Protein AF-A0A662ESA3-F1 (afdb_monomer)

Mean predicted aligned error: 10.16 Å

Structure (mmCIF, N/CA/C/O backbone):
data_AF-A0A662ESA3-F1
#
_entry.id   AF-A0A662ESA3-F1
#
loop_
_atom_site.group_PDB
_atom_site.id
_atom_site.type_symbol
_atom_site.label_atom_id
_atom_site.label_alt_id
_atom_site.label_comp_id
_atom_site.label_asym_id
_atom_site.label_entity_id
_atom_site.label_seq_id
_atom_site.pdbx_PDB_ins_code
_atom_site.Cartn_x
_atom_site.Cartn_y
_atom_site.Cartn_z
_atom_site.occupancy
_atom_site.B_iso_or_equiv
_atom_site.auth_seq_id
_atom_site.auth_comp_id
_atom_site.auth_asym_id
_atom_site.auth_atom_id
_atom_site.pdbx_PDB_model_num
ATOM 1 N N . ASP A 1 1 ? -26.889 -30.055 43.279 1.00 51.19 1 ASP A N 1
ATOM 2 C CA . ASP A 1 1 ? -26.039 -29.107 42.532 1.00 51.19 1 ASP A CA 1
ATOM 3 C C . ASP A 1 1 ? -26.603 -28.789 41.134 1.00 51.19 1 ASP A C 1
ATOM 5 O O . ASP A 1 1 ? -25.907 -28.817 40.125 1.00 51.19 1 ASP A O 1
ATOM 9 N N . SER A 1 2 ? -27.914 -28.523 41.056 1.00 40.03 2 SER A N 1
ATOM 10 C CA . SER A 1 2 ? -28.636 -28.240 39.803 1.00 40.03 2 SER A CA 1
ATOM 11 C C . SER A 1 2 ? -28.576 -26.760 39.412 1.00 40.03 2 SER A C 1
ATOM 13 O O . SER A 1 2 ? -28.572 -26.446 38.227 1.00 40.03 2 SER A O 1
ATOM 15 N N . ALA A 1 3 ? -28.447 -25.861 40.393 1.00 40.25 3 ALA A N 1
ATOM 16 C CA . ALA A 1 3 ? -28.348 -24.417 40.179 1.00 40.25 3 ALA A CA 1
ATOM 17 C C . ALA A 1 3 ? -27.051 -23.998 39.458 1.00 40.25 3 ALA A C 1
ATOM 19 O O . ALA A 1 3 ? -27.055 -23.051 38.677 1.00 40.25 3 ALA A O 1
ATOM 20 N N . SER A 1 4 ? -25.952 -24.735 39.664 1.00 41.88 4 SER A N 1
ATOM 21 C CA . SER A 1 4 ? -24.678 -24.508 38.965 1.00 41.88 4 SER A CA 1
ATOM 22 C C . SER A 1 4 ? -24.755 -24.928 37.489 1.00 41.88 4 SER A C 1
ATOM 24 O O . SER A 1 4 ? -24.300 -24.205 36.607 1.00 41.88 4 SER A O 1
ATOM 26 N N . LYS A 1 5 ? -25.437 -26.046 37.191 1.00 44.50 5 LYS A N 1
ATOM 27 C CA . LYS A 1 5 ? -25.688 -26.495 35.809 1.00 44.50 5 LYS A CA 1
ATOM 28 C C . LYS A 1 5 ? -26.634 -25.570 35.041 1.00 44.50 5 LYS A C 1
ATOM 30 O O . LYS A 1 5 ? -26.401 -25.360 33.858 1.00 44.50 5 LYS A O 1
ATOM 35 N N . ALA A 1 6 ? -27.647 -25.008 35.705 1.00 51.75 6 ALA A N 1
ATOM 36 C CA . ALA A 1 6 ? -28.539 -24.015 35.105 1.00 51.75 6 ALA A CA 1
ATOM 37 C C . ALA A 1 6 ? -27.778 -22.729 34.745 1.00 51.75 6 ALA A C 1
ATOM 39 O O . ALA A 1 6 ? -27.797 -22.332 33.591 1.00 51.75 6 ALA A O 1
ATOM 40 N N . ARG A 1 7 ? -26.968 -22.178 35.665 1.00 44.88 7 ARG A N 1
ATOM 41 C CA . ARG A 1 7 ? -26.128 -20.997 35.380 1.00 44.88 7 ARG A CA 1
ATOM 42 C C . ARG A 1 7 ? -25.116 -21.211 34.258 1.00 44.88 7 ARG A C 1
ATOM 44 O O . ARG A 1 7 ? -24.861 -20.286 33.500 1.00 44.88 7 ARG A O 1
ATOM 51 N N . VAL A 1 8 ? -24.517 -22.399 34.159 1.00 47.16 8 VAL A N 1
ATOM 52 C CA . VAL A 1 8 ? -23.608 -22.740 33.050 1.00 47.16 8 VAL A CA 1
ATOM 53 C C . VAL A 1 8 ? -24.382 -22.891 31.737 1.00 47.16 8 VAL A C 1
ATOM 55 O O . VAL A 1 8 ? -23.889 -22.461 30.701 1.00 47.16 8 VAL A O 1
ATOM 58 N N . GLY A 1 9 ? -25.596 -23.447 31.780 1.00 58.78 9 GLY A N 1
ATOM 59 C CA . GLY A 1 9 ? -26.516 -23.490 30.642 1.00 58.78 9 GLY A CA 1
ATOM 60 C C . GLY A 1 9 ? -26.879 -22.092 30.147 1.00 58.78 9 GLY A C 1
ATOM 61 O O . GLY A 1 9 ? -26.680 -21.812 28.970 1.00 58.78 9 GLY A O 1
ATOM 62 N N . ASP A 1 10 ? -27.278 -21.206 31.058 1.00 56.00 10 ASP A N 1
ATOM 63 C CA . ASP A 1 10 ? -27.626 -19.814 30.767 1.00 56.00 10 ASP A CA 1
ATOM 64 C C . ASP A 1 10 ? -26.415 -19.033 30.249 1.00 56.00 10 ASP A C 1
ATOM 66 O O . ASP A 1 10 ? -26.545 -18.284 29.293 1.00 56.00 10 ASP A O 1
ATOM 70 N N . LEU A 1 11 ? -25.214 -19.247 30.804 1.00 43.84 11 LEU A N 1
ATOM 71 C CA . LEU A 1 11 ? -23.966 -18.654 30.303 1.00 43.84 11 LEU A CA 1
ATOM 72 C C . LEU A 1 11 ? -23.606 -19.150 28.903 1.00 43.84 11 LEU A C 1
ATOM 74 O O . LEU A 1 11 ? -23.155 -18.350 28.094 1.00 43.84 11 LEU A O 1
ATOM 78 N N . ILE A 1 12 ? -23.809 -20.434 28.599 1.00 51.97 12 ILE A N 1
ATOM 79 C CA . ILE A 1 12 ? -23.597 -20.992 27.255 1.00 51.97 12 ILE A CA 1
ATOM 80 C C . ILE A 1 12 ? -24.655 -20.463 26.283 1.00 51.97 12 ILE A C 1
ATOM 82 O O . ILE A 1 12 ? -24.347 -20.223 25.120 1.00 51.97 12 ILE A O 1
ATOM 86 N N . GLU A 1 13 ? -25.892 -20.269 26.732 1.00 50.78 13 GLU A N 1
ATOM 87 C CA . GLU A 1 13 ? -26.979 -19.733 25.916 1.00 50.78 13 GLU A CA 1
ATOM 88 C C . GLU A 1 13 ? -26.804 -18.230 25.659 1.00 50.78 13 GLU A C 1
ATOM 90 O O . GLU A 1 13 ? -26.964 -17.782 24.524 1.00 50.78 13 GLU A O 1
ATOM 95 N N . LEU A 1 14 ? -26.340 -17.475 26.662 1.00 47.38 14 LEU A N 1
ATOM 96 C CA . LEU A 1 14 ? -25.873 -16.101 26.508 1.00 47.38 14 LEU A CA 1
ATOM 97 C C . LEU A 1 14 ? -24.668 -16.067 25.575 1.00 47.38 14 LEU A C 1
ATOM 99 O O . LEU A 1 14 ? -24.677 -15.310 24.629 1.00 47.38 14 LEU A O 1
ATOM 103 N N . GLN A 1 15 ? -23.669 -16.934 25.738 1.00 41.28 15 GLN A N 1
ATOM 104 C CA . GLN A 1 15 ? -22.498 -16.976 24.857 1.00 41.28 15 GLN A CA 1
ATOM 105 C C . GLN A 1 15 ? -22.848 -17.414 23.424 1.00 41.28 15 GLN A C 1
ATOM 107 O O . GLN A 1 15 ? -22.151 -17.029 22.492 1.00 41.28 15 GLN A O 1
ATOM 112 N N . LYS A 1 16 ? -23.940 -18.169 23.228 1.00 46.56 16 LYS A N 1
ATOM 113 C CA . LYS A 1 16 ? -24.522 -18.498 21.916 1.00 46.56 16 LYS A CA 1
ATOM 114 C C . LYS A 1 16 ? -25.346 -17.353 21.320 1.00 46.56 16 LYS A C 1
ATOM 116 O O . LYS A 1 16 ? -25.337 -17.214 20.103 1.00 46.56 16 LYS A O 1
ATOM 121 N N . LYS A 1 17 ? -26.019 -16.529 22.133 1.00 50.25 17 LYS A N 1
ATOM 122 C CA . LYS A 1 17 ? -26.711 -15.300 21.689 1.00 50.25 17 LYS A CA 1
ATOM 123 C C . LYS A 1 17 ? -25.733 -14.151 21.415 1.00 50.25 17 LYS A C 1
ATOM 125 O O . LYS A 1 17 ? -25.843 -13.488 20.396 1.00 50.25 17 LYS A O 1
ATOM 130 N N . THR A 1 18 ? -24.722 -13.991 22.262 1.00 43.62 18 THR A N 1
ATOM 131 C CA . THR A 1 18 ? -23.574 -13.079 22.127 1.00 43.62 18 THR A CA 1
ATOM 132 C C . THR A 1 18 ? -22.470 -13.673 21.246 1.00 43.62 18 THR A C 1
ATOM 134 O O . THR A 1 18 ? -21.385 -13.106 21.142 1.00 43.62 18 THR A O 1
ATOM 137 N N . SER A 1 19 ? -22.703 -14.833 20.623 1.00 38.97 19 SER A N 1
ATOM 138 C CA . SER A 1 19 ? -21.787 -15.419 19.650 1.00 38.97 19 SER A CA 1
ATOM 139 C C . SER A 1 19 ? -21.743 -14.497 18.439 1.00 38.97 19 SER A C 1
ATOM 141 O O . SER A 1 19 ? -22.573 -14.591 17.536 1.00 38.97 19 SER A O 1
ATOM 143 N N . PHE A 1 20 ? -20.731 -13.634 18.432 1.00 46.75 20 PHE A N 1
ATOM 144 C CA . PHE A 1 20 ? -20.219 -12.768 17.365 1.00 46.75 20 PHE A CA 1
ATOM 145 C C . PHE A 1 20 ? -19.977 -13.471 15.999 1.00 46.75 20 PHE A C 1
ATOM 147 O O . PHE A 1 20 ? -19.268 -12.942 15.150 1.00 46.75 20 PHE A O 1
ATOM 154 N N . ALA A 1 21 ? -20.517 -14.672 15.767 1.00 42.75 21 ALA A N 1
ATOM 155 C CA . ALA A 1 21 ? -20.129 -15.582 14.694 1.00 42.75 21 ALA A CA 1
ATOM 156 C C . ALA A 1 21 ? -21.294 -16.168 13.866 1.00 42.75 21 ALA A C 1
ATOM 158 O O . ALA A 1 21 ? -21.064 -17.103 13.103 1.00 42.75 21 ALA A O 1
ATOM 159 N N . SER A 1 22 ? -22.535 -15.669 13.962 1.00 42.12 22 SER A N 1
ATOM 160 C CA . SER A 1 22 ? -23.658 -16.241 13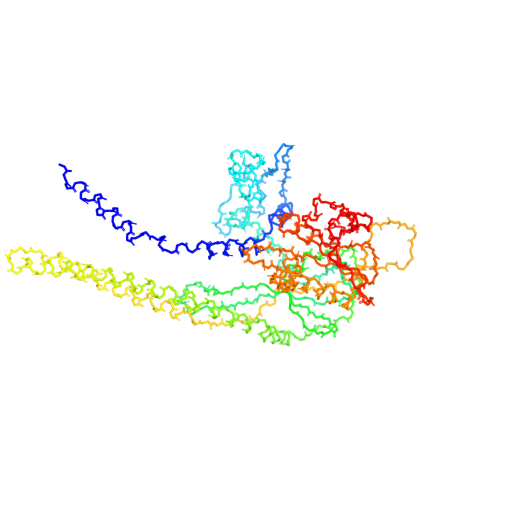.183 1.00 42.12 22 SER A CA 1
ATOM 161 C C . SER A 1 22 ? -23.804 -15.721 11.744 1.00 42.12 22 SER A C 1
ATOM 163 O O . SER A 1 22 ? -24.657 -16.211 11.008 1.00 42.12 22 SER A O 1
ATOM 165 N N . ARG A 1 23 ? -22.917 -14.833 11.283 1.00 46.69 23 ARG A N 1
ATOM 166 C CA . ARG A 1 23 ? -22.638 -14.604 9.853 1.00 46.69 23 ARG A CA 1
ATOM 167 C C . ARG A 1 23 ? -21.155 -14.305 9.654 1.00 46.69 23 ARG A C 1
ATOM 169 O O . ARG A 1 23 ? -20.795 -13.227 9.195 1.00 46.69 23 ARG A O 1
ATOM 176 N N . LEU A 1 24 ? -20.271 -15.235 10.028 1.00 46.47 24 LEU A N 1
ATOM 177 C CA . LEU A 1 24 ? -18.914 -15.176 9.486 1.00 46.47 24 LEU A CA 1
ATOM 178 C C . LEU A 1 24 ? -19.039 -15.487 7.993 1.00 46.47 24 LEU A C 1
ATOM 180 O O . LEU A 1 24 ? -19.059 -16.648 7.586 1.00 46.47 24 LEU A O 1
ATOM 184 N N . ASP A 1 25 ? -19.238 -14.446 7.194 1.00 60.59 25 ASP A N 1
ATOM 185 C CA . ASP A 1 25 ? -19.235 -14.564 5.752 1.00 60.59 25 ASP A CA 1
ATOM 186 C C . ASP A 1 25 ? -17.810 -14.945 5.344 1.00 60.59 25 ASP A C 1
ATOM 188 O O . ASP A 1 25 ? -16.901 -14.120 5.269 1.00 60.59 25 ASP A O 1
ATOM 192 N N . LEU A 1 26 ? -17.594 -16.250 5.173 1.00 61.81 26 LEU A N 1
ATOM 193 C CA . LEU A 1 26 ? -16.312 -16.810 4.768 1.00 61.81 26 LEU A CA 1
ATOM 194 C C . LEU A 1 26 ? -15.865 -16.253 3.417 1.00 61.81 26 LEU A C 1
ATOM 196 O O . LEU A 1 26 ? -14.663 -16.219 3.159 1.00 61.81 26 LEU A O 1
ATOM 200 N N . GLN A 1 27 ? -16.805 -15.828 2.572 1.00 63.78 27 GLN A N 1
ATOM 201 C CA . GLN A 1 27 ? -16.501 -15.163 1.321 1.00 63.78 27 GLN A CA 1
ATOM 202 C C . GLN A 1 27 ? -16.013 -13.740 1.594 1.00 63.78 27 GLN A C 1
ATOM 204 O O . GLN A 1 27 ? -14.892 -13.435 1.203 1.00 63.78 27 GLN A O 1
ATOM 209 N N . ALA A 1 28 ? -16.741 -12.929 2.366 1.00 63.03 28 ALA A N 1
ATOM 210 C CA . ALA A 1 28 ? -16.279 -11.589 2.748 1.00 63.03 28 ALA A CA 1
ATOM 211 C C . ALA A 1 28 ? -14.940 -11.623 3.511 1.00 63.03 28 ALA A C 1
ATOM 213 O O . ALA A 1 28 ? -14.065 -10.793 3.285 1.00 63.03 28 ALA A O 1
ATOM 214 N N . ALA A 1 29 ? -14.720 -12.616 4.377 1.00 61.94 29 ALA A N 1
ATOM 215 C CA . ALA A 1 29 ? -13.454 -12.803 5.085 1.00 61.94 29 ALA A CA 1
ATOM 216 C C . ALA A 1 29 ? -12.303 -13.188 4.138 1.00 61.94 29 ALA A C 1
ATOM 218 O O . ALA A 1 29 ? -11.174 -12.730 4.323 1.00 61.94 29 ALA A O 1
ATOM 219 N N . ARG A 1 30 ? -12.571 -14.013 3.115 1.00 67.06 30 ARG A N 1
ATOM 220 C CA . ARG A 1 30 ? -11.599 -14.325 2.053 1.00 67.06 30 ARG A CA 1
ATOM 221 C C . ARG A 1 30 ? -11.326 -13.114 1.175 1.00 67.06 30 ARG A C 1
ATOM 223 O O . ARG A 1 30 ? -10.166 -12.851 0.895 1.00 67.06 30 ARG A O 1
ATOM 230 N N . GLU A 1 31 ? -12.350 -12.361 0.795 1.00 68.69 31 GLU A N 1
ATOM 231 C CA . GLU A 1 31 ? -12.221 -11.139 0.002 1.00 68.69 31 GLU A CA 1
ATOM 232 C C . GLU A 1 31 ? -11.430 -10.068 0.758 1.00 68.69 31 GLU A C 1
ATOM 234 O O . GLU A 1 31 ? -10.519 -9.483 0.183 1.00 68.69 31 GLU A O 1
ATOM 239 N N . LEU A 1 32 ? -11.685 -9.884 2.058 1.00 64.19 32 LEU A N 1
ATOM 240 C CA . LEU A 1 32 ? -10.901 -9.010 2.936 1.00 64.19 32 LEU A CA 1
ATOM 241 C C . LEU A 1 32 ? -9.445 -9.463 3.045 1.00 64.19 32 LEU A C 1
ATOM 243 O O . LEU A 1 32 ? -8.539 -8.634 2.967 1.00 64.19 32 LEU A O 1
ATOM 247 N N . ARG A 1 33 ? -9.205 -10.770 3.212 1.00 67.44 33 ARG A N 1
ATOM 248 C CA . ARG A 1 33 ? -7.845 -11.318 3.239 1.00 67.44 33 ARG A CA 1
ATOM 249 C C . ARG A 1 33 ? -7.146 -11.098 1.903 1.00 67.44 33 ARG A C 1
ATOM 251 O O . ARG A 1 33 ? -6.034 -10.597 1.897 1.00 67.44 33 ARG A O 1
ATOM 258 N N . ASP A 1 34 ? -7.793 -11.418 0.789 1.00 67.12 34 ASP A N 1
ATOM 259 C CA . ASP A 1 34 ? -7.201 -11.289 -0.539 1.00 67.12 34 ASP A CA 1
ATOM 260 C C . ASP A 1 34 ? -6.980 -9.815 -0.914 1.00 67.12 34 ASP A C 1
ATOM 262 O O . ASP A 1 34 ? -5.944 -9.489 -1.473 1.00 67.12 34 ASP A O 1
ATOM 266 N N . ALA A 1 35 ? -7.901 -8.910 -0.567 1.00 65.25 35 ALA A N 1
ATOM 267 C CA . ALA A 1 35 ? -7.715 -7.468 -0.732 1.00 65.25 35 ALA A CA 1
ATOM 268 C C . ALA A 1 35 ? -6.580 -6.940 0.157 1.00 65.25 35 ALA A C 1
ATOM 270 O O . ALA A 1 35 ? -5.826 -6.058 -0.254 1.00 65.25 35 ALA A O 1
ATOM 271 N N . SER A 1 36 ? -6.432 -7.492 1.367 1.00 64.44 36 SER A N 1
ATOM 272 C CA . SER A 1 36 ? -5.291 -7.193 2.227 1.00 64.44 36 SER A CA 1
ATOM 273 C C . SER A 1 36 ? -3.991 -7.731 1.637 1.00 64.44 36 SER A C 1
ATOM 275 O O . SER A 1 36 ? -2.999 -7.022 1.697 1.00 64.44 36 SER A O 1
ATOM 277 N N . ASP A 1 37 ? -3.962 -8.946 1.092 1.00 64.38 37 ASP A N 1
ATOM 278 C CA . ASP A 1 37 ? -2.766 -9.537 0.482 1.00 64.38 37 ASP A CA 1
ATOM 279 C C . ASP A 1 37 ? -2.366 -8.794 -0.804 1.00 64.38 37 ASP A C 1
ATOM 281 O O . ASP A 1 37 ? -1.178 -8.634 -1.074 1.0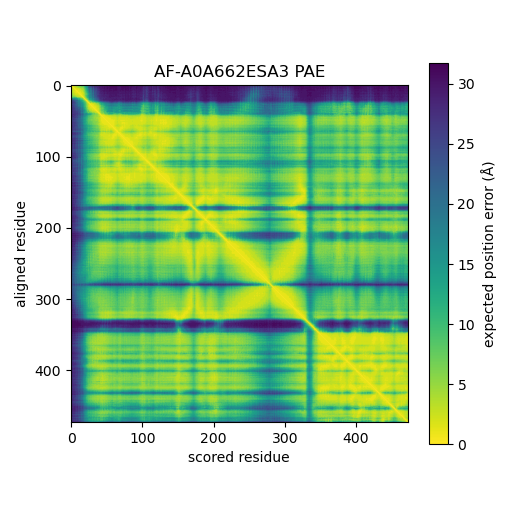0 64.38 37 ASP A O 1
ATOM 285 N N . GLU A 1 38 ? -3.347 -8.296 -1.563 1.00 65.25 38 GLU A N 1
ATOM 286 C CA . GLU A 1 38 ? -3.142 -7.458 -2.749 1.00 65.25 38 GLU A CA 1
ATOM 287 C C . GLU A 1 38 ? -2.472 -6.132 -2.377 1.00 65.25 38 GLU A C 1
ATOM 289 O O . GLU A 1 38 ? -1.385 -5.841 -2.876 1.00 65.25 38 GLU A O 1
ATOM 294 N N . ARG A 1 39 ? -3.069 -5.388 -1.435 1.00 64.56 39 ARG A N 1
ATOM 295 C CA . ARG A 1 39 ? -2.684 -4.003 -1.110 1.00 64.56 39 ARG A CA 1
ATOM 296 C C . ARG A 1 39 ? -1.594 -3.870 -0.049 1.00 64.56 39 ARG A C 1
ATOM 298 O O . ARG A 1 39 ? -1.114 -2.766 0.214 1.00 64.56 39 ARG A O 1
ATOM 305 N N . ARG A 1 40 ? -1.235 -4.951 0.646 1.00 67.44 40 ARG A N 1
ATOM 306 C CA . ARG A 1 40 ? -0.233 -4.892 1.715 1.00 67.44 40 ARG A CA 1
ATOM 307 C C . ARG A 1 40 ? 1.148 -4.620 1.125 1.00 67.44 40 ARG A C 1
ATOM 309 O O . ARG A 1 40 ? 1.579 -5.286 0.188 1.00 67.44 40 ARG A O 1
ATOM 316 N N . LEU A 1 41 ? 1.863 -3.680 1.748 1.00 67.19 41 LEU A N 1
ATOM 317 C CA . LEU A 1 41 ? 3.277 -3.426 1.474 1.00 67.19 41 LEU A CA 1
ATOM 318 C C . LEU A 1 41 ? 4.065 -4.736 1.526 1.00 67.19 41 LEU A C 1
ATOM 320 O O . LEU A 1 41 ? 4.007 -5.474 2.515 1.00 67.19 41 LEU A O 1
ATOM 324 N N . GLN A 1 42 ? 4.793 -5.005 0.445 1.00 75.06 42 GLN A N 1
ATOM 325 C CA . GLN A 1 42 ? 5.552 -6.236 0.287 1.00 75.06 42 GLN A CA 1
ATOM 326 C C . GLN A 1 42 ? 6.599 -6.346 1.407 1.00 75.06 42 GLN A C 1
ATOM 328 O O . GLN A 1 42 ? 7.298 -5.359 1.669 1.00 75.06 42 GLN A O 1
ATOM 333 N N . PRO A 1 43 ? 6.763 -7.521 2.050 1.00 82.44 43 PRO A N 1
ATOM 334 C CA . PRO A 1 43 ? 7.800 -7.734 3.062 1.00 82.44 43 PRO A CA 1
ATOM 335 C C . PRO A 1 43 ? 9.188 -7.276 2.606 1.00 82.44 43 PRO A C 1
ATOM 337 O O . PRO A 1 43 ? 9.925 -6.673 3.381 1.00 82.44 43 PRO A O 1
ATOM 340 N N . LEU A 1 44 ? 9.502 -7.474 1.323 1.00 82.12 44 LEU A N 1
ATOM 341 C CA . LEU A 1 44 ? 10.765 -7.053 0.728 1.00 82.12 44 LEU A CA 1
ATOM 342 C C . LEU A 1 44 ? 10.937 -5.526 0.689 1.00 82.12 44 LEU A C 1
ATOM 344 O O . LEU A 1 44 ? 12.034 -5.032 0.936 1.00 82.12 44 LEU A O 1
ATOM 348 N N . PHE A 1 45 ? 9.875 -4.753 0.438 1.00 82.88 45 PHE A N 1
ATOM 349 C CA . PHE A 1 45 ? 9.950 -3.288 0.511 1.00 82.88 45 PHE A CA 1
ATOM 350 C C . PHE A 1 45 ? 10.161 -2.806 1.945 1.00 82.88 45 PHE A C 1
ATOM 352 O O . PHE A 1 45 ? 10.954 -1.893 2.170 1.00 82.88 45 PHE A O 1
ATOM 359 N N . ILE A 1 46 ? 9.502 -3.447 2.916 1.00 88.75 46 ILE A N 1
ATOM 360 C CA . ILE A 1 46 ? 9.686 -3.162 4.347 1.00 88.75 46 ILE A CA 1
ATOM 361 C C . ILE A 1 46 ? 11.136 -3.453 4.751 1.00 88.75 46 ILE A C 1
ATOM 363 O O . ILE A 1 46 ? 11.767 -2.610 5.388 1.00 88.75 46 ILE A O 1
ATOM 367 N N . GLN A 1 47 ? 11.672 -4.602 4.333 1.00 91.00 47 GLN A N 1
ATOM 368 C CA . GLN A 1 47 ? 13.063 -4.987 4.555 1.00 91.00 47 GLN A CA 1
ATOM 369 C C . GLN A 1 47 ? 14.031 -3.973 3.942 1.00 91.00 47 GLN A C 1
ATOM 371 O O . GLN A 1 47 ? 14.845 -3.405 4.664 1.00 91.00 47 GLN A O 1
ATOM 376 N N . ARG A 1 48 ? 13.934 -3.703 2.632 1.00 89.25 48 ARG A N 1
ATOM 377 C CA . ARG A 1 48 ? 14.853 -2.794 1.925 1.00 89.25 48 ARG A CA 1
ATOM 378 C C . ARG A 1 48 ? 14.814 -1.383 2.498 1.00 89.25 48 ARG A C 1
ATOM 380 O O . ARG A 1 48 ? 15.859 -0.751 2.644 1.00 89.25 48 ARG A O 1
ATOM 387 N N . PHE A 1 49 ? 13.621 -0.876 2.822 1.00 92.00 49 PHE A N 1
ATOM 388 C CA . PHE A 1 49 ? 13.485 0.402 3.516 1.00 92.00 49 PHE A CA 1
ATOM 389 C C . PHE A 1 49 ? 14.207 0.361 4.865 1.00 92.00 49 PHE A C 1
ATOM 391 O O . PHE A 1 49 ? 15.021 1.243 5.140 1.00 92.00 49 PHE A O 1
ATOM 398 N N . PHE A 1 50 ? 13.943 -0.669 5.677 1.00 95.50 50 PHE A N 1
ATOM 399 C CA . PHE A 1 50 ? 14.541 -0.801 7.000 1.00 95.50 50 PHE A CA 1
ATOM 400 C C . PHE A 1 50 ? 16.062 -0.876 6.922 1.00 95.50 50 PHE A C 1
ATOM 402 O O . PHE A 1 50 ? 16.723 -0.086 7.577 1.00 95.50 50 PHE A O 1
ATOM 409 N N . GLU A 1 51 ? 16.624 -1.767 6.106 1.00 94.81 51 GLU A N 1
ATOM 410 C CA . GLU A 1 51 ? 18.071 -1.925 5.931 1.00 94.81 51 GLU A CA 1
ATOM 411 C C . GLU A 1 51 ? 18.730 -0.599 5.537 1.00 94.81 51 GLU A C 1
ATOM 413 O O . GLU A 1 51 ? 19.665 -0.148 6.201 1.00 94.81 51 GLU A O 1
ATOM 418 N N . ARG A 1 52 ? 18.198 0.081 4.512 1.00 93.19 52 ARG A N 1
ATOM 419 C CA . ARG A 1 52 ? 18.757 1.350 4.023 1.00 93.19 52 ARG A CA 1
ATOM 420 C C . ARG A 1 52 ? 18.677 2.456 5.069 1.00 93.19 52 ARG A C 1
ATOM 422 O O . ARG A 1 52 ? 19.670 3.144 5.292 1.00 93.19 52 ARG A O 1
ATOM 429 N N . ALA A 1 53 ? 17.524 2.634 5.712 1.00 95.69 53 ALA A N 1
ATOM 430 C CA . ALA A 1 53 ? 17.341 3.672 6.723 1.00 95.69 53 ALA A CA 1
ATOM 431 C C . ALA A 1 53 ? 18.132 3.361 8.007 1.00 95.69 53 ALA A C 1
ATOM 433 O O . ALA A 1 53 ? 18.755 4.252 8.586 1.00 95.69 53 ALA A O 1
ATOM 434 N N . TRP A 1 54 ? 18.174 2.094 8.427 1.00 96.38 54 TRP A N 1
ATOM 435 C CA . TRP A 1 54 ? 18.946 1.630 9.578 1.00 96.38 54 TRP A CA 1
ATOM 436 C C . TRP A 1 54 ? 20.437 1.887 9.377 1.00 96.38 54 TRP A C 1
ATOM 438 O O . TRP A 1 54 ? 21.077 2.490 10.236 1.00 96.38 54 TRP A O 1
ATOM 448 N N . THR A 1 55 ? 20.984 1.518 8.219 1.00 96.06 55 THR A N 1
ATOM 449 C CA . THR A 1 55 ? 22.378 1.820 7.883 1.00 96.06 55 THR A CA 1
ATOM 450 C C . THR A 1 55 ? 22.625 3.325 7.776 1.00 96.06 55 THR A C 1
ATOM 452 O O . THR A 1 55 ? 23.626 3.807 8.304 1.00 96.06 55 THR A O 1
ATOM 455 N N . ALA A 1 56 ? 21.707 4.092 7.177 1.00 94.88 56 ALA A N 1
ATOM 456 C CA . ALA A 1 56 ? 21.840 5.546 7.054 1.00 94.88 56 ALA A CA 1
ATOM 457 C C . ALA A 1 56 ? 21.877 6.268 8.414 1.00 94.88 56 ALA A C 1
ATOM 459 O O . ALA A 1 56 ? 22.611 7.243 8.565 1.00 94.88 56 ALA A O 1
ATOM 460 N N . CYS A 1 57 ? 21.155 5.772 9.424 1.00 95.31 57 CYS A N 1
ATOM 461 C CA . CYS A 1 57 ? 21.220 6.314 10.786 1.00 95.31 57 CYS A CA 1
ATOM 462 C C . CYS A 1 57 ? 22.420 5.797 11.608 1.00 95.31 57 CYS A C 1
ATOM 464 O O . CYS A 1 57 ? 22.537 6.127 12.789 1.00 95.31 57 CYS A O 1
ATOM 466 N N . GLY A 1 58 ? 23.325 5.016 11.001 1.00 95.44 58 GLY A N 1
ATOM 467 C CA . GLY A 1 58 ? 24.547 4.488 11.620 1.00 95.44 58 GLY A CA 1
ATOM 468 C C . GLY A 1 58 ? 24.401 3.107 12.265 1.00 95.44 58 GLY A C 1
ATOM 469 O O . GLY A 1 58 ? 25.276 2.687 13.022 1.00 95.44 58 GLY A O 1
ATOM 470 N N . GLY A 1 59 ? 23.297 2.406 12.009 1.00 95.88 59 GLY A N 1
ATOM 471 C CA . GLY A 1 59 ? 23.052 1.056 12.501 1.00 95.88 59 GLY A CA 1
ATOM 472 C C . GLY A 1 59 ? 23.783 -0.011 11.689 1.00 95.88 59 GLY A C 1
ATOM 473 O O . GLY A 1 59 ? 24.016 0.129 10.489 1.00 95.88 59 GLY A O 1
ATOM 474 N N . THR A 1 60 ? 24.116 -1.123 12.343 1.00 96.50 60 THR A N 1
ATOM 475 C CA . THR A 1 60 ? 24.618 -2.331 11.678 1.00 96.50 60 THR A CA 1
ATOM 476 C C . THR A 1 60 ? 23.543 -3.410 11.680 1.00 96.50 60 THR A C 1
ATOM 478 O O . THR A 1 60 ? 22.816 -3.570 12.662 1.00 96.50 60 THR A O 1
ATOM 481 N N . ILE A 1 61 ? 23.408 -4.126 10.569 1.00 95.38 61 ILE A N 1
ATOM 482 C CA . ILE A 1 61 ? 22.468 -5.234 10.400 1.00 95.38 61 ILE A CA 1
ATOM 483 C C . ILE A 1 61 ? 23.197 -6.374 9.695 1.00 95.38 61 ILE A C 1
ATOM 485 O O . ILE A 1 61 ? 23.998 -6.130 8.793 1.00 95.38 61 ILE A O 1
ATOM 489 N N . ILE A 1 62 ? 22.990 -7.601 10.163 1.00 95.38 62 ILE A N 1
ATOM 490 C CA . ILE A 1 62 ? 23.689 -8.789 9.670 1.00 95.38 62 ILE A CA 1
ATOM 491 C C . ILE A 1 62 ? 22.656 -9.875 9.394 1.00 95.38 62 ILE A C 1
ATOM 493 O O . ILE A 1 62 ? 21.847 -10.188 10.265 1.00 95.38 62 ILE A O 1
ATOM 497 N N . GLU A 1 63 ? 22.703 -10.460 8.203 1.00 93.94 63 GLU A N 1
ATOM 498 C CA . GLU A 1 63 ? 21.909 -11.640 7.863 1.00 93.94 63 GLU A CA 1
ATOM 499 C C . GLU A 1 63 ? 22.501 -12.892 8.529 1.00 93.94 63 GLU A C 1
ATOM 501 O O . GLU A 1 63 ? 23.723 -13.089 8.573 1.00 93.94 63 GLU A O 1
ATOM 506 N N . ASP A 1 64 ? 21.638 -13.730 9.097 1.00 93.25 64 ASP A N 1
ATOM 507 C CA . ASP A 1 64 ? 22.045 -15.003 9.678 1.00 93.25 64 ASP A CA 1
ATOM 508 C C . ASP A 1 64 ? 22.515 -15.981 8.588 1.00 93.25 64 ASP A C 1
ATOM 510 O O . ASP A 1 64 ? 22.027 -16.000 7.463 1.00 93.25 64 ASP A O 1
ATOM 514 N N . ARG A 1 65 ? 23.498 -16.822 8.919 1.00 91.00 65 ARG A N 1
ATOM 515 C CA . ARG A 1 65 ? 24.093 -17.765 7.958 1.00 91.00 65 ARG A CA 1
ATOM 516 C C . ARG A 1 65 ? 23.231 -18.998 7.693 1.00 91.00 65 ARG A C 1
ATOM 518 O O . ARG A 1 65 ? 23.463 -19.683 6.702 1.00 91.00 65 ARG A O 1
ATOM 525 N N . HIS A 1 66 ? 22.327 -19.337 8.609 1.00 89.00 66 HIS A N 1
ATOM 526 C CA . HIS A 1 66 ? 21.557 -20.583 8.579 1.00 89.00 66 HIS A CA 1
ATOM 527 C C . HIS A 1 66 ? 20.056 -20.346 8.435 1.00 89.00 66 HIS A C 1
ATOM 529 O O . HIS A 1 66 ? 19.351 -21.217 7.927 1.00 89.00 66 HIS A O 1
ATOM 535 N N . PHE A 1 67 ? 19.566 -19.199 8.901 1.00 90.62 67 PHE A N 1
ATOM 536 C CA . PHE A 1 67 ? 18.149 -18.855 8.890 1.00 90.62 67 PHE A CA 1
ATOM 537 C C . PHE A 1 67 ? 17.914 -17.562 8.101 1.00 90.62 67 PHE A C 1
ATOM 539 O O . PHE A 1 67 ? 18.774 -16.689 8.124 1.00 90.62 67 PHE A O 1
ATOM 546 N N . PRO A 1 68 ? 16.750 -17.380 7.456 1.00 90.56 68 PRO A N 1
ATOM 547 C CA . PRO A 1 68 ? 16.405 -16.129 6.774 1.00 90.56 68 PRO A CA 1
ATOM 548 C C . PRO A 1 68 ? 15.975 -15.061 7.794 1.00 90.56 68 PRO A C 1
ATOM 550 O O . PRO A 1 68 ? 14.819 -14.641 7.821 1.00 90.56 68 PRO A O 1
ATOM 553 N N . VAL A 1 69 ? 16.874 -14.704 8.713 1.00 94.50 69 VAL A N 1
ATOM 554 C CA . VAL A 1 69 ? 16.632 -13.745 9.797 1.00 94.50 69 VAL A CA 1
ATOM 555 C C . VAL A 1 69 ? 17.761 -12.723 9.880 1.00 94.50 69 VAL A C 1
ATOM 557 O O . VAL A 1 69 ? 18.895 -12.995 9.492 1.00 94.50 69 VAL A O 1
ATOM 560 N N . TRP A 1 70 ? 17.458 -11.560 10.449 1.00 96.12 70 TRP A N 1
ATOM 561 C CA . TRP A 1 70 ? 18.386 -10.443 10.582 1.00 96.12 70 TRP A CA 1
ATOM 562 C C . TRP A 1 70 ? 18.699 -10.149 12.045 1.00 96.12 70 TRP A C 1
ATOM 564 O O . TRP A 1 70 ? 17.807 -10.091 12.892 1.00 96.12 70 TRP A O 1
ATOM 574 N N . HIS A 1 71 ? 19.973 -9.898 12.331 1.00 96.25 71 HIS A N 1
ATOM 575 C CA . HIS A 1 71 ? 20.471 -9.490 13.640 1.00 96.25 71 HIS A CA 1
ATOM 576 C C . HIS A 1 71 ? 20.850 -8.013 13.615 1.00 96.25 71 HIS A C 1
ATOM 578 O O . HIS A 1 71 ? 21.638 -7.578 12.771 1.00 96.25 71 HIS A O 1
ATOM 584 N N . LEU A 1 72 ? 20.300 -7.240 14.551 1.00 96.94 72 LEU A N 1
ATOM 585 C CA . LEU A 1 72 ? 20.584 -5.811 14.674 1.00 96.94 72 LEU A CA 1
ATOM 586 C C . LEU A 1 72 ? 21.745 -5.562 15.640 1.00 96.94 72 LEU A C 1
ATOM 588 O O . LEU A 1 72 ? 21.833 -6.163 16.711 1.00 96.94 72 LEU A O 1
ATOM 592 N N . GLY A 1 73 ? 22.617 -4.623 15.281 1.00 95.62 73 GLY A N 1
ATOM 593 C CA . GLY A 1 73 ? 23.595 -4.050 16.196 1.00 95.62 73 GLY A CA 1
ATOM 594 C C . GLY A 1 73 ? 22.957 -3.159 17.274 1.00 95.62 73 GLY A C 1
ATOM 595 O O . GLY A 1 73 ? 21.731 -3.060 17.382 1.00 95.62 73 GLY A O 1
ATOM 596 N N . PRO A 1 74 ? 23.783 -2.483 18.093 1.00 96.62 74 PRO A N 1
ATOM 597 C CA . PRO A 1 74 ? 23.303 -1.488 19.047 1.00 96.62 74 PRO A CA 1
ATOM 598 C C . PRO A 1 74 ? 22.471 -0.402 18.360 1.00 96.62 74 PRO A C 1
ATOM 600 O O . PRO A 1 74 ? 22.797 0.027 17.253 1.00 96.62 74 PRO A O 1
ATOM 603 N N . VAL A 1 75 ? 21.424 0.074 19.035 1.00 96.69 75 VAL A N 1
ATOM 604 C CA . VAL A 1 75 ? 20.555 1.116 18.483 1.00 96.69 75 VAL A CA 1
ATOM 605 C C . VAL A 1 75 ? 21.333 2.431 18.337 1.00 96.69 75 VAL A C 1
ATOM 607 O O . VAL A 1 75 ? 21.910 2.901 19.327 1.00 96.69 75 VAL A O 1
ATOM 610 N N . PRO A 1 76 ? 21.337 3.059 17.146 1.00 96.56 76 PRO A N 1
ATOM 611 C CA . PRO A 1 76 ? 22.021 4.328 16.923 1.00 96.56 76 PRO A CA 1
ATOM 612 C C . PRO A 1 76 ? 21.533 5.468 17.820 1.00 96.56 76 PRO A C 1
ATOM 614 O O . PRO A 1 76 ? 20.347 5.584 18.139 1.00 96.56 76 PRO A O 1
ATOM 617 N N . SER A 1 77 ? 22.449 6.363 18.199 1.00 94.88 77 SER A N 1
ATOM 618 C CA . SER A 1 77 ? 22.148 7.517 19.061 1.00 94.88 77 SER A CA 1
ATOM 619 C C . SER A 1 77 ? 21.123 8.471 18.440 1.00 94.88 77 SER A C 1
ATOM 621 O O . SER A 1 77 ? 20.278 9.003 19.161 1.00 94.88 77 SER A O 1
ATOM 623 N N . ALA A 1 78 ? 21.152 8.635 17.112 1.00 93.81 78 ALA A N 1
ATOM 624 C CA . ALA A 1 78 ? 20.180 9.428 16.364 1.00 93.81 78 ALA A CA 1
ATOM 625 C C . ALA A 1 78 ? 18.744 8.920 16.583 1.00 93.81 78 ALA A C 1
ATOM 627 O O . ALA A 1 78 ? 17.856 9.705 16.917 1.00 93.81 78 ALA A O 1
ATOM 628 N N . LEU A 1 79 ? 18.530 7.600 16.517 1.00 95.81 79 LEU A N 1
ATOM 629 C CA . LEU A 1 79 ? 17.219 6.999 16.771 1.00 95.81 79 LEU A CA 1
ATOM 630 C C . LEU A 1 79 ? 16.794 7.100 18.233 1.00 95.81 79 LEU A C 1
ATOM 632 O O . LEU A 1 79 ? 15.631 7.391 18.499 1.00 95.81 79 LEU A O 1
ATOM 636 N N . LYS A 1 80 ? 17.713 6.927 19.192 1.00 94.81 80 LYS A N 1
ATOM 637 C CA . LYS A 1 80 ? 17.393 7.093 20.625 1.00 94.81 80 LYS A CA 1
ATOM 638 C C . LYS A 1 80 ? 16.891 8.500 20.946 1.00 94.81 80 LYS A C 1
ATOM 640 O O . LYS A 1 80 ? 15.987 8.661 21.765 1.00 94.81 80 LYS A O 1
ATOM 645 N N . LYS A 1 81 ? 17.459 9.519 20.292 1.00 94.06 81 LYS A N 1
ATOM 646 C CA . LYS A 1 81 ? 17.003 10.906 20.428 1.00 94.06 81 LYS A CA 1
ATOM 647 C C . LYS A 1 81 ? 15.562 11.059 19.935 1.00 94.06 81 LYS A C 1
ATOM 649 O O . LYS A 1 81 ? 14.722 11.544 20.688 1.00 94.06 81 LYS A O 1
ATOM 654 N N . VAL A 1 82 ? 15.265 10.578 18.724 1.00 95.75 82 VAL A N 1
ATOM 655 C CA . VAL A 1 82 ? 13.906 10.621 18.154 1.00 95.75 82 VAL A CA 1
ATOM 656 C C . VAL A 1 82 ? 12.914 9.864 19.042 1.00 95.75 82 VAL A C 1
ATOM 658 O O . VAL A 1 82 ? 11.876 10.418 19.392 1.00 95.75 82 VAL A O 1
ATOM 661 N N . ALA A 1 83 ? 13.267 8.653 19.482 1.00 95.12 83 ALA A N 1
ATOM 662 C CA . ALA A 1 83 ? 12.472 7.807 20.374 1.00 95.12 83 ALA A CA 1
ATOM 663 C C . ALA A 1 83 ? 12.046 8.533 21.664 1.00 95.12 83 ALA A C 1
ATOM 665 O O . ALA A 1 83 ? 10.882 8.478 22.071 1.00 95.12 83 ALA A O 1
ATOM 666 N N . SER A 1 84 ? 12.988 9.251 22.286 1.00 94.38 84 SER A N 1
ATOM 667 C CA . SER A 1 84 ? 12.745 10.059 23.485 1.00 94.38 84 SER A CA 1
ATOM 668 C C . SER A 1 84 ? 11.762 11.203 23.217 1.00 94.38 84 SER A C 1
ATOM 670 O O . SER A 1 84 ? 10.802 11.394 23.966 1.00 94.38 84 SER A O 1
ATOM 672 N N . GLU A 1 85 ? 11.945 11.927 22.111 1.00 94.50 85 GLU A N 1
ATOM 673 C CA . GLU A 1 85 ? 11.104 13.069 21.736 1.00 94.50 85 GLU A CA 1
ATOM 674 C C . GLU A 1 85 ? 9.657 12.658 21.424 1.00 94.50 85 GLU A C 1
ATOM 676 O O . GLU A 1 85 ? 8.720 13.335 21.851 1.00 94.50 85 GLU A O 1
ATOM 681 N N . ILE A 1 86 ? 9.460 11.520 20.750 1.00 92.81 86 ILE A N 1
ATOM 682 C CA . ILE A 1 86 ? 8.123 10.977 20.449 1.00 92.81 86 ILE A CA 1
ATOM 683 C C . ILE A 1 86 ? 7.555 10.098 21.573 1.00 92.81 86 ILE A C 1
ATOM 685 O O . ILE A 1 86 ? 6.474 9.529 21.420 1.00 92.81 86 ILE A O 1
ATOM 689 N N . LYS A 1 87 ? 8.263 9.983 22.707 1.00 92.00 87 LYS A N 1
ATOM 690 C CA . LYS A 1 87 ? 7.881 9.172 23.876 1.00 92.00 87 LYS A CA 1
ATOM 691 C C . LYS A 1 87 ? 7.597 7.700 23.535 1.00 92.00 87 LYS A C 1
ATOM 693 O O . LYS A 1 87 ? 6.747 7.072 24.168 1.00 92.00 87 LYS A O 1
ATOM 698 N N . LYS A 1 88 ? 8.319 7.138 22.560 1.00 90.56 88 LYS A N 1
ATOM 699 C CA . LYS A 1 88 ? 8.291 5.708 22.214 1.00 90.56 88 LYS A CA 1
ATOM 700 C C . LYS A 1 88 ? 9.601 5.063 22.682 1.00 90.56 88 LYS A C 1
ATOM 702 O O . LYS A 1 88 ? 10.598 5.177 21.979 1.00 90.56 88 LYS A O 1
ATOM 707 N N . PRO A 1 89 ? 9.651 4.423 23.863 1.00 88.88 89 PRO A N 1
ATOM 708 C CA . PRO A 1 89 ? 10.891 3.840 24.364 1.00 88.88 89 PRO A CA 1
ATOM 709 C C . PRO A 1 89 ? 11.337 2.661 23.489 1.00 88.88 89 PRO A C 1
ATOM 711 O O . PRO A 1 89 ? 10.549 1.757 23.211 1.00 88.88 89 PRO A O 1
ATOM 714 N N . ILE A 1 90 ? 12.614 2.657 23.104 1.00 94.12 90 ILE A N 1
ATOM 715 C CA . ILE A 1 90 ? 13.273 1.550 22.403 1.00 94.12 90 ILE A CA 1
ATOM 716 C C . ILE A 1 90 ? 14.483 1.072 23.228 1.00 94.12 90 ILE A C 1
ATOM 718 O O . ILE A 1 90 ? 15.177 1.913 23.803 1.00 94.12 90 ILE A O 1
ATOM 722 N N . PRO A 1 91 ? 14.738 -0.247 23.333 1.00 94.19 91 PRO A N 1
ATOM 723 C CA . PRO A 1 91 ? 15.924 -0.785 23.997 1.00 94.19 91 PRO A CA 1
ATOM 724 C C . PRO A 1 91 ? 17.233 -0.275 23.392 1.00 94.19 91 PRO A C 1
ATOM 726 O O . PRO A 1 91 ? 17.295 0.078 22.219 1.00 94.19 91 PRO A O 1
ATOM 729 N N . ASP A 1 92 ? 18.315 -0.318 24.169 1.00 93.19 92 ASP A N 1
ATOM 730 C CA . ASP A 1 92 ? 19.650 0.039 23.674 1.00 93.19 92 ASP A CA 1
ATOM 731 C C . ASP A 1 92 ? 20.214 -0.972 22.666 1.00 93.19 92 ASP A C 1
ATOM 733 O O . ASP A 1 92 ? 21.067 -0.626 21.844 1.00 93.19 92 ASP A O 1
ATOM 737 N N . LYS A 1 93 ? 19.749 -2.220 22.746 1.00 93.94 93 LYS A N 1
ATOM 738 C CA . LYS A 1 93 ? 20.151 -3.346 21.909 1.00 93.94 93 LYS A CA 1
ATOM 739 C C . LYS A 1 93 ? 19.000 -4.348 21.825 1.00 93.94 93 LYS A C 1
ATOM 741 O O . LYS A 1 93 ? 18.226 -4.484 22.772 1.00 93.94 93 LYS A O 1
ATOM 746 N N . TYR A 1 94 ? 18.933 -5.066 20.712 1.00 94.25 94 TYR A N 1
ATOM 747 C CA . TYR A 1 94 ? 18.048 -6.208 20.528 1.00 94.25 94 TYR A CA 1
ATOM 748 C C . TYR A 1 94 ? 18.878 -7.493 20.468 1.00 94.25 94 TYR A C 1
ATOM 750 O O . TYR A 1 94 ? 19.782 -7.604 19.649 1.00 94.25 94 TYR A O 1
ATOM 758 N N . ASP A 1 95 ? 18.568 -8.459 21.335 1.00 92.19 95 ASP A N 1
ATOM 759 C CA . ASP A 1 95 ? 19.186 -9.799 21.323 1.00 92.19 95 ASP A CA 1
ATOM 760 C C . ASP A 1 95 ? 18.327 -10.832 20.566 1.00 92.19 95 ASP A C 1
ATOM 762 O O . ASP A 1 95 ? 18.618 -12.023 20.569 1.00 92.19 95 ASP A O 1
ATOM 766 N N . THR A 1 96 ? 17.243 -10.375 19.937 1.00 94.38 96 THR A N 1
ATOM 767 C CA . THR A 1 96 ? 16.291 -11.184 19.171 1.00 94.38 96 THR A CA 1
ATOM 768 C C . THR A 1 96 ? 16.557 -11.040 17.670 1.00 94.38 96 THR A C 1
ATOM 770 O O . THR A 1 96 ? 16.803 -9.921 17.210 1.00 94.38 96 THR A O 1
ATOM 773 N N . PRO A 1 97 ? 16.504 -12.139 16.900 1.00 96.06 97 PRO A N 1
ATOM 774 C CA . PRO A 1 97 ? 16.517 -12.089 15.449 1.00 96.06 97 PRO A CA 1
ATOM 775 C C . PRO A 1 97 ? 15.187 -11.552 14.918 1.00 96.06 97 PRO A C 1
ATOM 777 O O . PRO A 1 97 ? 14.118 -11.816 15.473 1.00 96.06 97 PRO A O 1
ATOM 780 N N . PHE A 1 98 ? 15.241 -10.853 13.793 1.00 96.69 98 PHE A N 1
ATOM 781 C CA . PHE A 1 98 ? 14.071 -10.289 13.134 1.00 96.69 98 PHE A CA 1
ATOM 782 C C . PHE A 1 98 ? 13.790 -10.950 11.792 1.00 96.69 98 PHE A C 1
ATOM 784 O O . PHE A 1 98 ? 14.698 -11.441 11.130 1.00 96.69 98 PHE A O 1
ATOM 791 N N . VAL A 1 99 ? 12.526 -10.926 11.383 1.00 95.00 99 VAL A N 1
ATOM 792 C CA . VAL A 1 99 ? 12.067 -11.226 10.021 1.00 95.00 99 VAL A CA 1
ATOM 793 C C . VAL A 1 99 ? 11.132 -10.126 9.551 1.00 95.00 99 VAL A C 1
ATOM 795 O O . VAL A 1 99 ? 10.443 -9.509 10.360 1.00 95.00 99 VAL A O 1
ATOM 798 N N . PHE A 1 100 ? 11.064 -9.916 8.243 1.00 92.12 100 PHE A N 1
ATOM 799 C CA . PHE A 1 100 ? 10.133 -8.964 7.629 1.00 92.12 100 PHE A CA 1
ATOM 800 C C . PHE A 1 100 ? 8.894 -9.655 7.050 1.00 92.12 100 PHE A C 1
ATOM 802 O O . PHE A 1 100 ? 7.836 -9.037 6.916 1.00 92.12 100 PHE A O 1
ATOM 809 N N . ASP A 1 101 ? 8.997 -10.956 6.759 1.00 88.19 101 ASP A N 1
ATOM 810 C CA . ASP A 1 101 ? 7.881 -11.765 6.285 1.00 88.19 101 ASP A CA 1
ATOM 811 C C . ASP A 1 101 ? 7.204 -12.520 7.435 1.00 88.19 101 ASP A C 1
ATOM 813 O O . ASP A 1 101 ? 7.788 -13.373 8.107 1.00 88.19 101 ASP A O 1
ATOM 817 N N . LYS A 1 102 ? 5.916 -12.226 7.634 1.00 86.75 102 LYS A N 1
ATOM 818 C CA . LYS A 1 102 ? 5.073 -12.887 8.634 1.00 86.75 102 LYS A CA 1
ATOM 819 C C . LYS A 1 102 ? 4.886 -14.379 8.334 1.00 86.75 102 LYS A C 1
ATOM 821 O O . LYS A 1 102 ? 4.648 -15.138 9.273 1.00 86.75 102 LYS A O 1
ATOM 826 N N . GLN A 1 103 ? 4.976 -14.806 7.072 1.00 84.75 103 GLN A N 1
ATOM 827 C CA . GLN A 1 103 ? 4.815 -16.212 6.695 1.00 84.75 103 GLN A CA 1
ATOM 828 C C . GLN A 1 103 ? 5.887 -17.101 7.337 1.00 84.75 103 GLN A C 1
ATOM 830 O O . GLN A 1 103 ? 5.566 -18.212 7.753 1.00 84.75 103 GLN A O 1
ATOM 835 N N . LEU A 1 104 ? 7.106 -16.585 7.534 1.00 87.25 104 LEU A N 1
ATOM 836 C CA . LEU A 1 104 ? 8.212 -17.308 8.177 1.00 87.25 104 LEU A CA 1
ATOM 837 C C . LEU A 1 104 ? 7.956 -17.627 9.659 1.00 87.25 104 LEU A C 1
ATOM 839 O O . LEU A 1 104 ? 8.528 -18.574 10.188 1.00 87.25 104 LEU A O 1
ATOM 843 N N . LEU A 1 105 ? 7.080 -16.866 10.325 1.00 88.31 105 LEU A N 1
ATOM 844 C CA . LEU A 1 105 ? 6.675 -17.108 11.717 1.00 88.31 105 LEU A CA 1
ATOM 845 C C . LEU A 1 105 ? 5.491 -18.077 11.837 1.00 88.31 105 LEU A C 1
ATOM 847 O O . LEU A 1 105 ? 5.065 -18.404 12.945 1.00 88.31 105 LEU A O 1
ATOM 851 N N . SER A 1 106 ? 4.911 -18.507 10.715 1.00 86.44 106 SER A N 1
ATOM 852 C CA . SER A 1 106 ? 3.804 -19.457 10.719 1.00 86.44 106 SER A CA 1
ATOM 853 C C . SER A 1 106 ? 4.285 -20.844 11.134 1.00 86.44 106 SER A C 1
ATOM 855 O O . SER A 1 106 ? 5.299 -21.332 10.643 1.00 86.44 106 SER A O 1
ATOM 857 N N . VAL A 1 107 ? 3.489 -21.543 11.947 1.00 81.06 107 VAL A N 1
ATOM 858 C CA . VAL A 1 107 ? 3.723 -22.962 12.279 1.00 81.06 107 VAL A CA 1
ATOM 859 C C . VAL A 1 107 ? 3.712 -23.844 11.021 1.00 81.06 107 VAL A C 1
ATOM 861 O O . VAL A 1 107 ? 4.350 -24.891 10.989 1.00 81.06 107 VAL A O 1
ATOM 864 N N . ALA A 1 108 ? 3.006 -23.411 9.973 1.00 82.94 108 ALA A N 1
ATOM 865 C CA . ALA A 1 108 ? 2.947 -24.094 8.684 1.00 82.94 108 ALA A CA 1
ATOM 866 C C . ALA A 1 108 ? 4.095 -23.711 7.729 1.00 82.94 108 ALA A C 1
ATOM 868 O O . ALA A 1 108 ? 4.114 -24.190 6.596 1.00 82.94 108 ALA A O 1
ATOM 869 N N . SER A 1 109 ? 5.024 -22.842 8.145 1.00 82.69 109 SER A N 1
ATOM 870 C CA . SER A 1 109 ? 6.167 -22.463 7.314 1.00 82.69 109 SER A CA 1
ATOM 871 C C . SER A 1 109 ? 7.047 -23.689 7.033 1.00 82.69 109 SER A C 1
ATOM 873 O O . SER A 1 109 ? 7.456 -24.376 7.975 1.00 82.69 109 SER A O 1
ATOM 875 N N . PRO A 1 110 ? 7.399 -23.966 5.764 1.00 83.06 110 PRO A N 1
ATOM 876 C CA . PRO A 1 110 ? 8.369 -25.009 5.441 1.00 83.06 110 PRO A CA 1
ATOM 877 C C . PRO A 1 110 ? 9.793 -24.618 5.870 1.00 83.06 110 PRO A C 1
ATOM 879 O O . PRO A 1 110 ? 10.648 -25.487 6.039 1.00 83.06 110 PRO A O 1
ATOM 882 N N . ILE A 1 111 ? 10.047 -23.319 6.065 1.00 86.44 111 ILE A N 1
ATOM 883 C CA . ILE A 1 111 ? 11.335 -22.772 6.489 1.00 86.44 111 ILE A CA 1
ATOM 884 C C . ILE A 1 111 ? 11.290 -22.526 7.995 1.00 86.44 111 ILE A C 1
ATOM 886 O O . ILE A 1 111 ? 10.434 -21.789 8.488 1.00 86.44 111 ILE A O 1
ATOM 890 N N . ARG A 1 112 ? 12.220 -23.139 8.732 1.00 87.69 112 ARG A N 1
ATOM 891 C CA . ARG A 1 112 ? 12.351 -22.928 10.179 1.00 87.69 112 ARG A CA 1
ATOM 892 C C . ARG A 1 112 ? 13.097 -21.630 10.463 1.00 87.69 112 ARG A C 1
ATOM 894 O O . ARG A 1 112 ? 14.053 -21.309 9.768 1.00 87.69 112 ARG A O 1
ATOM 901 N N . VAL A 1 113 ? 12.698 -20.948 11.530 1.00 92.38 113 VAL A N 1
ATOM 902 C CA . VAL A 1 113 ? 13.400 -19.799 12.119 1.00 92.38 113 VAL A CA 1
ATOM 903 C C . VAL A 1 113 ? 13.541 -20.014 13.634 1.00 92.38 113 VAL A C 1
ATOM 905 O O . VAL A 1 113 ? 12.812 -20.841 14.192 1.00 92.38 113 VAL A O 1
ATOM 908 N N . PRO A 1 114 ? 14.475 -19.331 14.319 1.00 91.94 114 PRO A N 1
ATOM 909 C CA . PRO A 1 114 ? 14.594 -19.403 15.776 1.00 91.94 114 PRO A CA 1
ATOM 910 C C . PRO A 1 114 ? 13.278 -19.072 16.510 1.00 91.94 114 PRO A C 1
ATOM 912 O O . PRO A 1 114 ? 12.534 -18.185 16.112 1.00 91.94 114 PRO A O 1
ATOM 915 N N . GLU A 1 115 ? 12.993 -19.744 17.632 1.00 86.50 115 GLU A N 1
ATOM 916 C CA . GLU A 1 115 ? 11.700 -19.599 18.341 1.00 86.50 115 GLU A CA 1
ATOM 917 C C . GLU A 1 115 ? 11.420 -18.179 18.861 1.00 86.50 115 GLU A C 1
ATOM 919 O O . GLU A 1 115 ? 10.270 -17.773 18.992 1.00 86.50 115 GLU A O 1
ATOM 924 N N . HIS A 1 116 ? 12.471 -17.415 19.158 1.00 91.19 116 HIS A N 1
ATOM 925 C CA . HIS A 1 116 ? 12.376 -16.055 19.686 1.00 91.19 116 HIS A CA 1
ATOM 926 C C . HIS A 1 116 ? 12.487 -14.987 18.587 1.00 91.19 116 HIS A C 1
ATOM 928 O O . HIS A 1 116 ? 12.758 -13.830 18.906 1.00 91.19 116 HIS A O 1
ATOM 934 N N . THR A 1 117 ? 12.315 -15.357 17.313 1.00 94.88 117 THR A N 1
ATOM 935 C CA . THR A 1 117 ? 12.308 -14.423 16.184 1.00 94.88 117 THR A CA 1
ATOM 936 C C . THR A 1 117 ? 11.084 -13.507 16.224 1.00 94.88 117 THR A C 1
ATOM 938 O O . THR A 1 117 ? 9.962 -13.951 16.475 1.00 94.88 117 THR A O 1
ATOM 941 N N . ARG A 1 118 ? 11.280 -12.217 15.936 1.00 94.94 118 ARG A N 1
ATOM 942 C CA . ARG A 1 118 ? 10.208 -11.212 15.894 1.00 94.94 118 ARG A CA 1
ATOM 943 C C . ARG A 1 118 ? 9.948 -10.688 14.488 1.00 94.94 118 ARG A C 1
ATOM 945 O O . ARG A 1 118 ? 10.870 -10.496 13.705 1.00 94.94 118 ARG A O 1
ATOM 952 N N . LEU A 1 119 ? 8.683 -10.388 14.199 1.00 94.38 119 LEU A N 1
ATOM 953 C CA . LEU A 1 119 ? 8.312 -9.636 13.002 1.00 94.38 119 LEU A CA 1
ATOM 954 C C . LEU A 1 119 ? 8.715 -8.171 13.180 1.00 94.38 119 LEU A C 1
ATOM 956 O O . LEU A 1 119 ? 8.358 -7.559 14.187 1.00 94.38 119 LEU A O 1
ATOM 960 N N . LEU A 1 120 ? 9.408 -7.617 12.193 1.00 94.38 120 LEU A N 1
ATOM 961 C CA . LEU A 1 120 ? 9.773 -6.211 12.118 1.00 94.38 120 LEU A CA 1
ATOM 962 C C . LEU A 1 120 ? 9.031 -5.552 10.954 1.00 94.38 120 LEU A C 1
ATOM 964 O O . LEU A 1 120 ? 9.065 -6.036 9.824 1.00 94.38 120 LEU A O 1
ATOM 968 N N . GLY A 1 121 ? 8.336 -4.455 11.232 1.00 91.94 121 GLY A N 1
ATOM 969 C CA . GLY A 1 121 ? 7.529 -3.745 10.246 1.00 91.94 121 GLY A CA 1
ATOM 970 C C . GLY A 1 121 ? 6.627 -2.695 10.896 1.00 91.94 121 GLY A C 1
ATOM 971 O O . GLY A 1 121 ? 6.762 -2.442 12.096 1.00 91.94 121 GLY A O 1
ATOM 972 N N . PRO A 1 122 ? 5.700 -2.093 10.128 1.00 88.75 122 PRO A N 1
ATOM 973 C CA . PRO A 1 122 ? 4.795 -1.058 10.627 1.00 88.75 122 PRO A CA 1
ATOM 974 C C . PRO A 1 122 ? 4.062 -1.475 11.908 1.00 88.75 122 PRO A C 1
ATOM 976 O O . PRO A 1 122 ? 3.500 -2.571 11.975 1.00 88.75 122 PRO A O 1
ATOM 979 N N . GLY A 1 123 ? 4.062 -0.594 12.912 1.00 88.12 123 GLY A N 1
ATOM 980 C CA . GLY A 1 123 ? 3.497 -0.857 14.236 1.00 88.12 123 GLY A CA 1
ATOM 981 C C . GLY A 1 123 ? 4.496 -1.399 15.264 1.00 88.12 123 GLY A C 1
ATOM 982 O O . GLY A 1 123 ? 4.190 -1.382 16.457 1.00 88.12 123 GLY A O 1
ATOM 983 N N . ASP A 1 124 ? 5.694 -1.838 14.854 1.00 92.25 124 ASP A N 1
ATOM 984 C CA . ASP A 1 124 ? 6.792 -2.058 15.799 1.00 92.25 124 ASP A CA 1
ATOM 985 C C . ASP A 1 124 ? 7.407 -0.700 16.210 1.00 92.25 124 ASP A C 1
ATOM 987 O O . ASP A 1 124 ? 7.715 0.121 15.338 1.00 92.25 124 ASP A O 1
ATOM 991 N N . PRO A 1 125 ? 7.625 -0.431 17.515 1.00 93.88 125 PRO A N 1
ATOM 992 C CA . PRO A 1 125 ? 8.164 0.847 17.978 1.00 93.88 125 PRO A CA 1
ATOM 993 C C . PRO A 1 125 ? 9.496 1.249 17.333 1.00 93.88 125 PRO A C 1
ATOM 995 O O . PRO A 1 125 ? 9.719 2.441 17.111 1.00 93.88 125 PRO A O 1
ATOM 998 N N . LEU A 1 126 ? 10.375 0.288 17.023 1.00 95.94 126 LEU A N 1
ATOM 999 C CA . LEU A 1 126 ? 11.643 0.560 16.347 1.00 95.94 126 LEU A CA 1
ATOM 1000 C C . LEU A 1 126 ? 11.404 1.044 14.921 1.00 95.94 126 LEU A C 1
ATOM 1002 O O . LEU A 1 126 ? 11.987 2.040 14.500 1.00 95.94 126 LEU A O 1
ATOM 1006 N N . PHE A 1 127 ? 10.535 0.337 14.200 1.00 95.69 127 PHE A N 1
ATOM 1007 C CA . PHE A 1 127 ? 10.215 0.629 12.811 1.00 95.69 127 PHE A CA 1
ATOM 1008 C C . PHE A 1 127 ? 9.534 1.995 12.674 1.00 95.69 127 PHE A C 1
ATOM 1010 O O . PHE A 1 127 ? 9.958 2.819 11.869 1.00 95.69 127 PHE A O 1
ATOM 1017 N N . ASP A 1 128 ? 8.545 2.282 13.523 1.00 94.56 128 ASP A N 1
ATOM 1018 C CA . ASP A 1 128 ? 7.870 3.581 13.548 1.00 94.56 128 ASP A CA 1
ATOM 1019 C C . ASP A 1 128 ? 8.838 4.731 13.875 1.00 94.56 128 ASP A C 1
ATOM 1021 O O . ASP A 1 128 ? 8.741 5.816 13.303 1.00 94.56 128 ASP A O 1
ATOM 1025 N N . THR A 1 129 ? 9.777 4.507 14.802 1.00 96.62 129 THR A N 1
ATOM 1026 C CA . THR A 1 129 ? 10.801 5.507 15.150 1.00 96.62 129 THR A CA 1
ATOM 1027 C C . THR A 1 129 ? 11.761 5.735 13.983 1.00 96.62 129 THR A C 1
ATOM 1029 O O . THR A 1 129 ? 12.169 6.869 13.737 1.00 96.62 129 THR A O 1
ATOM 1032 N N . LEU A 1 130 ? 12.106 4.677 13.245 1.00 96.81 130 LEU A N 1
ATOM 1033 C CA . LEU A 1 130 ? 12.944 4.770 12.053 1.00 96.81 130 LEU A CA 1
ATOM 1034 C C . LEU A 1 130 ? 12.248 5.534 10.921 1.00 96.81 130 LEU A C 1
ATOM 1036 O O . LEU A 1 130 ? 12.900 6.341 10.263 1.00 96.81 130 LEU A O 1
ATOM 1040 N N . ILE A 1 131 ? 10.937 5.338 10.731 1.00 95.38 131 ILE A N 1
ATOM 1041 C CA . ILE A 1 131 ? 10.134 6.147 9.800 1.00 95.38 131 ILE A CA 1
ATOM 1042 C C . ILE A 1 131 ? 10.192 7.623 10.194 1.00 95.38 131 ILE A C 1
ATOM 1044 O O . ILE A 1 131 ? 10.506 8.464 9.355 1.00 95.38 131 ILE A O 1
ATOM 1048 N N . GLU A 1 132 ? 9.919 7.940 11.461 1.00 95.56 132 GLU A N 1
ATOM 1049 C CA . GLU A 1 132 ? 9.943 9.321 11.949 1.00 95.56 132 GLU A CA 1
ATOM 1050 C C . GLU A 1 132 ? 11.320 9.964 11.739 1.00 95.56 132 GLU A C 1
ATOM 1052 O O . GLU A 1 132 ? 11.416 11.097 11.267 1.00 95.56 132 GLU A O 1
ATOM 1057 N N . TRP A 1 133 ? 12.395 9.234 12.047 1.00 96.75 133 TRP A N 1
ATOM 1058 C CA . TRP A 1 133 ? 13.755 9.691 11.781 1.00 96.75 133 TRP A CA 1
ATOM 1059 C C . TRP A 1 133 ? 13.976 9.955 10.287 1.00 96.75 133 TRP A C 1
ATOM 1061 O O . TRP A 1 133 ? 14.403 11.049 9.928 1.00 96.75 133 TRP A O 1
ATOM 1071 N N . ALA A 1 134 ? 13.614 9.012 9.413 1.00 95.56 134 ALA A N 1
ATOM 1072 C CA . ALA A 1 134 ? 13.796 9.154 7.971 1.00 95.56 134 ALA A CA 1
ATOM 1073 C C . ALA A 1 134 ? 13.030 10.362 7.403 1.00 95.56 134 ALA A C 1
ATOM 1075 O O . ALA A 1 134 ? 13.570 11.101 6.582 1.00 95.56 134 ALA A O 1
ATOM 1076 N N . ILE A 1 135 ? 11.799 10.606 7.869 1.00 93.06 135 ILE A N 1
ATOM 1077 C CA . ILE A 1 135 ? 11.001 11.773 7.469 1.00 93.06 135 ILE A CA 1
ATOM 1078 C C . ILE A 1 135 ? 11.680 13.074 7.913 1.00 93.06 135 ILE A C 1
ATOM 1080 O O . ILE A 1 135 ? 11.744 14.019 7.128 1.00 93.06 135 ILE A O 1
ATOM 1084 N N . ARG A 1 136 ? 12.205 13.134 9.146 1.00 93.94 136 ARG A N 1
ATOM 1085 C CA . ARG A 1 136 ? 12.895 14.324 9.674 1.00 93.94 136 ARG A CA 1
ATOM 1086 C C . ARG A 1 136 ? 14.168 14.650 8.910 1.00 93.94 136 ARG A C 1
ATOM 1088 O O . ARG A 1 136 ? 14.360 15.805 8.544 1.00 93.94 136 ARG A O 1
ATOM 1095 N N . GLU A 1 137 ? 14.997 13.648 8.634 1.00 93.88 137 GLU A N 1
ATOM 1096 C CA . GLU A 1 137 ? 16.214 13.827 7.833 1.00 93.88 137 GLU A CA 1
ATOM 1097 C C . GLU A 1 137 ? 15.893 14.283 6.404 1.00 93.88 137 GLU A C 1
ATOM 1099 O O . GLU A 1 137 ? 16.642 15.047 5.799 1.00 93.88 137 GLU A O 1
ATOM 1104 N N . ALA A 1 138 ? 14.751 13.856 5.861 1.00 90.00 138 ALA A N 1
ATOM 1105 C CA . ALA A 1 138 ? 14.357 14.193 4.503 1.00 90.00 138 ALA A CA 1
ATOM 1106 C C . ALA A 1 138 ? 13.708 15.583 4.358 1.00 90.00 138 ALA A C 1
ATOM 1108 O O . ALA A 1 138 ? 13.554 16.039 3.227 1.00 90.00 138 ALA A O 1
ATOM 1109 N N . GLN A 1 139 ? 13.350 16.289 5.441 1.00 90.31 139 GLN A N 1
ATOM 1110 C CA . GLN A 1 139 ? 12.586 17.550 5.363 1.00 90.31 139 GLN A CA 1
ATOM 1111 C C . GLN A 1 139 ? 13.236 18.605 4.460 1.00 90.31 139 GLN A C 1
ATOM 1113 O O . GLN A 1 139 ? 12.562 19.206 3.622 1.00 90.31 139 GLN A O 1
ATOM 1118 N N . GLU A 1 140 ? 14.548 18.814 4.596 1.00 89.19 140 GLU A N 1
ATOM 1119 C CA . GLU A 1 140 ? 15.266 19.798 3.781 1.00 89.19 140 GLU A CA 1
ATOM 1120 C C . GLU A 1 140 ? 15.292 19.394 2.298 1.00 89.19 140 GLU A C 1
ATOM 1122 O O . GLU A 1 140 ? 15.113 20.237 1.418 1.00 89.19 140 GLU A O 1
ATOM 1127 N N . ALA A 1 141 ? 15.466 18.100 2.013 1.00 87.25 141 ALA A N 1
ATOM 1128 C CA . ALA A 1 141 ? 15.434 17.576 0.651 1.00 87.25 141 ALA A CA 1
ATOM 1129 C C . ALA A 1 141 ? 14.030 17.684 0.033 1.00 87.25 141 ALA A C 1
ATOM 1131 O O . ALA A 1 141 ? 13.899 18.103 -1.115 1.00 87.25 141 ALA A O 1
ATOM 1132 N N . PHE A 1 142 ? 12.978 17.386 0.801 1.00 90.19 142 PHE A N 1
ATOM 1133 C CA . PHE A 1 142 ? 11.588 17.511 0.357 1.00 90.19 142 PHE A CA 1
ATOM 1134 C C . PHE A 1 142 ? 11.235 18.961 0.003 1.00 90.19 142 PHE A C 1
ATOM 1136 O O . PHE A 1 142 ? 10.580 19.189 -1.014 1.00 90.19 142 PHE A O 1
ATOM 1143 N N . ALA A 1 143 ? 11.724 19.934 0.779 1.00 90.00 143 ALA A N 1
ATOM 1144 C CA . ALA A 1 143 ? 11.498 21.356 0.524 1.00 90.00 143 ALA A CA 1
ATOM 1145 C C . ALA A 1 143 ? 12.220 21.877 -0.732 1.00 90.00 143 ALA A C 1
ATOM 1147 O O . ALA A 1 143 ? 11.699 22.750 -1.423 1.00 90.00 143 ALA A O 1
ATOM 1148 N N . LYS A 1 144 ? 13.420 21.361 -1.033 1.00 89.19 144 LYS A N 1
ATOM 1149 C CA . LYS A 1 144 ? 14.192 21.744 -2.232 1.00 89.19 144 LYS A CA 1
ATOM 1150 C C . LYS A 1 144 ? 13.706 21.046 -3.503 1.00 89.19 144 LYS A C 1
ATOM 1152 O O . LYS A 1 144 ? 13.901 21.576 -4.596 1.00 89.19 144 LYS A O 1
ATOM 1157 N N . GLY A 1 145 ? 13.107 19.868 -3.353 1.00 89.38 145 GLY A N 1
ATOM 1158 C CA . GLY A 1 145 ? 12.856 18.943 -4.448 1.00 89.38 145 GLY A CA 1
ATOM 1159 C C . GLY A 1 145 ? 14.119 18.191 -4.872 1.00 89.38 145 GLY A C 1
ATOM 1160 O O . GLY A 1 145 ? 15.232 18.484 -4.426 1.00 89.38 145 GLY A O 1
ATOM 1161 N N . THR A 1 146 ? 13.952 17.186 -5.729 1.00 89.69 146 THR A N 1
ATOM 1162 C CA . THR A 1 146 ? 15.059 16.312 -6.148 1.00 89.69 146 THR A CA 1
ATOM 1163 C C . THR A 1 146 ? 15.045 15.995 -7.643 1.00 89.69 146 THR A C 1
ATOM 1165 O O . THR A 1 146 ? 14.138 16.370 -8.387 1.00 89.69 146 THR A O 1
ATOM 1168 N N . ARG A 1 147 ? 16.094 15.316 -8.102 1.00 90.25 147 ARG A N 1
ATOM 1169 C CA . ARG A 1 147 ? 16.205 14.759 -9.449 1.00 90.25 147 ARG A CA 1
ATOM 1170 C C . ARG A 1 147 ? 16.234 13.248 -9.332 1.00 90.25 147 ARG A C 1
ATOM 1172 O O . ARG A 1 147 ? 16.896 12.709 -8.448 1.00 90.25 147 ARG A O 1
ATOM 1179 N N . LEU A 1 148 ? 15.521 12.594 -10.229 1.00 92.00 148 LEU A N 1
ATOM 1180 C CA . LEU A 1 148 ? 15.406 11.152 -10.314 1.00 92.00 148 LEU A CA 1
ATOM 1181 C C . LEU A 1 148 ? 15.672 10.718 -11.752 1.00 92.00 148 LEU A C 1
ATOM 1183 O O . LEU A 1 148 ? 15.455 11.480 -12.693 1.00 92.00 148 LEU A O 1
ATOM 1187 N N . VAL A 1 149 ? 16.137 9.490 -11.908 1.00 89.31 149 VAL A N 1
ATOM 1188 C CA . VAL A 1 149 ? 16.294 8.819 -13.192 1.00 89.31 149 VAL A CA 1
ATOM 1189 C C . VAL A 1 149 ? 15.340 7.641 -13.223 1.00 89.31 149 VAL A C 1
ATOM 1191 O O . VAL A 1 149 ? 15.333 6.838 -12.293 1.00 89.31 149 VAL A O 1
ATOM 1194 N N . ASP A 1 150 ? 14.557 7.543 -14.287 1.00 88.25 150 ASP A N 1
ATOM 1195 C CA . ASP A 1 150 ? 13.711 6.389 -14.572 1.00 88.25 150 ASP A CA 1
ATOM 1196 C C . ASP A 1 150 ? 14.172 5.784 -15.908 1.00 88.25 150 ASP A C 1
ATOM 1198 O O . ASP A 1 150 ? 14.151 6.466 -16.936 1.00 88.25 150 ASP A O 1
ATOM 1202 N N . PRO A 1 151 ? 14.639 4.524 -15.928 1.00 81.38 151 PRO A N 1
ATOM 1203 C CA . PRO A 1 151 ? 15.092 3.878 -17.156 1.00 81.38 151 PRO A CA 1
ATOM 1204 C C . PRO A 1 151 ? 13.937 3.459 -18.082 1.00 81.38 151 PRO A C 1
ATOM 1206 O O . PRO A 1 151 ? 14.177 2.995 -19.200 1.00 81.38 151 PRO A O 1
ATOM 1209 N N . ASN A 1 152 ? 12.690 3.614 -17.634 1.00 79.50 152 ASN A N 1
ATOM 1210 C CA . ASN A 1 152 ? 11.490 3.190 -18.346 1.00 79.50 152 ASN A CA 1
ATOM 1211 C C . ASN A 1 152 ? 10.778 4.334 -19.090 1.00 79.50 152 ASN A C 1
ATOM 1213 O O . ASN A 1 152 ? 9.737 4.094 -19.702 1.00 79.50 152 ASN A O 1
ATOM 1217 N N . ILE A 1 153 ? 11.323 5.555 -19.047 1.00 82.44 153 ILE A N 1
ATOM 1218 C CA . ILE A 1 153 ? 10.826 6.714 -19.803 1.00 82.44 153 ILE A CA 1
ATOM 1219 C C . ILE A 1 153 ? 11.819 7.140 -20.882 1.00 82.44 153 ILE A C 1
ATOM 1221 O O . ILE A 1 153 ? 13.026 6.928 -20.765 1.00 82.44 153 ILE A O 1
ATOM 1225 N N . ASP A 1 154 ? 11.300 7.781 -21.922 1.00 80.38 154 ASP A N 1
ATOM 1226 C CA . ASP A 1 154 ? 12.057 8.376 -23.024 1.00 80.38 154 ASP A CA 1
ATOM 1227 C C . ASP A 1 154 ? 12.046 9.913 -22.990 1.00 80.38 154 ASP A C 1
ATOM 1229 O O . ASP A 1 154 ? 12.990 10.549 -23.463 1.00 80.38 154 ASP A O 1
ATOM 1233 N N . GLU A 1 155 ? 11.027 10.518 -22.379 1.00 84.00 155 GLU A N 1
ATOM 1234 C CA . GLU A 1 155 ? 10.921 11.961 -22.177 1.00 84.00 155 GLU A CA 1
ATOM 1235 C C . GLU A 1 155 ? 10.952 12.346 -20.691 1.00 84.00 155 GLU A C 1
ATOM 1237 O O . GLU A 1 155 ? 10.387 11.648 -19.847 1.00 84.00 155 GLU A O 1
ATOM 1242 N N . PRO A 1 156 ? 11.593 13.476 -20.335 1.00 89.19 156 PRO A N 1
ATOM 1243 C CA . PRO A 1 156 ? 11.619 13.932 -18.958 1.00 89.19 156 PRO A CA 1
ATOM 1244 C C . PRO A 1 156 ? 10.230 14.416 -18.525 1.00 89.19 156 PRO A C 1
ATOM 1246 O O . PRO A 1 156 ? 9.511 15.061 -19.291 1.00 89.19 156 PRO A O 1
ATOM 1249 N N . LYS A 1 157 ? 9.890 14.190 -17.256 1.00 91.62 157 LYS A N 1
ATOM 1250 C CA . LYS A 1 157 ? 8.629 14.646 -16.657 1.00 91.62 157 LYS A CA 1
ATOM 1251 C C . LYS A 1 157 ? 8.847 15.258 -15.286 1.00 91.62 157 LYS A C 1
ATOM 1253 O O . LYS A 1 157 ? 9.804 14.941 -14.578 1.00 91.62 157 LYS A O 1
ATOM 1258 N N . ARG A 1 158 ? 7.946 16.158 -14.901 1.00 93.44 158 ARG A N 1
ATOM 1259 C CA . ARG A 1 158 ? 7.915 16.722 -13.548 1.00 93.44 158 ARG A CA 1
ATOM 1260 C C . ARG A 1 158 ? 6.880 15.971 -12.735 1.00 93.44 158 ARG A C 1
ATOM 1262 O O . ARG A 1 158 ? 5.778 15.757 -13.226 1.00 93.44 158 ARG A O 1
ATOM 1269 N N . ILE A 1 159 ? 7.225 15.591 -11.514 1.00 95.12 159 ILE A N 1
ATOM 1270 C CA . ILE A 1 159 ? 6.309 14.907 -10.610 1.00 95.12 159 ILE A CA 1
ATOM 1271 C C . ILE A 1 159 ? 6.164 15.655 -9.288 1.00 95.12 159 ILE A C 1
ATOM 1273 O O . ILE A 1 159 ? 7.100 16.313 -8.831 1.00 95.12 159 ILE A O 1
ATOM 1277 N N . TRP A 1 160 ? 5.005 15.511 -8.658 1.00 95.62 160 TRP A N 1
ATOM 1278 C CA . TRP A 1 160 ? 4.716 15.991 -7.312 1.00 95.62 160 TRP A CA 1
ATOM 1279 C C . TRP A 1 160 ? 4.192 14.845 -6.468 1.00 95.62 160 TRP A C 1
ATOM 1281 O O . TRP A 1 160 ? 3.278 14.136 -6.888 1.00 95.62 160 TRP A O 1
ATOM 1291 N N . LEU A 1 161 ? 4.740 14.693 -5.265 1.00 96.06 161 LEU A N 1
ATOM 1292 C CA . LEU A 1 161 ? 4.144 13.836 -4.250 1.00 96.06 161 LEU A CA 1
ATOM 1293 C C . LEU A 1 161 ? 3.120 14.663 -3.478 1.00 96.06 161 LEU A C 1
ATOM 1295 O O . LEU A 1 161 ? 3.453 15.700 -2.902 1.00 96.06 161 LEU A O 1
ATOM 1299 N N . VAL A 1 162 ? 1.880 14.197 -3.466 1.00 95.88 162 VAL A N 1
ATOM 1300 C CA . VAL A 1 162 ? 0.739 14.936 -2.936 1.00 95.88 162 VAL A CA 1
ATOM 1301 C C . VAL A 1 162 ? 0.024 14.100 -1.889 1.00 95.88 162 VAL A C 1
ATOM 1303 O O . VAL A 1 162 ? -0.223 12.915 -2.097 1.00 95.88 162 VAL A O 1
ATOM 1306 N N . ARG A 1 163 ? -0.353 14.728 -0.777 1.00 96.19 163 ARG A N 1
ATOM 1307 C CA . ARG A 1 163 ? -1.248 14.163 0.232 1.00 96.19 163 ARG A CA 1
ATOM 1308 C C . ARG A 1 163 ? -2.662 14.694 0.007 1.00 96.19 163 ARG A C 1
ATOM 1310 O O . ARG A 1 163 ? -2.873 15.905 -0.036 1.00 96.19 163 ARG A O 1
ATOM 1317 N N . SER A 1 164 ? -3.624 13.783 -0.127 1.00 95.69 164 SER A N 1
ATOM 1318 C CA . SER A 1 164 ? -5.051 14.110 -0.179 1.00 95.69 164 SER A CA 1
ATOM 1319 C C . SER A 1 164 ? -5.791 13.480 0.998 1.00 95.69 164 SER A C 1
ATOM 1321 O O . SER A 1 164 ? -5.695 12.272 1.254 1.00 95.69 164 SER A O 1
ATOM 1323 N N . THR A 1 165 ? -6.538 14.316 1.715 1.00 94.94 165 THR A N 1
ATOM 1324 C CA . THR A 1 165 ? -7.095 13.996 3.029 1.00 94.94 165 THR A CA 1
ATOM 1325 C C . THR A 1 165 ? -8.583 14.321 3.068 1.00 94.94 165 THR A C 1
ATOM 1327 O O . THR A 1 165 ? -9.002 15.425 2.718 1.00 94.94 165 THR A O 1
ATOM 1330 N N . ILE A 1 166 ? -9.372 13.355 3.534 1.00 94.88 166 ILE A N 1
ATOM 1331 C CA . ILE A 1 166 ? -10.793 13.494 3.847 1.00 94.88 166 ILE A CA 1
ATOM 1332 C C . ILE A 1 166 ? -10.943 13.407 5.363 1.00 94.88 166 ILE A C 1
ATOM 1334 O O . ILE A 1 166 ? -10.484 12.448 5.987 1.00 94.88 166 ILE A O 1
ATOM 1338 N N . GLU A 1 167 ? -11.583 14.405 5.952 1.00 92.50 167 GLU A N 1
ATOM 1339 C CA . GLU A 1 167 ? -11.880 14.500 7.382 1.00 92.50 167 GLU A CA 1
ATOM 1340 C C . GLU A 1 167 ? -13.358 14.149 7.622 1.00 92.50 167 GLU A C 1
ATOM 1342 O O . GLU A 1 167 ? -14.196 14.395 6.750 1.00 92.50 167 GLU A O 1
ATOM 1347 N N . ASP A 1 168 ? -13.681 13.567 8.783 1.00 90.06 168 ASP A N 1
ATOM 1348 C CA . ASP A 1 168 ? -15.075 13.416 9.232 1.00 90.06 168 ASP A CA 1
ATOM 1349 C C . ASP A 1 168 ? -15.481 14.507 10.238 1.00 90.06 168 ASP A C 1
ATOM 1351 O O . ASP A 1 168 ? -14.660 15.307 10.693 1.00 90.06 168 ASP A O 1
ATOM 1355 N N . GLY A 1 169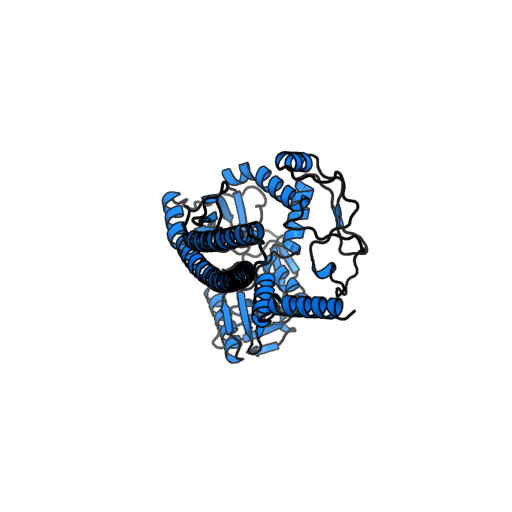 ? -16.774 14.574 10.563 1.00 84.56 169 GLY A N 1
ATOM 1356 C CA . GLY A 1 169 ? -17.351 15.624 11.402 1.00 84.56 169 GLY A CA 1
ATOM 1357 C C . GLY A 1 169 ? -17.190 15.411 12.906 1.00 84.56 169 GLY A C 1
ATOM 1358 O O . GLY A 1 169 ? -17.761 16.185 13.681 1.00 84.56 169 GLY A O 1
ATOM 1359 N N . ARG A 1 170 ? -16.469 14.376 13.358 1.00 84.44 170 ARG A N 1
ATOM 1360 C CA . ARG A 1 170 ? -16.319 14.111 14.793 1.00 84.44 170 ARG A CA 1
ATOM 1361 C C . ARG A 1 170 ? -15.368 15.116 15.429 1.00 84.44 170 ARG A C 1
ATOM 1363 O O . ARG A 1 170 ? -14.230 15.308 15.007 1.00 84.44 170 ARG A O 1
ATOM 1370 N N . LEU A 1 171 ? -15.845 15.749 16.495 1.00 66.19 171 LEU A N 1
ATOM 1371 C CA . LEU A 1 171 ? -15.106 16.767 17.238 1.00 66.19 171 LEU A CA 1
ATOM 1372 C C . LEU A 1 171 ? -14.209 16.103 18.293 1.00 66.19 171 LEU A C 1
ATOM 1374 O O . LEU A 1 171 ? -14.581 15.984 19.459 1.00 66.19 171 LEU A O 1
ATOM 1378 N N . GLU A 1 172 ? -13.017 15.675 17.888 1.00 66.62 172 GLU A N 1
ATOM 1379 C CA . GLU A 1 172 ? -11.962 15.210 18.796 1.00 66.62 172 GLU A CA 1
ATOM 1380 C C . GLU A 1 172 ? -10.815 16.236 18.899 1.00 66.62 172 GLU A C 1
ATOM 1382 O O . GLU A 1 172 ? -10.665 17.128 18.065 1.00 66.62 172 GLU A O 1
ATOM 1387 N N . ARG A 1 173 ? -9.977 16.130 19.947 1.00 54.91 173 ARG A N 1
ATOM 1388 C CA . ARG A 1 173 ? -8.793 17.005 20.124 1.00 54.91 173 ARG A CA 1
ATOM 1389 C C . ARG A 1 173 ? -7.762 16.855 18.999 1.00 54.91 173 ARG A C 1
ATOM 1391 O O . ARG A 1 173 ? -6.984 17.778 18.780 1.00 54.91 173 ARG A O 1
ATOM 1398 N N . ALA A 1 174 ? -7.734 15.704 18.332 1.00 58.91 174 ALA A N 1
ATOM 1399 C CA . ALA A 1 174 ? -6.947 15.464 17.132 1.00 58.91 174 ALA A CA 1
ATOM 1400 C C . ALA A 1 174 ? -7.899 15.354 15.936 1.00 58.91 174 ALA A C 1
ATOM 1402 O O . ALA A 1 174 ? -8.974 14.771 16.062 1.00 58.91 174 ALA A O 1
ATOM 1403 N N . LYS A 1 175 ? -7.507 15.912 14.785 1.00 61.53 175 LYS A N 1
ATOM 1404 C CA . LYS A 1 175 ? -8.255 15.764 13.531 1.00 61.53 175 LYS A CA 1
ATOM 1405 C C . LYS A 1 175 ? -8.446 14.281 13.226 1.00 61.53 175 LYS A C 1
ATOM 1407 O O . LYS A 1 175 ? -7.458 13.548 13.146 1.00 61.53 175 LYS A O 1
ATOM 1412 N N . ARG A 1 176 ? -9.692 13.842 13.043 1.00 73.19 176 ARG A N 1
ATOM 1413 C CA . ARG A 1 176 ? -9.976 12.461 12.664 1.00 73.19 176 ARG A CA 1
ATOM 1414 C C . ARG A 1 176 ? -10.055 12.357 11.149 1.00 73.19 176 ARG A C 1
ATOM 1416 O O . ARG A 1 176 ? -10.952 12.898 10.507 1.00 73.19 176 ARG A O 1
ATOM 1423 N N . LEU A 1 177 ? -9.066 11.676 10.584 1.00 85.38 177 LEU A N 1
ATOM 1424 C CA . LEU A 1 177 ? -8.998 11.428 9.152 1.00 85.38 177 LEU A CA 1
ATOM 1425 C C . LEU A 1 177 ? -9.961 10.289 8.813 1.00 85.38 177 LEU A C 1
ATOM 1427 O O . LEU A 1 177 ? -9.802 9.167 9.297 1.00 85.38 177 LEU A O 1
ATOM 1431 N N . ALA A 1 178 ? -10.960 10.578 7.983 1.00 88.81 178 ALA A N 1
ATOM 1432 C CA . ALA A 1 178 ? -11.823 9.560 7.399 1.00 88.81 178 ALA A CA 1
ATOM 1433 C C . ALA A 1 178 ? -11.057 8.744 6.353 1.00 88.81 178 ALA A C 1
ATOM 1435 O O . ALA A 1 178 ? -11.259 7.533 6.240 1.00 88.81 178 ALA A O 1
ATOM 1436 N N . HIS A 1 179 ? -10.175 9.406 5.602 1.00 92.75 179 HIS A N 1
ATOM 1437 C CA . HIS A 1 179 ? -9.282 8.777 4.640 1.00 92.75 179 HIS A CA 1
ATOM 1438 C C . HIS A 1 179 ? -8.085 9.681 4.347 1.00 92.75 179 HIS A C 1
ATOM 1440 O O . HIS A 1 179 ? -8.237 10.892 4.209 1.00 92.75 179 HIS A O 1
ATOM 1446 N N . GLU A 1 180 ? -6.909 9.096 4.169 1.00 92.44 180 GLU A N 1
ATOM 1447 C CA . GLU A 1 180 ? -5.711 9.794 3.713 1.00 92.44 180 GLU A CA 1
ATOM 1448 C C . GLU A 1 180 ? -5.001 8.924 2.682 1.00 92.44 180 GLU A C 1
ATOM 1450 O O . GLU A 1 180 ? -4.902 7.709 2.855 1.00 92.44 180 GLU A O 1
ATOM 1455 N N . ARG A 1 181 ? -4.519 9.538 1.600 1.00 90.94 181 ARG A N 1
ATOM 1456 C CA . ARG A 1 181 ? -3.655 8.856 0.637 1.00 90.94 181 ARG A CA 1
ATOM 1457 C C . ARG A 1 181 ? -2.578 9.777 0.092 1.00 90.94 181 ARG A C 1
ATOM 1459 O O . ARG A 1 181 ? -2.764 10.989 -0.014 1.00 90.94 181 ARG A O 1
ATOM 1466 N N . LEU A 1 182 ? -1.472 9.154 -0.292 1.00 93.56 182 LEU A N 1
ATOM 1467 C CA . LEU A 1 182 ? -0.449 9.765 -1.124 1.00 93.56 182 LEU A CA 1
ATOM 1468 C C . LEU A 1 182 ? -0.759 9.467 -2.592 1.00 93.56 182 LEU A C 1
ATOM 1470 O O . LEU A 1 182 ? -1.201 8.367 -2.919 1.00 93.56 182 LEU A O 1
ATOM 1474 N N . ILE A 1 183 ? -0.508 10.438 -3.462 1.00 94.62 183 ILE A N 1
ATOM 1475 C CA . ILE A 1 183 ? -0.615 10.323 -4.918 1.00 94.62 183 ILE A CA 1
ATOM 1476 C C . ILE A 1 183 ? 0.636 10.942 -5.536 1.00 94.62 183 ILE A C 1
ATOM 1478 O O . ILE A 1 183 ? 1.150 11.939 -5.024 1.00 94.62 183 ILE A O 1
ATOM 1482 N N . VAL A 1 184 ? 1.110 10.380 -6.646 1.00 95.81 184 VAL A N 1
ATOM 1483 C CA . VAL A 1 184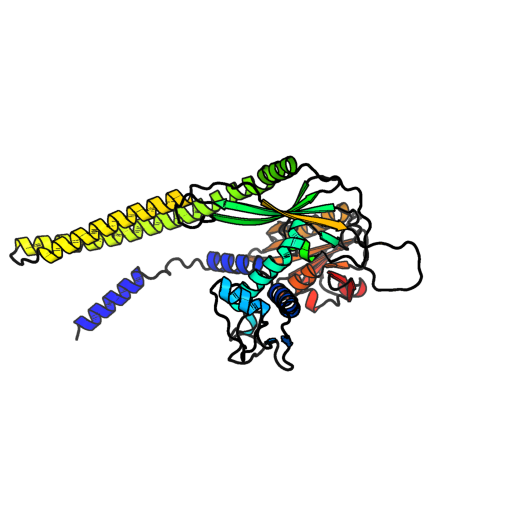 ? 2.066 11.065 -7.516 1.00 95.81 184 VAL A CA 1
ATOM 1484 C C . VAL A 1 184 ? 1.309 11.699 -8.671 1.00 95.81 184 VAL A C 1
ATOM 1486 O O . VAL A 1 184 ? 0.561 11.035 -9.381 1.00 95.81 184 VAL A O 1
ATOM 1489 N N . VAL A 1 185 ? 1.504 12.998 -8.858 1.00 95.50 185 VAL A N 1
ATOM 1490 C CA . VAL A 1 185 ? 0.993 13.732 -10.016 1.00 95.50 185 VAL A CA 1
ATOM 1491 C C . VAL A 1 185 ? 2.158 13.971 -10.952 1.00 95.50 185 VAL A C 1
ATOM 1493 O O . VAL A 1 185 ? 3.159 14.531 -10.520 1.00 95.50 185 VAL A O 1
ATOM 1496 N N . SER A 1 186 ? 2.049 13.569 -12.210 1.00 93.44 186 SER A N 1
ATOM 1497 C CA . SER A 1 186 ? 3.042 13.844 -13.245 1.00 93.44 186 SER A CA 1
ATOM 1498 C C . SER A 1 186 ? 2.539 14.893 -14.227 1.00 93.44 186 SER A C 1
ATOM 1500 O O . SER A 1 186 ? 1.349 14.967 -14.517 1.00 93.44 186 SER A O 1
ATOM 1502 N N . LEU A 1 187 ? 3.461 15.696 -14.749 1.00 92.12 187 LEU A N 1
ATOM 1503 C CA . LEU A 1 187 ? 3.254 16.597 -15.872 1.00 92.12 187 LEU A CA 1
ATOM 1504 C C . LEU A 1 187 ? 4.279 16.280 -16.959 1.00 92.12 187 LEU A C 1
ATOM 1506 O O . LEU A 1 187 ? 5.490 16.414 -16.743 1.00 92.12 187 LEU A O 1
ATOM 1510 N N . ASP A 1 188 ? 3.761 15.916 -18.124 1.00 84.69 188 ASP A N 1
ATOM 1511 C CA . ASP A 1 188 ? 4.500 15.728 -19.368 1.00 84.69 188 ASP A CA 1
ATOM 1512 C C . ASP A 1 188 ? 3.856 16.555 -20.506 1.00 84.69 188 ASP A C 1
ATOM 1514 O O . ASP A 1 188 ? 3.112 17.510 -20.257 1.00 84.69 188 ASP A O 1
ATOM 1518 N N . ARG A 1 189 ? 4.157 16.226 -21.769 1.00 81.62 189 ARG A N 1
ATOM 1519 C CA . ARG A 1 189 ? 3.567 16.899 -22.942 1.00 81.62 189 ARG A CA 1
ATOM 1520 C C . ARG A 1 189 ? 2.072 16.625 -23.129 1.00 81.62 189 ARG A C 1
ATOM 1522 O O . ARG A 1 189 ? 1.394 17.442 -23.751 1.00 81.62 189 ARG A O 1
ATOM 1529 N N . SER A 1 190 ? 1.575 15.504 -22.618 1.00 83.38 190 SER A N 1
ATOM 1530 C CA . SER A 1 190 ? 0.172 15.083 -22.687 1.00 83.38 190 SER A CA 1
ATOM 1531 C C . SER A 1 190 ? -0.683 15.774 -21.624 1.00 83.38 190 SER A C 1
ATOM 1533 O O . SER A 1 190 ? -1.893 15.910 -21.797 1.00 83.38 190 SER A O 1
ATOM 1535 N N . GLY A 1 191 ? -0.059 16.261 -20.548 1.00 88.44 191 GLY A N 1
ATOM 1536 C CA . GLY A 1 191 ? -0.698 17.063 -19.511 1.00 88.44 191 GLY A CA 1
ATOM 1537 C C . GLY A 1 191 ? -0.500 16.476 -18.120 1.00 88.44 191 GLY A C 1
ATOM 1538 O O . GLY A 1 191 ? 0.468 15.766 -17.859 1.00 88.44 191 GLY A O 1
ATOM 1539 N N . PHE A 1 192 ? -1.402 16.827 -17.204 1.00 92.94 192 PHE A N 1
ATOM 1540 C CA . PHE A 1 192 ? -1.383 16.263 -15.860 1.00 92.94 192 PHE A CA 1
ATOM 1541 C C . PHE A 1 192 ? -1.964 14.854 -15.852 1.00 92.94 192 PHE A C 1
ATOM 1543 O O . PHE A 1 192 ? -3.008 14.598 -16.454 1.00 92.94 192 PHE A O 1
ATOM 1550 N N . GLN A 1 193 ? -1.307 13.966 -15.118 1.00 92.25 193 GLN A N 1
ATOM 1551 C CA . GLN A 1 193 ? -1.772 12.613 -14.849 1.00 92.25 193 GLN A CA 1
ATOM 1552 C C . GLN A 1 193 ? -1.535 12.283 -13.377 1.00 92.25 193 GLN A C 1
ATOM 1554 O O . GLN A 1 193 ? -0.578 12.761 -12.771 1.00 92.25 193 GLN A O 1
ATOM 1559 N N . ALA A 1 194 ? -2.419 11.481 -12.789 1.00 92.44 194 ALA A N 1
ATOM 1560 C CA . ALA A 1 194 ? -2.285 10.997 -11.422 1.00 92.44 194 ALA A CA 1
ATOM 1561 C C . ALA A 1 194 ? -1.993 9.499 -11.459 1.00 92.44 194 ALA A C 1
ATOM 1563 O O . ALA A 1 194 ? -2.653 8.756 -12.179 1.00 92.44 194 ALA A O 1
ATOM 1564 N N . THR A 1 195 ? -1.020 9.067 -10.668 1.00 90.44 195 THR A N 1
ATOM 1565 C CA . THR A 1 195 ? -0.620 7.667 -10.552 1.00 90.44 195 THR A CA 1
ATOM 1566 C C . THR A 1 195 ? -0.251 7.329 -9.108 1.00 90.44 195 THR A C 1
ATOM 1568 O O . THR A 1 195 ? -0.181 8.196 -8.225 1.00 90.44 195 THR A O 1
ATOM 1571 N N . SER A 1 196 ? -0.046 6.045 -8.847 1.00 89.69 196 SER A N 1
ATOM 1572 C CA . SER A 1 196 ? 0.332 5.556 -7.529 1.00 89.69 196 SER A CA 1
ATOM 1573 C C . SER A 1 196 ? 1.713 6.073 -7.103 1.00 89.69 196 SER A C 1
ATOM 1575 O O . SER A 1 196 ? 2.637 6.135 -7.919 1.00 89.69 196 SER A O 1
ATOM 1577 N N . PRO A 1 197 ? 1.921 6.381 -5.808 1.00 90.94 197 PRO A N 1
ATOM 1578 C CA . PRO A 1 197 ? 3.243 6.699 -5.273 1.00 90.94 197 PRO A CA 1
ATOM 1579 C C . PRO A 1 197 ? 4.287 5.607 -5.480 1.00 90.94 197 PRO A C 1
ATOM 1581 O O . PRO A 1 197 ? 5.481 5.898 -5.419 1.00 90.94 197 PRO A O 1
ATOM 1584 N N . SER A 1 198 ? 3.861 4.366 -5.728 1.00 86.38 198 SER A N 1
ATOM 1585 C CA . SER A 1 198 ? 4.780 3.264 -5.992 1.00 86.38 198 SER A CA 1
ATOM 1586 C C . SER A 1 198 ? 5.594 3.447 -7.276 1.00 86.38 198 SER A C 1
ATOM 1588 O O . SER A 1 198 ? 6.657 2.846 -7.380 1.00 86.38 198 SER A O 1
ATOM 1590 N N . TYR A 1 199 ? 5.199 4.366 -8.167 1.00 88.00 199 TYR A N 1
ATOM 1591 C CA . TYR A 1 199 ? 6.025 4.828 -9.287 1.00 88.00 199 TYR A CA 1
ATOM 1592 C C . TYR A 1 199 ? 7.433 5.290 -8.853 1.00 88.00 199 TYR A C 1
ATOM 1594 O O . TYR A 1 199 ? 8.416 5.121 -9.571 1.00 88.00 199 TYR A O 1
ATOM 1602 N N . LEU A 1 200 ? 7.574 5.834 -7.638 1.00 89.69 200 LEU A N 1
ATOM 1603 C CA . LEU A 1 200 ? 8.877 6.239 -7.098 1.00 89.69 200 LEU A CA 1
ATOM 1604 C C . LEU A 1 200 ? 9.839 5.059 -6.868 1.00 89.69 200 LEU A C 1
ATOM 1606 O O . LEU A 1 200 ? 11.031 5.293 -6.690 1.00 89.69 200 LEU A O 1
ATOM 1610 N N . LEU A 1 201 ? 9.355 3.813 -6.867 1.00 86.00 201 LEU A N 1
ATOM 1611 C CA . LEU A 1 201 ? 10.194 2.616 -6.744 1.00 86.00 201 LEU A CA 1
ATOM 1612 C C . LEU A 1 201 ? 10.942 2.285 -8.042 1.00 86.00 201 LEU A C 1
ATOM 1614 O O . LEU A 1 201 ? 11.982 1.632 -7.981 1.00 86.00 201 LEU A O 1
ATOM 1618 N N . ASP A 1 202 ? 10.455 2.774 -9.184 1.00 84.81 202 ASP A N 1
ATOM 1619 C CA . ASP A 1 202 ? 11.136 2.666 -10.480 1.00 84.81 202 ASP A CA 1
ATOM 1620 C C . ASP A 1 202 ? 12.193 3.770 -10.674 1.00 84.81 202 ASP A C 1
ATOM 1622 O O . ASP A 1 202 ? 12.965 3.763 -11.633 1.00 84.81 202 ASP A O 1
ATOM 1626 N N . CYS A 1 203 ? 12.243 4.732 -9.750 1.00 89.06 203 CYS A N 1
ATOM 1627 C CA . CYS A 1 203 ? 13.115 5.892 -9.816 1.00 89.06 203 CYS A CA 1
ATOM 1628 C C . CYS A 1 203 ? 14.406 5.696 -9.006 1.00 89.06 203 CYS A C 1
ATOM 1630 O O . CYS A 1 203 ? 14.401 5.243 -7.860 1.00 89.06 203 CYS A O 1
ATOM 1632 N N . LEU A 1 204 ? 15.527 6.146 -9.566 1.00 86.94 204 LEU A N 1
ATOM 1633 C CA . LEU A 1 204 ? 16.847 6.114 -8.939 1.00 86.94 204 LEU A CA 1
ATOM 1634 C C . LEU A 1 204 ? 17.439 7.516 -8.779 1.00 86.94 204 LEU A C 1
ATOM 1636 O O . LEU A 1 204 ? 17.125 8.415 -9.557 1.00 86.94 204 LEU A O 1
ATOM 1640 N N . PRO A 1 205 ? 18.338 7.729 -7.803 1.00 87.81 205 PRO A N 1
ATOM 1641 C CA . PRO A 1 205 ? 19.145 8.938 -7.788 1.00 87.81 205 PRO A CA 1
ATOM 1642 C C . PRO A 1 205 ? 20.056 8.973 -9.032 1.00 87.81 205 PRO A C 1
ATOM 1644 O O . PRO A 1 205 ? 20.641 7.936 -9.375 1.00 87.81 205 PRO A O 1
ATOM 1647 N N . PRO A 1 206 ? 20.211 10.137 -9.690 1.00 85.06 206 PRO A N 1
ATOM 1648 C CA . PRO A 1 206 ? 21.077 10.275 -10.853 1.00 85.06 206 PRO A CA 1
ATOM 1649 C C . PRO A 1 206 ? 22.541 9.961 -10.536 1.00 85.06 206 PRO A C 1
ATOM 1651 O O . PRO A 1 206 ? 23.025 10.189 -9.425 1.00 85.06 206 PRO A O 1
ATOM 1654 N N . GLU A 1 207 ? 23.259 9.471 -11.544 1.00 78.56 207 GLU A N 1
ATOM 1655 C CA . GLU A 1 207 ? 24.714 9.336 -11.502 1.00 78.56 207 GLU A CA 1
ATOM 1656 C C . GLU A 1 207 ? 25.355 10.657 -11.932 1.00 78.56 207 GLU A C 1
ATOM 1658 O O . GLU A 1 207 ? 25.373 11.000 -13.110 1.00 78.56 207 GLU A O 1
ATOM 1663 N N . GLY A 1 208 ? 25.867 11.409 -10.956 1.00 76.50 208 GLY A N 1
ATOM 1664 C CA . GLY A 1 208 ? 26.526 12.691 -11.199 1.00 76.50 208 GLY A CA 1
ATOM 1665 C C . GLY A 1 208 ? 25.562 13.850 -11.458 1.00 76.50 208 GLY A C 1
ATOM 1666 O O . GLY A 1 208 ? 24.375 13.805 -11.125 1.00 76.50 208 GLY A O 1
ATOM 1667 N N . GLU A 1 209 ? 26.104 14.937 -12.005 1.00 72.75 209 GLU A N 1
ATOM 1668 C CA . GLU A 1 209 ? 25.309 16.105 -12.366 1.00 72.75 209 GLU A CA 1
ATOM 1669 C C . GLU A 1 209 ? 24.565 15.854 -13.677 1.00 72.75 209 GLU A C 1
ATOM 1671 O O . GLU A 1 209 ? 25.169 15.553 -14.703 1.00 72.75 209 GLU A O 1
ATOM 1676 N N . VAL A 1 210 ? 23.242 16.008 -13.641 1.00 71.62 210 VAL A N 1
ATOM 1677 C CA . VAL A 1 210 ? 22.396 15.933 -14.836 1.00 71.62 210 VAL A CA 1
ATOM 1678 C C . VAL A 1 210 ? 21.899 17.326 -15.187 1.00 71.62 210 VAL A C 1
ATOM 1680 O O . VAL A 1 210 ? 21.414 18.050 -14.305 1.00 71.62 210 VAL A O 1
ATOM 1683 N N . GLU A 1 211 ? 22.013 17.693 -16.463 1.00 70.75 211 GLU A N 1
ATOM 1684 C CA . GLU A 1 211 ? 21.479 18.949 -16.985 1.00 70.75 211 GLU A CA 1
ATOM 1685 C C . GLU A 1 211 ? 19.961 19.023 -16.797 1.00 70.75 211 GLU A C 1
ATOM 1687 O O . GLU A 1 211 ? 19.233 18.041 -16.942 1.00 70.75 211 GLU A O 1
ATOM 1692 N N . LEU A 1 212 ? 19.478 20.214 -16.445 1.00 70.19 212 LEU A N 1
ATOM 1693 C CA . LEU A 1 212 ? 18.058 20.445 -16.228 1.00 70.19 212 LEU A CA 1
ATOM 1694 C C . LEU A 1 212 ? 17.361 20.658 -17.575 1.00 70.19 212 LEU A C 1
ATOM 1696 O O . LEU A 1 212 ? 17.634 21.664 -18.235 1.00 70.19 212 LEU A O 1
ATOM 1700 N N . PRO A 1 213 ? 16.421 19.784 -17.976 1.00 75.00 213 PRO A N 1
ATOM 1701 C CA . PRO A 1 213 ? 15.598 20.069 -19.135 1.00 75.00 213 PRO A CA 1
ATOM 1702 C C . PRO A 1 213 ? 14.696 21.273 -18.844 1.00 75.00 213 PRO A C 1
ATOM 1704 O O . PRO A 1 213 ? 14.227 21.475 -17.718 1.00 75.00 213 PRO A O 1
ATOM 1707 N N . ALA A 1 214 ? 14.405 22.058 -19.879 1.00 69.50 214 ALA A N 1
ATOM 1708 C CA . ALA A 1 214 ? 13.447 23.154 -19.809 1.00 69.50 214 ALA A CA 1
ATOM 1709 C C . ALA A 1 214 ? 12.006 22.608 -19.772 1.00 69.50 214 ALA A C 1
ATOM 1711 O O . ALA A 1 214 ? 11.276 22.670 -20.759 1.00 69.50 214 ALA A O 1
ATOM 1712 N N . LEU A 1 215 ? 11.601 22.044 -18.632 1.00 75.56 215 LEU A N 1
ATOM 1713 C CA . LEU A 1 215 ? 10.221 21.632 -18.382 1.00 75.56 215 LEU A CA 1
ATOM 1714 C C . LEU A 1 215 ? 9.441 22.763 -17.701 1.00 75.56 215 LEU A C 1
ATOM 1716 O O . LEU A 1 215 ? 9.877 23.237 -16.642 1.00 75.56 215 LEU A O 1
ATOM 1720 N N . PRO A 1 216 ? 8.278 23.173 -18.245 1.00 76.62 216 PRO A N 1
ATOM 1721 C CA . PRO A 1 216 ? 7.462 24.210 -17.631 1.00 76.62 216 PRO A CA 1
ATOM 1722 C C . PRO A 1 216 ? 7.036 23.786 -16.220 1.00 76.62 216 PRO A C 1
ATOM 1724 O O . PRO A 1 216 ? 6.585 22.662 -15.997 1.00 76.62 216 PRO A O 1
ATOM 1727 N N . ARG A 1 217 ? 7.181 24.699 -15.255 1.00 85.19 217 ARG A N 1
ATOM 1728 C CA . ARG A 1 217 ? 6.611 24.550 -13.913 1.00 85.19 217 ARG A CA 1
ATOM 1729 C C . ARG A 1 217 ? 5.283 25.315 -13.892 1.00 85.19 217 ARG A C 1
ATOM 1731 O O . ARG A 1 217 ? 5.312 26.535 -14.060 1.00 85.19 217 ARG A O 1
ATOM 1738 N N . PRO A 1 218 ? 4.134 24.631 -13.770 1.00 85.88 218 PRO A N 1
ATOM 1739 C CA . PRO A 1 218 ? 2.839 25.293 -13.683 1.00 85.88 218 PRO A CA 1
ATOM 1740 C C . PRO A 1 218 ? 2.753 26.123 -12.397 1.00 85.88 218 PRO A C 1
ATOM 1742 O O . PRO A 1 218 ? 3.479 25.875 -11.437 1.00 85.88 218 PRO A O 1
ATOM 1745 N N . GLU A 1 219 ? 1.838 27.090 -12.366 1.00 88.88 219 GLU A N 1
ATOM 1746 C CA . GLU A 1 219 ? 1.494 27.783 -11.125 1.00 88.88 219 GLU A CA 1
ATOM 1747 C C . GLU A 1 219 ? 0.895 26.797 -10.115 1.00 88.88 219 GLU A C 1
ATOM 1749 O O . GLU A 1 219 ? 0.009 26.010 -10.468 1.00 88.88 219 GLU A O 1
ATOM 1754 N N . ASP A 1 220 ? 1.313 26.890 -8.849 1.00 86.62 220 ASP A N 1
ATOM 1755 C CA . ASP A 1 220 ? 0.858 25.994 -7.777 1.00 86.62 220 ASP A CA 1
ATOM 1756 C C . ASP A 1 220 ? -0.678 25.965 -7.669 1.00 86.62 220 ASP A C 1
ATOM 1758 O O . ASP A 1 220 ? -1.269 24.910 -7.454 1.00 86.62 220 ASP A O 1
ATOM 1762 N N . LYS A 1 221 ? -1.350 27.098 -7.923 1.00 89.81 221 LYS A N 1
ATOM 1763 C CA . LYS A 1 221 ? -2.818 27.190 -7.916 1.00 89.81 221 LYS A CA 1
ATOM 1764 C C . LYS A 1 221 ? -3.473 26.327 -8.999 1.00 89.81 221 LYS A C 1
ATOM 1766 O O . LYS A 1 221 ? -4.505 25.713 -8.745 1.00 89.81 221 LYS A O 1
ATOM 1771 N N . LYS A 1 222 ? -2.890 26.279 -10.202 1.00 92.25 222 LYS A N 1
ATOM 1772 C CA . LYS A 1 222 ? -3.406 25.462 -11.311 1.00 92.25 222 LYS A CA 1
ATOM 1773 C C . LYS A 1 222 ? -3.247 23.975 -11.000 1.00 92.25 222 LYS A C 1
ATOM 1775 O O . LYS A 1 222 ? -4.169 23.205 -11.243 1.00 92.25 222 LYS A O 1
ATOM 1780 N N . LEU A 1 223 ? -2.097 23.596 -10.441 1.00 92.19 223 LEU A N 1
ATOM 1781 C CA . LEU A 1 223 ? -1.832 22.232 -9.994 1.00 92.19 223 LEU A CA 1
ATOM 1782 C C . LEU A 1 223 ? -2.799 21.819 -8.875 1.00 92.19 223 LEU A C 1
ATOM 1784 O O . LEU A 1 223 ? -3.444 20.784 -8.985 1.00 92.19 223 LEU A O 1
ATOM 1788 N N . GLN A 1 224 ? -2.953 22.640 -7.833 1.00 93.44 224 GLN A N 1
ATOM 1789 C CA . GLN A 1 224 ? -3.866 22.356 -6.722 1.00 93.44 224 GLN A CA 1
ATOM 1790 C C . GLN A 1 224 ? -5.321 22.205 -7.171 1.00 93.44 224 GLN A C 1
ATOM 1792 O O . GLN A 1 224 ? -6.002 21.311 -6.675 1.00 93.44 224 GLN A O 1
ATOM 1797 N N . LEU A 1 225 ? -5.785 23.046 -8.103 1.00 94.31 225 LEU A N 1
ATOM 1798 C CA . LEU A 1 225 ? -7.136 22.946 -8.654 1.00 94.31 225 LEU A CA 1
ATOM 1799 C C . LEU A 1 225 ? -7.331 21.622 -9.397 1.00 94.31 225 LEU A C 1
ATOM 1801 O O . LEU A 1 225 ? -8.261 20.887 -9.085 1.00 94.31 225 LEU A O 1
ATOM 1805 N N . TRP A 1 226 ? -6.400 21.282 -10.295 1.00 95.44 226 TRP A N 1
ATOM 1806 C CA . TRP A 1 226 ? -6.453 20.023 -11.037 1.00 95.44 226 TRP A CA 1
ATOM 1807 C C . TRP A 1 226 ? -6.442 18.807 -10.102 1.00 95.44 226 TRP A C 1
ATOM 1809 O O . TRP A 1 226 ? -7.226 17.882 -10.280 1.00 95.44 226 TRP A O 1
ATOM 1819 N N . ILE A 1 227 ? -5.598 18.818 -9.063 1.00 95.62 227 ILE A N 1
ATOM 1820 C CA . ILE A 1 227 ? -5.567 17.744 -8.060 1.00 95.62 227 ILE A CA 1
ATOM 1821 C C . ILE A 1 227 ? -6.902 17.652 -7.324 1.00 95.62 227 ILE A C 1
ATOM 1823 O O . ILE A 1 227 ? -7.390 16.554 -7.062 1.00 95.62 227 ILE A O 1
ATOM 1827 N N . TYR A 1 228 ? -7.477 18.790 -6.937 1.00 95.19 228 TYR A N 1
ATOM 1828 C CA . TYR A 1 228 ? -8.736 18.790 -6.211 1.00 95.19 228 TYR A CA 1
ATOM 1829 C C . TYR A 1 228 ? -9.843 18.128 -7.043 1.00 95.19 228 TYR A C 1
ATOM 1831 O O . TYR A 1 228 ? -10.449 17.170 -6.568 1.00 95.19 228 TYR A O 1
ATOM 1839 N N . GLU A 1 229 ? -10.008 18.567 -8.290 1.00 94.88 229 GLU A N 1
ATOM 1840 C CA . GLU A 1 229 ? -11.023 18.082 -9.236 1.00 94.88 229 GLU A CA 1
ATOM 1841 C C . GLU A 1 229 ? -10.797 16.607 -9.626 1.00 94.88 229 GLU A C 1
ATOM 1843 O O . GLU A 1 229 ? -11.686 15.766 -9.505 1.00 94.88 229 GLU A O 1
ATOM 1848 N N . GLU A 1 230 ? -9.584 16.240 -10.049 1.00 94.31 230 GLU A N 1
ATOM 1849 C CA . GLU A 1 230 ? -9.338 14.910 -10.621 1.00 94.31 230 GLU A CA 1
ATOM 1850 C C . GLU A 1 230 ? -9.047 13.823 -9.583 1.00 94.31 230 GLU A C 1
ATOM 1852 O O . GLU A 1 230 ? -9.200 12.633 -9.883 1.00 94.31 230 GLU A O 1
ATOM 1857 N N . VAL A 1 231 ? -8.620 14.203 -8.374 1.00 93.69 231 VAL A N 1
ATOM 1858 C CA . VAL A 1 231 ? -8.126 13.266 -7.355 1.00 93.69 231 VAL A CA 1
ATOM 1859 C C . VAL A 1 231 ? -8.916 13.367 -6.055 1.00 93.69 231 VAL A C 1
ATOM 1861 O O . VAL A 1 231 ? -9.363 12.339 -5.539 1.00 93.69 231 VAL A O 1
ATOM 1864 N N . THR A 1 232 ? -9.066 14.564 -5.492 1.00 95.38 232 THR A N 1
ATOM 1865 C CA . THR A 1 232 ? -9.654 14.733 -4.154 1.00 95.38 232 THR A CA 1
ATOM 1866 C C . THR A 1 232 ? -11.177 14.586 -4.165 1.00 95.38 232 THR A C 1
ATOM 1868 O O . THR A 1 232 ? -11.714 13.931 -3.274 1.00 95.38 232 THR A O 1
ATOM 1871 N N . GLU A 1 233 ? -11.880 15.111 -5.170 1.00 95.00 233 GLU A N 1
ATOM 1872 C CA . GLU A 1 233 ? -13.338 14.949 -5.295 1.00 95.00 233 GLU A CA 1
ATOM 1873 C C . GLU A 1 233 ? -13.720 13.480 -5.513 1.00 95.00 233 GLU A C 1
ATOM 1875 O O . GLU A 1 233 ? -14.516 12.929 -4.755 1.00 95.00 233 GLU A O 1
ATOM 1880 N N . LYS A 1 234 ? -13.052 12.784 -6.441 1.00 94.62 234 LYS A N 1
ATOM 1881 C CA . LYS A 1 234 ? -13.268 11.339 -6.658 1.00 94.62 234 LYS A CA 1
ATOM 1882 C C . LYS A 1 234 ? -12.945 10.500 -5.416 1.00 94.62 234 LYS A C 1
ATOM 1884 O O . LYS A 1 234 ? -13.600 9.490 -5.145 1.00 94.62 234 LYS A O 1
ATOM 1889 N N . GLN A 1 235 ? -11.933 10.906 -4.640 1.00 94.38 235 GLN A N 1
ATOM 1890 C CA . GLN A 1 235 ? -11.647 10.297 -3.338 1.00 94.38 235 GLN A CA 1
ATOM 1891 C C . GLN A 1 235 ? -12.797 10.521 -2.360 1.00 94.38 235 GLN A C 1
ATOM 1893 O O . GLN A 1 235 ? -13.192 9.573 -1.690 1.00 94.38 235 GLN A O 1
ATOM 1898 N N . LEU A 1 236 ? -13.329 11.741 -2.267 1.00 95.62 236 LEU A N 1
ATOM 1899 C CA . LEU A 1 236 ? -14.447 12.064 -1.385 1.00 95.62 236 LEU A CA 1
ATOM 1900 C C . LEU A 1 236 ? -15.683 11.220 -1.719 1.00 95.62 236 LEU A C 1
ATOM 1902 O O . LEU A 1 236 ? -16.259 10.634 -0.808 1.00 95.62 236 LEU A O 1
ATOM 1906 N N . GLU A 1 237 ? -16.039 11.096 -2.998 1.00 95.31 237 GLU A N 1
ATOM 1907 C CA . GLU A 1 237 ? -17.156 10.257 -3.458 1.00 95.31 237 GLU A CA 1
ATOM 1908 C C . GLU A 1 237 ? -16.964 8.786 -3.066 1.00 95.31 237 GLU A C 1
ATOM 1910 O O . GLU A 1 237 ? -17.850 8.167 -2.474 1.00 95.31 237 GLU A O 1
ATOM 1915 N N . SER A 1 238 ? -15.773 8.240 -3.327 1.00 92.81 238 SER A N 1
ATOM 1916 C CA . SER A 1 238 ? -15.441 6.849 -2.992 1.00 92.81 238 SER A CA 1
ATOM 1917 C C . SER A 1 238 ? -15.488 6.596 -1.481 1.00 92.81 238 SER A C 1
ATOM 1919 O O . SER A 1 238 ? -15.985 5.567 -1.023 1.00 92.81 238 SER A O 1
ATOM 1921 N N . VAL A 1 239 ? -14.979 7.545 -0.688 1.00 93.12 239 VAL A N 1
ATOM 1922 C CA . VAL A 1 239 ? -14.993 7.470 0.779 1.00 93.12 239 VAL A CA 1
ATOM 1923 C C . VAL A 1 239 ? -16.414 7.611 1.310 1.00 93.12 239 VAL A C 1
ATOM 1925 O O . VAL A 1 239 ? -16.754 6.917 2.263 1.00 93.12 239 VAL A O 1
ATOM 1928 N N . HIS A 1 240 ? -17.250 8.449 0.697 1.00 94.81 240 HIS A N 1
ATOM 1929 C CA . HIS A 1 240 ? -18.653 8.578 1.075 1.00 94.81 240 HIS A CA 1
ATOM 1930 C C . HIS A 1 240 ? -19.393 7.253 0.910 1.00 94.81 240 HIS A C 1
ATOM 1932 O O . HIS A 1 240 ? -19.985 6.782 1.876 1.00 94.81 240 HIS A O 1
ATOM 1938 N N . ALA A 1 241 ? -19.288 6.612 -0.257 1.00 92.81 241 ALA A N 1
ATOM 1939 C CA . ALA A 1 241 ? -19.928 5.320 -0.506 1.00 92.81 241 ALA A CA 1
ATOM 1940 C C . ALA A 1 241 ? -19.484 4.245 0.507 1.00 92.81 241 ALA A C 1
ATOM 1942 O O . ALA A 1 241 ? -20.319 3.561 1.095 1.00 92.81 241 ALA A O 1
ATOM 1943 N N . LEU A 1 242 ? -18.175 4.147 0.777 1.00 88.75 242 LEU A N 1
ATOM 1944 C CA . LEU A 1 242 ? -17.635 3.191 1.751 1.00 88.75 242 LEU A CA 1
ATOM 1945 C C . LEU A 1 242 ? -18.116 3.480 3.183 1.00 88.75 242 LEU A C 1
ATOM 1947 O O . LEU A 1 242 ? -18.444 2.562 3.936 1.00 88.75 242 LEU A O 1
ATOM 1951 N N . ARG A 1 243 ? -18.128 4.757 3.586 1.00 90.38 243 ARG A N 1
ATOM 1952 C CA . ARG A 1 243 ? -18.535 5.163 4.939 1.00 90.38 243 ARG A CA 1
ATOM 1953 C C . ARG A 1 243 ? -20.030 5.012 5.154 1.00 90.38 243 ARG A C 1
ATOM 1955 O O . ARG A 1 243 ? -20.419 4.672 6.266 1.00 90.38 243 ARG A O 1
ATOM 1962 N N . GLU A 1 244 ? -20.839 5.237 4.128 1.00 93.12 244 GLU A N 1
ATOM 1963 C CA . GLU A 1 244 ? -22.281 5.007 4.160 1.00 93.12 244 GLU A CA 1
ATOM 1964 C C . GLU A 1 244 ? -22.591 3.533 4.431 1.00 93.12 244 GLU A C 1
ATOM 1966 O O . GLU A 1 244 ? -23.272 3.230 5.408 1.00 93.12 244 GLU A O 1
ATOM 1971 N N . GLU A 1 245 ? -21.986 2.618 3.670 1.00 89.19 245 GLU A N 1
ATOM 1972 C CA . GLU A 1 245 ? -22.134 1.173 3.881 1.00 89.19 245 GLU A CA 1
ATOM 1973 C C . GLU A 1 245 ? -21.683 0.741 5.291 1.00 89.19 245 GLU A C 1
ATOM 1975 O O . GLU A 1 245 ? -22.409 0.047 6.008 1.00 89.19 245 GLU A O 1
ATOM 1980 N N . GLU A 1 246 ? -20.507 1.200 5.735 1.00 88.00 246 GLU A N 1
ATOM 1981 C CA . GLU A 1 246 ? -19.982 0.901 7.073 1.00 88.00 246 GLU A CA 1
ATOM 1982 C C . GLU A 1 246 ? -20.891 1.440 8.190 1.00 88.00 246 GLU A C 1
ATOM 1984 O O . GLU A 1 246 ? -21.090 0.771 9.211 1.00 88.00 246 GLU A O 1
ATOM 1989 N N . CYS A 1 247 ? -21.421 2.656 8.032 1.00 90.38 247 CYS A N 1
ATOM 1990 C CA . CYS A 1 247 ? -22.277 3.287 9.032 1.00 90.38 247 CYS A CA 1
ATOM 1991 C C . CYS A 1 247 ? -23.649 2.628 9.101 1.00 90.38 247 CYS A C 1
ATOM 1993 O O . CYS A 1 247 ? -24.132 2.421 10.212 1.00 90.38 247 CYS A O 1
ATOM 1995 N N . GLU A 1 248 ? -24.250 2.260 7.970 1.00 91.31 248 GLU A N 1
ATOM 1996 C CA . GLU A 1 248 ? -25.540 1.567 7.956 1.00 91.31 248 GLU A CA 1
ATOM 1997 C C . GLU A 1 248 ? -25.443 0.190 8.610 1.00 91.31 248 GLU A C 1
ATOM 1999 O O . GLU A 1 248 ? -26.228 -0.119 9.509 1.00 91.31 248 GLU A O 1
ATOM 2004 N N . LEU A 1 249 ? -24.395 -0.579 8.292 1.00 86.94 249 LEU A N 1
ATOM 2005 C CA . LEU A 1 249 ? -24.144 -1.858 8.953 1.00 86.94 249 LEU A CA 1
ATOM 2006 C C . LEU A 1 249 ? -24.005 -1.684 10.474 1.00 86.94 249 LEU A C 1
ATOM 2008 O O . LEU A 1 249 ? -24.602 -2.415 11.263 1.00 86.94 249 LEU A O 1
ATOM 2012 N N . ARG A 1 250 ? -23.229 -0.687 10.917 1.00 88.94 250 ARG A N 1
ATOM 2013 C CA . ARG A 1 250 ? -23.070 -0.388 12.350 1.00 88.94 250 ARG A CA 1
ATOM 2014 C C . ARG A 1 250 ? -24.367 0.079 12.996 1.00 88.94 250 ARG A C 1
ATOM 2016 O O . ARG A 1 250 ? -24.599 -0.255 14.157 1.00 88.94 250 ARG A O 1
ATOM 2023 N N . ARG A 1 251 ? -25.178 0.860 12.283 1.00 92.00 251 ARG A N 1
ATOM 2024 C CA . ARG A 1 251 ? -26.452 1.397 12.765 1.00 92.00 251 ARG A CA 1
ATOM 2025 C C . ARG A 1 251 ? -27.428 0.266 13.056 1.00 92.00 251 ARG A C 1
ATOM 2027 O O . ARG A 1 251 ? -27.978 0.252 14.154 1.00 92.00 251 ARG A O 1
ATOM 2034 N N . GLU A 1 252 ? -27.580 -0.680 12.131 1.00 89.44 252 GLU A N 1
ATOM 2035 C CA . GLU A 1 252 ? -28.415 -1.876 12.304 1.00 89.44 252 GLU A CA 1
ATOM 2036 C C . GLU A 1 252 ? -28.006 -2.641 13.572 1.00 89.44 252 GLU A C 1
ATOM 2038 O O . GLU A 1 252 ? -28.792 -2.757 14.513 1.00 89.44 252 GLU A O 1
ATOM 2043 N N . TYR A 1 253 ? -26.727 -3.023 13.681 1.00 86.81 253 TYR A N 1
ATOM 2044 C CA . TYR A 1 253 ? -26.225 -3.752 14.851 1.00 86.81 253 TYR A CA 1
ATOM 2045 C C . TYR A 1 253 ? -26.387 -2.991 16.172 1.00 86.81 253 TYR A C 1
ATOM 2047 O O . TYR A 1 253 ? -26.719 -3.588 17.201 1.00 86.81 253 TYR A O 1
ATOM 2055 N N . LEU A 1 254 ? -26.123 -1.680 16.182 1.00 89.62 254 LEU A N 1
ATOM 2056 C CA . LEU A 1 254 ? -26.265 -0.853 17.382 1.00 89.62 254 LEU A CA 1
ATOM 2057 C C . LEU A 1 254 ? -27.724 -0.764 17.826 1.00 89.62 254 LEU A C 1
ATOM 2059 O O . LEU A 1 254 ? -27.995 -0.855 19.025 1.00 89.62 254 LEU A O 1
ATOM 2063 N N . LEU A 1 255 ? -28.650 -0.571 16.885 1.00 90.12 255 LEU A N 1
ATOM 2064 C CA . LEU A 1 255 ? -30.075 -0.484 17.182 1.00 90.12 255 LEU A CA 1
ATOM 2065 C C . LEU A 1 255 ? -30.591 -1.786 17.785 1.00 90.12 255 LEU A C 1
ATOM 2067 O O . LEU A 1 255 ? -31.223 -1.722 18.841 1.00 90.12 255 LEU A O 1
ATOM 2071 N N . ASP A 1 256 ? -30.262 -2.928 17.189 1.00 88.50 256 ASP A N 1
ATOM 2072 C CA . ASP A 1 256 ? -30.671 -4.241 17.693 1.00 88.50 256 ASP A CA 1
ATOM 2073 C C . ASP A 1 256 ? -30.101 -4.490 19.093 1.00 88.50 256 ASP A C 1
ATOM 2075 O O . ASP A 1 256 ? -30.844 -4.704 20.052 1.00 88.50 256 ASP A O 1
ATOM 2079 N N . THR A 1 257 ? -28.784 -4.319 19.258 1.00 89.06 257 THR A N 1
ATOM 2080 C CA . THR A 1 257 ? -28.097 -4.582 20.532 1.00 89.06 257 THR A CA 1
ATOM 2081 C C . THR A 1 257 ? -28.627 -3.706 21.670 1.00 89.06 257 THR A C 1
ATOM 2083 O O . THR A 1 257 ? -28.885 -4.192 22.772 1.00 89.06 257 THR A O 1
ATOM 2086 N N . PHE A 1 258 ? -28.785 -2.395 21.444 1.00 91.44 258 PHE A N 1
ATOM 2087 C CA . PHE A 1 258 ? -29.317 -1.512 22.483 1.00 91.44 258 PHE A CA 1
ATOM 2088 C C . PHE A 1 258 ? -30.798 -1.769 22.754 1.00 91.44 258 PHE A C 1
ATOM 2090 O O . PHE A 1 258 ? -31.223 -1.609 23.896 1.00 91.44 258 PHE A O 1
ATOM 2097 N N . THR A 1 259 ? -31.583 -2.139 21.740 1.00 92.56 259 THR A N 1
ATOM 2098 C CA . THR A 1 259 ? -32.999 -2.476 21.922 1.00 92.56 259 THR A CA 1
ATOM 2099 C C . THR A 1 259 ? -33.141 -3.704 22.810 1.00 92.56 259 THR A C 1
ATOM 2101 O O . THR A 1 259 ? -33.845 -3.625 23.816 1.00 92.56 259 THR A O 1
ATOM 2104 N N . ASP A 1 260 ? -32.398 -4.773 22.529 1.00 92.44 260 ASP A N 1
ATOM 2105 C CA . ASP A 1 260 ? -32.407 -5.998 23.331 1.00 92.44 260 ASP A CA 1
ATOM 2106 C C . ASP A 1 260 ? -31.974 -5.740 24.779 1.00 92.44 260 ASP A C 1
ATOM 2108 O O . ASP A 1 260 ? -32.672 -6.129 25.717 1.00 92.44 260 ASP A O 1
ATOM 2112 N N . LEU A 1 261 ? -30.867 -5.014 24.980 1.00 91.69 261 LEU A N 1
ATOM 2113 C CA . LEU A 1 261 ? -30.384 -4.664 26.320 1.00 91.69 261 LEU A CA 1
ATOM 2114 C C . LEU A 1 261 ? -31.391 -3.807 27.092 1.00 91.69 261 LEU A C 1
ATOM 2116 O O . LEU A 1 261 ? -31.593 -4.013 28.286 1.00 91.69 261 LEU A O 1
ATOM 2120 N N . ILE A 1 262 ? -32.020 -2.824 26.444 1.00 93.12 262 ILE A N 1
ATOM 2121 C CA . ILE A 1 262 ? -33.014 -1.970 27.102 1.00 93.12 262 ILE A CA 1
ATOM 2122 C C . ILE A 1 262 ? -34.254 -2.789 27.470 1.00 93.12 262 ILE A C 1
ATOM 2124 O O . ILE A 1 262 ? -34.742 -2.641 28.589 1.00 93.12 262 ILE A O 1
ATOM 2128 N N . LEU A 1 263 ? -34.736 -3.660 26.578 1.00 93.88 263 LEU A N 1
ATOM 2129 C CA . LEU A 1 263 ? -35.888 -4.528 26.835 1.00 93.88 263 LEU A CA 1
ATOM 2130 C C . LEU A 1 263 ? -35.620 -5.501 27.990 1.00 93.88 263 LEU A C 1
ATOM 2132 O O . LEU A 1 263 ? -36.467 -5.631 28.873 1.00 93.88 263 LEU A O 1
ATOM 2136 N N . GLU A 1 264 ? -34.437 -6.120 28.037 1.00 92.81 264 GLU A N 1
ATOM 2137 C CA . GLU A 1 264 ? -34.018 -6.991 29.144 1.00 92.81 264 GLU A CA 1
ATOM 2138 C C . GLU A 1 264 ? -34.089 -6.242 30.486 1.00 92.81 264 GLU A C 1
ATOM 2140 O O . GLU A 1 264 ? -34.769 -6.677 31.417 1.00 92.81 264 GLU A O 1
ATOM 2145 N N . ARG A 1 265 ? -33.464 -5.059 30.572 1.00 90.62 265 ARG A N 1
ATOM 2146 C CA . ARG A 1 265 ? -33.454 -4.255 31.807 1.00 90.62 265 ARG A CA 1
ATOM 2147 C C . ARG A 1 265 ? -34.834 -3.711 32.170 1.00 90.62 265 ARG A C 1
ATOM 2149 O O . ARG A 1 265 ? -35.139 -3.564 33.350 1.00 90.62 265 ARG A O 1
ATOM 2156 N N . GLN A 1 266 ? -35.676 -3.408 31.183 1.00 93.31 266 GLN A N 1
ATOM 2157 C CA . GLN A 1 266 ? -37.064 -3.001 31.414 1.00 93.31 266 GLN A CA 1
ATOM 2158 C C . GLN A 1 266 ? -37.910 -4.145 31.977 1.00 93.31 266 GLN A C 1
ATOM 2160 O O . GLN A 1 266 ? -38.732 -3.895 32.856 1.00 93.31 266 GLN A O 1
ATOM 2165 N N . SER A 1 267 ? -37.696 -5.382 31.518 1.00 94.00 267 SER A N 1
ATOM 2166 C CA . SER A 1 267 ? -38.354 -6.560 32.089 1.00 94.00 267 SER A CA 1
ATOM 2167 C C . SER A 1 267 ? -37.953 -6.759 33.551 1.00 94.00 267 SER A C 1
ATOM 2169 O O . SER A 1 267 ? -38.827 -6.826 34.408 1.00 94.00 267 SER A O 1
ATOM 2171 N N . GLU A 1 268 ? -36.648 -6.734 33.850 1.00 91.44 268 GLU A N 1
ATOM 2172 C CA . GLU A 1 268 ? -36.130 -6.821 35.226 1.00 91.44 268 GLU A CA 1
ATOM 2173 C C . GLU A 1 268 ? -36.733 -5.730 36.134 1.00 91.44 268 GLU A C 1
ATOM 2175 O O . GLU A 1 268 ? -37.087 -5.978 37.288 1.00 91.44 268 GLU A O 1
ATOM 2180 N N . LEU A 1 269 ? -36.890 -4.507 35.612 1.00 92.25 269 LEU A N 1
ATOM 2181 C CA . LEU A 1 269 ? -37.503 -3.406 36.353 1.00 92.25 269 LEU A CA 1
ATOM 2182 C C . LEU A 1 269 ? -38.990 -3.654 36.629 1.00 92.25 269 LEU A C 1
ATOM 2184 O O . LEU A 1 269 ? -39.455 -3.345 37.727 1.00 92.25 269 LEU A O 1
ATOM 2188 N N . ASN A 1 270 ? -39.730 -4.187 35.656 1.00 91.44 270 ASN A N 1
ATOM 2189 C CA . ASN A 1 270 ? -41.142 -4.524 35.830 1.00 91.44 270 ASN A CA 1
ATOM 2190 C C . ASN A 1 270 ? -41.323 -5.614 36.896 1.00 91.44 270 ASN A C 1
ATOM 2192 O O . ASN A 1 270 ? -42.210 -5.484 37.739 1.00 91.44 270 ASN A O 1
ATOM 2196 N N . ASP A 1 271 ? -40.459 -6.631 36.913 1.00 90.38 271 ASP A N 1
ATOM 2197 C CA . ASP A 1 271 ? -40.493 -7.707 37.911 1.00 90.38 271 ASP A CA 1
ATOM 2198 C C . ASP A 1 271 ? -40.255 -7.161 39.330 1.00 90.38 271 ASP A C 1
ATOM 2200 O O . ASP A 1 271 ? -41.020 -7.452 40.253 1.00 90.38 271 ASP A O 1
ATOM 2204 N N . LEU A 1 272 ? -39.259 -6.278 39.500 1.00 87.62 272 LEU A N 1
ATOM 2205 C CA . LEU A 1 272 ? -39.003 -5.594 40.775 1.00 87.62 272 LEU A CA 1
ATOM 2206 C C . LEU A 1 272 ? -40.185 -4.718 41.215 1.00 87.62 272 LEU A C 1
ATOM 2208 O O . LEU A 1 272 ? -40.515 -4.669 42.400 1.00 87.62 272 LEU A O 1
ATOM 2212 N N . GLN A 1 273 ? -40.836 -4.024 40.279 1.00 86.38 273 GLN A N 1
ATOM 2213 C CA . GLN A 1 273 ? -42.021 -3.215 40.576 1.00 86.38 273 GLN A CA 1
ATOM 2214 C C . GLN A 1 273 ? -43.220 -4.079 40.981 1.00 86.38 273 GLN A C 1
ATOM 2216 O O . GLN A 1 273 ? -43.967 -3.690 41.878 1.00 86.38 273 GLN A O 1
ATOM 2221 N N . GLN A 1 274 ? -43.401 -5.256 40.377 1.00 86.81 274 GLN A N 1
ATOM 2222 C CA . GLN A 1 274 ? -44.438 -6.196 40.802 1.00 86.81 274 GLN A CA 1
ATOM 2223 C C . GLN A 1 274 ? -44.166 -6.742 42.206 1.00 86.81 274 GLN A C 1
ATOM 2225 O O . GLN A 1 274 ? -45.072 -6.727 43.036 1.00 86.81 274 GLN A O 1
ATOM 2230 N N . ALA A 1 275 ? -42.930 -7.147 42.515 1.00 84.19 275 ALA A N 1
ATOM 2231 C CA . ALA A 1 275 ? -42.551 -7.627 43.848 1.00 84.19 275 ALA A CA 1
ATOM 2232 C C . ALA A 1 275 ? -42.811 -6.579 44.954 1.00 84.19 275 ALA A C 1
ATOM 2234 O O . ALA A 1 275 ? -43.291 -6.916 46.040 1.00 84.19 275 ALA A O 1
ATOM 2235 N N . GLN A 1 276 ? -42.611 -5.291 44.648 1.00 84.00 276 GLN A N 1
ATOM 2236 C CA . GLN A 1 276 ? -42.934 -4.183 45.556 1.00 84.00 276 GLN A CA 1
ATOM 2237 C C . GLN A 1 276 ? -44.429 -4.098 45.891 1.00 84.00 276 GLN A C 1
ATOM 2239 O O . GLN A 1 276 ? -44.778 -3.808 47.036 1.00 84.00 276 GLN A O 1
ATOM 2244 N N . LEU A 1 277 ? -45.318 -4.386 44.932 1.00 81.25 277 LEU A N 1
ATOM 2245 C CA . LEU A 1 277 ? -46.768 -4.422 45.173 1.00 81.25 277 LEU A CA 1
ATOM 2246 C C . LEU A 1 277 ? -47.170 -5.558 46.129 1.00 81.25 277 LEU A C 1
ATOM 2248 O O . LEU A 1 277 ? -48.175 -5.434 46.827 1.00 81.25 277 LEU A O 1
ATOM 2252 N N . PHE A 1 278 ? -46.378 -6.632 46.194 1.00 79.94 278 PHE A N 1
ATOM 2253 C CA . PHE A 1 278 ? -46.574 -7.765 47.107 1.00 79.94 278 PHE A CA 1
ATOM 2254 C C . PHE A 1 278 ? -45.845 -7.614 48.457 1.00 79.94 278 PHE A C 1
ATOM 2256 O O . PHE A 1 278 ? -45.923 -8.513 49.293 1.00 79.94 278 PHE A O 1
ATOM 2263 N N . GLY A 1 279 ? -45.194 -6.472 48.714 1.00 71.81 279 GLY A N 1
ATOM 2264 C CA . GLY A 1 279 ? -44.583 -6.143 50.008 1.00 71.81 279 GLY A CA 1
ATOM 2265 C C . GLY A 1 279 ? -43.087 -6.451 50.137 1.00 71.81 279 GLY A C 1
ATOM 2266 O O . GLY A 1 279 ? -42.513 -6.194 51.195 1.00 71.81 279 GLY A O 1
ATOM 2267 N N . GLU A 1 280 ? -42.429 -6.938 49.081 1.00 65.12 280 GLU A N 1
ATOM 2268 C CA . GLU A 1 280 ? -40.970 -7.087 49.031 1.00 65.12 280 GLU A CA 1
ATOM 2269 C C . GLU A 1 280 ? -40.337 -5.766 48.561 1.00 65.12 280 GLU A C 1
ATOM 2271 O O . GLU A 1 280 ? -40.318 -5.423 47.379 1.00 65.12 280 GLU A O 1
ATOM 2276 N N . ALA A 1 281 ? -39.872 -4.952 49.509 1.00 61.66 281 ALA A N 1
ATOM 2277 C CA . ALA A 1 281 ? -39.425 -3.591 49.230 1.00 61.66 281 ALA A CA 1
ATOM 2278 C C . ALA A 1 281 ? -37.927 -3.524 48.886 1.00 61.66 281 ALA A C 1
ATOM 2280 O O . ALA A 1 281 ? -37.095 -3.437 49.786 1.00 61.66 281 ALA A O 1
ATOM 2281 N N . ASN A 1 282 ? -37.587 -3.464 47.591 1.00 73.62 282 ASN A N 1
ATOM 2282 C CA . ASN A 1 282 ? -36.233 -3.111 47.132 1.00 73.62 282 ASN A CA 1
ATOM 2283 C C . ASN A 1 282 ? -36.224 -1.866 46.220 1.00 73.62 282 ASN A C 1
ATOM 2285 O O . ASN A 1 282 ? -35.885 -1.910 45.037 1.00 73.62 282 ASN A O 1
ATOM 2289 N N . TYR A 1 283 ? -36.648 -0.727 46.777 1.00 77.62 283 TYR A N 1
ATOM 2290 C CA . TYR A 1 283 ? -36.782 0.547 46.053 1.00 77.62 283 TYR A CA 1
ATOM 2291 C C . TYR A 1 283 ? -35.454 1.078 45.490 1.00 77.62 283 TYR A C 1
ATOM 2293 O O . TYR A 1 283 ? -35.427 1.620 44.387 1.00 77.62 283 TYR A O 1
ATOM 2301 N N . GLU A 1 284 ? -34.348 0.900 46.218 1.00 84.38 284 GLU A N 1
ATOM 2302 C CA . GLU A 1 284 ? -33.023 1.372 45.792 1.00 84.38 284 GLU A CA 1
ATOM 2303 C C . GLU A 1 284 ? -32.523 0.625 44.544 1.00 84.38 284 GLU A C 1
ATOM 2305 O O . GLU A 1 284 ? -31.905 1.217 43.658 1.00 84.38 284 GLU A O 1
ATOM 2310 N N . GLU A 1 285 ? -32.814 -0.673 44.446 1.00 86.06 285 GLU A N 1
ATOM 2311 C CA . GLU A 1 285 ? -32.442 -1.497 43.295 1.00 86.06 285 GLU A CA 1
ATOM 2312 C C . GLU A 1 285 ? -33.227 -1.102 42.038 1.00 86.06 285 GLU A C 1
ATOM 2314 O O . GLU A 1 285 ? -32.634 -0.926 40.970 1.00 86.06 285 GLU A O 1
ATOM 2319 N N . ALA A 1 286 ? -34.534 -0.859 42.177 1.00 86.88 286 ALA A N 1
ATOM 2320 C CA . ALA A 1 286 ? -35.370 -0.377 41.081 1.00 86.88 286 ALA A CA 1
ATOM 2321 C C . ALA A 1 286 ? -34.911 0.999 40.564 1.00 86.88 286 ALA A C 1
ATOM 2323 O O . ALA A 1 286 ? -34.896 1.228 39.354 1.00 86.88 286 ALA A O 1
ATOM 2324 N N . GLU A 1 287 ? -34.498 1.907 41.452 1.00 89.19 287 GLU A N 1
ATOM 2325 C CA . GLU A 1 287 ? -33.999 3.228 41.051 1.00 89.19 287 GLU A CA 1
ATOM 2326 C C . GLU A 1 287 ? -32.640 3.142 40.341 1.00 89.19 287 GLU A C 1
ATOM 2328 O O . GLU A 1 287 ? -32.445 3.749 39.285 1.00 89.19 287 GLU A O 1
ATOM 2333 N N . LYS A 1 288 ? -31.719 2.305 40.840 1.00 91.25 288 LYS A N 1
ATOM 2334 C CA . LYS A 1 288 ? -30.448 2.020 40.150 1.00 91.25 288 LYS A CA 1
ATOM 2335 C C . LYS A 1 288 ? -30.681 1.453 38.751 1.00 91.25 288 LYS A C 1
ATOM 2337 O O . LYS A 1 288 ? -29.969 1.818 37.815 1.00 91.2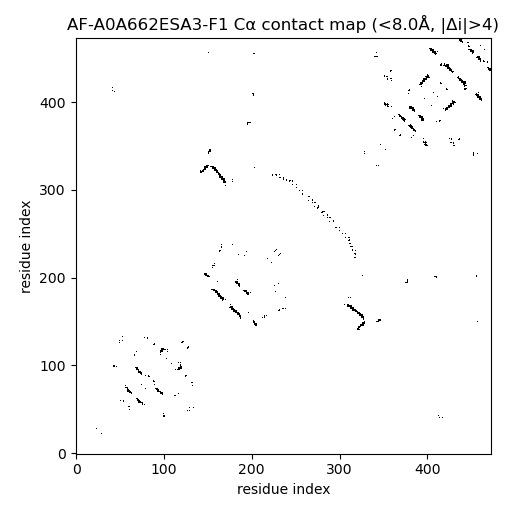5 288 LYS A O 1
ATOM 2342 N N . LEU A 1 289 ? -31.658 0.563 38.596 1.00 91.56 289 LEU A N 1
ATOM 2343 C CA . LEU A 1 289 ? -31.976 -0.044 37.308 1.00 91.56 289 LEU A CA 1
ATOM 2344 C C . LEU A 1 289 ? -32.622 0.957 36.337 1.00 91.56 289 LEU A C 1
ATOM 2346 O O . LEU A 1 289 ? -32.249 0.972 35.165 1.00 91.56 289 LEU A O 1
ATOM 2350 N N . ARG A 1 290 ? -33.495 1.858 36.817 1.00 92.56 290 ARG A N 1
ATOM 2351 C CA . ARG A 1 290 ? -33.987 2.999 36.016 1.00 92.56 290 ARG A CA 1
ATOM 2352 C C . ARG A 1 290 ? -32.842 3.867 35.507 1.00 92.56 290 ARG A C 1
ATOM 2354 O O . ARG A 1 290 ? -32.809 4.166 34.316 1.00 92.56 290 ARG A O 1
ATOM 2361 N N . GLY A 1 291 ? -31.894 4.214 36.381 1.00 94.38 291 GLY A N 1
ATOM 2362 C CA . GLY A 1 291 ? -30.699 4.971 36.004 1.00 94.38 291 GLY A CA 1
ATOM 2363 C C . GLY A 1 291 ? -29.909 4.277 34.892 1.00 94.38 291 GLY A C 1
ATOM 2364 O O . GLY A 1 291 ? -29.621 4.888 33.869 1.00 94.38 291 GLY A O 1
ATOM 2365 N N . LYS A 1 292 ? -29.665 2.966 35.022 1.00 93.56 292 LYS A N 1
ATOM 2366 C CA . LYS A 1 292 ? -28.991 2.169 33.979 1.00 93.56 292 LYS A CA 1
ATOM 2367 C C . LYS A 1 292 ? -29.741 2.160 32.644 1.00 93.56 292 LYS A C 1
ATOM 2369 O O . LYS A 1 292 ? -29.102 2.207 31.597 1.00 93.56 292 LYS A O 1
ATOM 2374 N N . ILE A 1 293 ? -31.073 2.071 32.657 1.00 94.81 293 ILE A N 1
ATOM 2375 C CA . ILE A 1 293 ? -31.886 2.121 31.429 1.00 94.81 293 ILE A CA 1
ATOM 2376 C C . ILE A 1 293 ? -31.735 3.482 30.746 1.00 94.81 293 ILE A C 1
ATOM 2378 O O . ILE A 1 293 ? -31.588 3.539 29.524 1.00 94.81 293 ILE A O 1
ATOM 2382 N N . GLU A 1 294 ? -31.760 4.572 31.513 1.00 96.50 294 GLU A N 1
ATOM 2383 C CA . GLU A 1 294 ? -31.591 5.915 30.959 1.00 96.50 294 GLU A CA 1
ATOM 2384 C C . GLU A 1 294 ? -30.171 6.130 30.422 1.00 96.50 294 GLU A C 1
ATOM 2386 O O . GLU A 1 294 ? -30.009 6.614 29.303 1.00 96.50 294 GLU A O 1
ATOM 2391 N N . ASP A 1 295 ? -29.151 5.640 31.130 1.00 95.69 295 ASP A N 1
ATOM 2392 C CA . ASP A 1 295 ? -27.769 5.626 30.646 1.00 95.69 295 ASP A CA 1
ATOM 2393 C C . ASP A 1 295 ? -27.636 4.852 29.326 1.00 95.69 295 ASP A C 1
ATOM 2395 O O . ASP A 1 295 ? -26.947 5.299 28.408 1.00 95.69 295 ASP A O 1
ATOM 2399 N N . LEU A 1 296 ? -28.296 3.693 29.193 1.00 94.62 296 LEU A N 1
ATOM 2400 C CA . LEU A 1 296 ? -28.300 2.914 27.949 1.00 94.62 296 LEU A CA 1
ATOM 2401 C C . LEU A 1 296 ? -28.980 3.671 26.804 1.00 94.62 296 LEU A C 1
ATOM 2403 O O . LEU A 1 296 ? -28.452 3.689 25.691 1.00 94.62 296 LEU A O 1
ATOM 2407 N N . LYS A 1 297 ? -30.114 4.333 27.060 1.00 94.88 297 LYS A N 1
ATOM 2408 C CA . LYS A 1 297 ? -30.801 5.168 26.062 1.00 94.88 297 LYS A CA 1
ATOM 2409 C C . LYS A 1 297 ? -29.944 6.349 25.623 1.00 94.88 297 LYS A C 1
ATOM 2411 O O . LYS A 1 297 ? -29.869 6.625 24.423 1.00 94.88 297 LYS A O 1
ATOM 2416 N N . GLN A 1 298 ? -29.289 7.016 26.571 1.00 96.44 298 GLN A N 1
ATOM 2417 C CA . GLN A 1 298 ? -28.402 8.135 26.285 1.00 96.44 298 GLN A CA 1
ATOM 2418 C C . GLN A 1 298 ? -27.191 7.666 25.472 1.00 96.44 298 GLN A C 1
ATOM 2420 O O . GLN A 1 298 ? -26.926 8.216 24.408 1.00 96.44 298 GLN A O 1
ATOM 2425 N N . ARG A 1 299 ? -26.541 6.564 25.871 1.00 93.69 299 ARG A N 1
ATOM 2426 C CA . ARG A 1 299 ? -25.446 5.953 25.099 1.00 93.69 299 ARG A CA 1
ATOM 2427 C C . ARG A 1 299 ? -25.874 5.565 23.689 1.00 93.69 299 ARG A C 1
ATOM 2429 O O . ARG A 1 299 ? -25.115 5.800 22.755 1.00 93.69 299 ARG A O 1
ATOM 2436 N N . ARG A 1 300 ? -27.073 4.998 23.511 1.00 94.50 300 ARG A N 1
ATOM 2437 C CA . ARG A 1 300 ? -27.618 4.696 22.179 1.00 94.50 300 ARG A CA 1
ATOM 2438 C C . ARG A 1 300 ? -27.717 5.966 21.338 1.00 94.50 300 ARG A C 1
ATOM 2440 O O . ARG A 1 300 ? -27.256 5.978 20.202 1.00 94.50 300 ARG A O 1
ATOM 2447 N N . LYS A 1 301 ? -28.297 7.034 21.895 1.00 95.06 301 LYS A N 1
ATOM 2448 C CA . LYS A 1 301 ? -28.431 8.330 21.217 1.00 95.06 301 LYS A CA 1
ATOM 2449 C C . LYS A 1 301 ? -27.067 8.903 20.825 1.00 95.06 301 LYS A C 1
ATOM 2451 O O . LYS A 1 301 ? -26.900 9.315 19.682 1.00 95.06 301 LYS A O 1
ATOM 2456 N N . ASP A 1 302 ? -26.102 8.877 21.739 1.00 92.69 302 ASP A N 1
ATOM 2457 C CA . ASP A 1 302 ? -24.756 9.402 21.504 1.00 92.69 302 ASP A CA 1
ATOM 2458 C C . ASP A 1 302 ? -24.023 8.606 20.417 1.00 92.69 302 ASP A C 1
ATOM 2460 O O . ASP A 1 302 ? -23.399 9.193 19.537 1.00 92.69 302 ASP A O 1
ATOM 2464 N N . ARG A 1 303 ? -24.147 7.271 20.420 1.00 91.00 303 ARG A N 1
ATOM 2465 C CA . ARG A 1 303 ? -23.549 6.411 19.386 1.00 91.00 303 ARG A CA 1
ATOM 2466 C C . ARG A 1 303 ? -24.169 6.619 18.010 1.00 91.00 303 ARG A C 1
ATOM 2468 O O . ARG A 1 303 ? -23.438 6.621 17.028 1.00 91.00 303 ARG A O 1
ATOM 2475 N N . LEU A 1 304 ? -25.483 6.822 17.928 1.00 93.19 304 LEU A N 1
ATOM 2476 C CA . LEU A 1 304 ? -26.140 7.150 16.659 1.00 93.19 304 LEU A CA 1
ATOM 2477 C C . LEU A 1 304 ? -25.698 8.524 16.139 1.00 93.19 304 LEU A C 1
ATOM 2479 O O . LEU A 1 304 ? -25.377 8.646 14.962 1.00 93.19 304 LEU A O 1
ATOM 2483 N N . ALA A 1 305 ? -25.596 9.524 17.018 1.00 92.12 305 ALA A N 1
ATOM 2484 C CA . ALA A 1 305 ? -25.085 10.841 16.648 1.00 92.12 305 ALA A CA 1
ATOM 2485 C C . ALA A 1 305 ? -23.613 10.791 16.192 1.00 92.12 305 ALA A C 1
ATOM 2487 O O . ALA A 1 305 ? -23.227 11.523 15.283 1.00 92.12 305 ALA A O 1
ATOM 2488 N N . GLU A 1 306 ? -22.791 9.917 16.784 1.00 90.38 306 GLU A N 1
ATOM 2489 C CA . GLU A 1 306 ? -21.413 9.683 16.336 1.00 90.38 306 GLU A CA 1
ATOM 2490 C C . GLU A 1 306 ? -21.368 9.114 14.907 1.00 90.38 306 GLU A C 1
ATOM 2492 O O . GLU A 1 306 ? -20.541 9.556 14.110 1.00 90.38 306 GLU A O 1
ATOM 2497 N N . LEU A 1 307 ? -22.264 8.181 14.553 1.00 91.50 307 LEU A N 1
ATOM 2498 C CA . LEU A 1 307 ? -22.371 7.675 13.177 1.00 91.50 307 LEU A CA 1
ATOM 2499 C C . LEU A 1 307 ? -22.780 8.778 12.196 1.00 91.50 307 LEU A C 1
ATOM 2501 O O . LEU A 1 307 ? -22.205 8.881 11.117 1.00 91.50 307 LEU A O 1
ATOM 2505 N N . ASP A 1 308 ? -23.714 9.647 12.580 1.00 92.06 308 ASP A N 1
ATOM 2506 C CA . ASP A 1 308 ? -24.118 10.770 11.729 1.00 92.06 308 ASP A CA 1
ATOM 2507 C C . ASP A 1 308 ? -22.946 11.743 11.498 1.00 92.06 308 ASP A C 1
ATOM 2509 O O . ASP A 1 308 ? -22.778 12.273 10.401 1.00 92.06 308 ASP A O 1
ATOM 2513 N N . GLN A 1 309 ? -22.082 11.945 12.500 1.00 91.00 309 GLN A N 1
ATOM 2514 C CA . GLN A 1 309 ? -20.848 12.727 12.352 1.00 91.00 309 GLN A CA 1
ATOM 2515 C C . GLN A 1 309 ? -19.815 12.044 11.446 1.00 91.00 309 GLN A C 1
ATOM 2517 O O . GLN A 1 309 ? -19.097 12.736 10.726 1.00 91.00 309 GLN A O 1
ATOM 2522 N N . MET A 1 310 ? -19.744 10.708 11.435 1.00 90.31 310 MET A N 1
ATOM 2523 C CA . MET A 1 310 ? -18.861 9.965 10.523 1.00 90.31 310 MET A CA 1
ATOM 2524 C C . MET A 1 310 ? -19.210 10.183 9.045 1.00 90.31 310 MET A C 1
ATOM 2526 O O . MET A 1 310 ? -18.318 10.124 8.203 1.00 90.31 310 MET A O 1
ATOM 2530 N N . LEU A 1 311 ? -20.481 10.455 8.738 1.00 91.69 311 LEU A N 1
ATOM 2531 C CA . LEU A 1 311 ? -20.958 10.742 7.381 1.00 91.69 311 LEU A CA 1
ATOM 2532 C C . LEU A 1 311 ? -20.781 12.210 6.974 1.00 91.69 311 LEU A C 1
ATOM 2534 O O . LEU A 1 311 ? -20.899 12.549 5.799 1.00 91.69 311 LEU A O 1
ATOM 2538 N N . GLN A 1 312 ? -20.453 13.098 7.917 1.00 93.00 312 GLN A N 1
ATOM 2539 C CA . GLN A 1 312 ? -20.139 14.496 7.622 1.00 93.00 312 GLN A CA 1
ATOM 2540 C C . GLN A 1 312 ? -18.709 14.624 7.092 1.00 93.00 312 GLN A C 1
ATOM 2542 O O . GLN A 1 312 ? -17.811 15.111 7.777 1.00 93.00 312 GLN A O 1
ATOM 2547 N N . LEU A 1 313 ? -18.505 14.171 5.860 1.00 94.12 313 LEU A N 1
ATOM 2548 C CA . LEU A 1 313 ? -17.200 14.142 5.217 1.00 94.12 313 LEU A CA 1
ATOM 2549 C C . LEU A 1 313 ? -16.853 15.483 4.571 1.00 94.12 313 LEU A C 1
ATOM 2551 O O . LEU A 1 313 ? -17.695 16.138 3.953 1.00 94.12 313 LEU A O 1
ATOM 2555 N N . ARG A 1 314 ? -15.589 15.889 4.700 1.00 93.06 314 ARG A N 1
ATOM 2556 C CA . ARG A 1 314 ? -15.051 17.099 4.072 1.00 93.06 314 ARG A CA 1
ATOM 2557 C C . ARG A 1 314 ? -13.678 16.824 3.486 1.00 93.06 314 ARG A C 1
ATOM 2559 O O . ARG A 1 314 ? -12.807 16.272 4.153 1.00 93.06 314 ARG A O 1
ATOM 2566 N N . ALA A 1 315 ? -13.482 17.248 2.245 1.00 93.94 315 ALA A N 1
ATOM 2567 C CA . ALA A 1 315 ? -12.178 17.237 1.607 1.00 93.94 315 ALA A CA 1
ATOM 2568 C C . ALA A 1 315 ? -11.338 18.437 2.063 1.00 93.94 315 ALA A C 1
ATOM 2570 O O . ALA A 1 315 ? -11.781 19.584 1.972 1.00 93.94 315 ALA A O 1
ATOM 2571 N N . SER A 1 316 ? -10.112 18.170 2.506 1.00 92.06 316 SER A N 1
ATOM 2572 C CA . SER A 1 316 ? -9.095 19.202 2.715 1.00 92.06 316 SER A CA 1
ATOM 2573 C C . SER A 1 316 ? -8.437 19.583 1.388 1.00 92.06 316 SER A C 1
ATOM 2575 O O . SER A 1 316 ? -8.435 18.806 0.430 1.00 92.06 316 SER A O 1
ATOM 2577 N N . LEU A 1 317 ? -7.857 20.786 1.320 1.00 92.31 317 LEU A N 1
ATOM 2578 C CA . LEU A 1 317 ? -7.030 21.160 0.172 1.00 92.31 317 LEU A CA 1
ATOM 2579 C C . LEU A 1 317 ? -5.835 20.197 0.058 1.00 92.31 317 LEU A C 1
ATOM 2581 O O . LEU A 1 317 ? -5.222 19.892 1.085 1.00 92.31 317 LEU A O 1
ATOM 2585 N N . PRO A 1 318 ? -5.496 19.729 -1.157 1.00 94.06 318 PRO A N 1
ATOM 2586 C CA . PRO A 1 318 ? -4.378 18.820 -1.352 1.00 94.06 318 PRO A CA 1
ATOM 2587 C C . PRO A 1 318 ? -3.055 19.488 -0.974 1.00 94.06 318 PRO A C 1
ATOM 2589 O O . PRO A 1 318 ? -2.769 20.623 -1.368 1.00 94.06 318 PRO A O 1
ATOM 2592 N N . GLU A 1 319 ? -2.232 18.759 -0.228 1.00 94.19 319 GLU A N 1
ATOM 2593 C CA . GLU A 1 319 ? -0.934 19.221 0.251 1.00 94.19 319 GLU A CA 1
ATOM 2594 C C . GLU A 1 319 ? 0.172 18.672 -0.655 1.00 94.19 319 GLU A C 1
ATOM 2596 O O . GLU A 1 319 ? 0.358 17.461 -0.772 1.00 94.19 319 GLU A O 1
ATOM 2601 N N . ILE A 1 320 ? 0.918 19.565 -1.304 1.00 94.06 320 ILE A N 1
ATOM 2602 C CA . ILE A 1 320 ? 2.089 19.196 -2.104 1.00 94.06 320 ILE A CA 1
ATOM 2603 C C . ILE A 1 320 ? 3.264 19.015 -1.141 1.00 94.06 320 ILE A C 1
ATOM 2605 O O . ILE A 1 320 ? 3.709 19.979 -0.523 1.00 94.06 320 ILE A O 1
ATOM 2609 N N . LEU A 1 321 ? 3.757 17.783 -1.009 1.00 93.88 321 LEU A N 1
ATOM 2610 C CA . LEU A 1 321 ? 4.824 17.438 -0.066 1.00 93.88 321 LEU A CA 1
ATOM 2611 C C . LEU A 1 321 ? 6.214 17.711 -0.637 1.00 93.88 321 LEU A C 1
ATOM 2613 O O . LEU A 1 321 ? 7.105 18.152 0.083 1.00 93.88 321 LEU A O 1
ATOM 2617 N N . THR A 1 322 ? 6.416 17.398 -1.916 1.00 93.81 322 THR A N 1
ATOM 2618 C CA . THR A 1 322 ? 7.676 17.642 -2.625 1.00 93.81 322 THR A CA 1
ATOM 2619 C C . THR A 1 322 ? 7.472 17.575 -4.137 1.00 93.81 322 THR A C 1
ATOM 2621 O O . THR A 1 322 ? 6.455 17.062 -4.615 1.00 93.81 322 THR A O 1
ATOM 2624 N N . GLU A 1 323 ? 8.449 18.075 -4.890 1.00 93.44 323 GLU A N 1
ATOM 2625 C CA . GLU A 1 323 ? 8.525 17.948 -6.343 1.00 93.44 323 GLU A CA 1
ATOM 2626 C C . GLU A 1 323 ? 9.834 17.281 -6.777 1.00 93.44 323 GLU A C 1
ATOM 2628 O O . GLU A 1 323 ? 10.878 17.435 -6.140 1.00 93.44 323 GLU A O 1
ATOM 2633 N N . ALA A 1 324 ? 9.792 16.552 -7.890 1.00 93.06 324 ALA A N 1
ATOM 2634 C CA . ALA A 1 324 ? 10.983 15.999 -8.514 1.00 93.06 324 ALA A CA 1
ATOM 2635 C C . ALA A 1 324 ? 10.944 16.141 -10.038 1.00 93.06 324 ALA A C 1
ATOM 2637 O O . ALA A 1 324 ? 9.878 16.110 -10.656 1.00 93.06 324 ALA A O 1
ATOM 2638 N N . LEU A 1 325 ? 12.119 16.282 -10.654 1.00 92.44 325 LEU A N 1
ATOM 2639 C CA . LEU A 1 325 ? 12.281 16.030 -12.087 1.00 92.44 325 LEU A CA 1
ATOM 2640 C C . LEU A 1 325 ? 12.718 14.586 -12.286 1.00 92.44 325 LEU A C 1
ATOM 2642 O O . LEU A 1 325 ? 13.731 14.178 -11.721 1.00 92.44 325 LEU A O 1
ATOM 2646 N N . VAL A 1 326 ? 11.987 13.851 -13.117 1.00 92.25 326 VAL A N 1
ATOM 2647 C CA . VAL A 1 326 ? 12.353 12.501 -13.537 1.00 92.25 326 VAL A CA 1
ATOM 2648 C C . VAL A 1 326 ? 12.899 12.562 -14.952 1.00 92.25 326 VAL A C 1
ATOM 2650 O O . VAL A 1 326 ? 12.267 13.126 -15.848 1.00 92.25 326 VAL A O 1
ATOM 2653 N N . LEU A 1 327 ? 14.094 12.016 -15.130 1.00 89.25 327 LEU A N 1
ATOM 2654 C CA . LEU A 1 327 ? 14.866 12.081 -16.360 1.00 89.25 327 LEU A CA 1
ATOM 2655 C C . LEU A 1 327 ? 15.062 10.667 -16.923 1.00 89.25 327 LEU A C 1
ATOM 2657 O O . LEU A 1 327 ? 15.214 9.727 -16.141 1.00 89.25 327 LEU A O 1
ATOM 2661 N N . PRO A 1 328 ? 15.085 10.500 -18.253 1.00 86.38 328 PRO A N 1
ATOM 2662 C CA . PRO A 1 328 ? 15.514 9.243 -18.852 1.00 86.38 328 PRO A CA 1
ATOM 2663 C C . PRO A 1 328 ? 16.998 8.982 -18.545 1.00 86.38 328 PRO A C 1
ATOM 2665 O O . PRO A 1 328 ? 17.759 9.904 -18.231 1.00 86.38 328 PRO A O 1
ATOM 2668 N N . VAL A 1 329 ? 17.435 7.727 -18.665 1.00 77.06 329 VAL A N 1
ATOM 2669 C CA . VAL A 1 329 ? 18.865 7.385 -18.559 1.00 77.06 329 VAL A CA 1
ATOM 2670 C C . VAL A 1 329 ? 19.639 8.080 -19.692 1.00 77.06 329 VAL A C 1
ATOM 2672 O O . VAL A 1 329 ? 19.221 7.984 -20.849 1.00 77.06 329 VAL A O 1
ATOM 2675 N N . PRO A 1 330 ? 20.771 8.759 -19.410 1.00 62.69 330 PRO A N 1
ATOM 2676 C CA . PRO A 1 330 ? 21.585 9.386 -20.446 1.00 62.69 330 PRO A CA 1
ATOM 2677 C C . PRO A 1 330 ? 22.093 8.347 -21.455 1.00 62.69 330 PRO A C 1
ATOM 2679 O O . PRO A 1 330 ? 22.890 7.471 -21.117 1.00 62.69 330 PRO A O 1
ATOM 2682 N N . VAL A 1 331 ? 21.655 8.449 -22.711 1.00 53.31 331 VAL A N 1
ATOM 2683 C CA . VAL A 1 331 ? 22.213 7.660 -23.815 1.00 53.31 331 VAL A CA 1
ATOM 2684 C C . VAL A 1 331 ? 23.406 8.436 -24.365 1.00 53.31 331 VAL A C 1
ATOM 2686 O O . VAL A 1 331 ? 23.232 9.384 -25.127 1.00 53.31 331 VAL A O 1
ATOM 2689 N N . ALA A 1 332 ? 24.625 8.079 -23.960 1.00 43.69 332 ALA A N 1
ATOM 2690 C CA . ALA A 1 332 ? 25.810 8.600 -24.634 1.00 43.69 332 ALA A CA 1
ATOM 2691 C C . ALA A 1 332 ? 25.827 8.059 -26.072 1.00 43.69 332 ALA A C 1
ATOM 2693 O O . ALA A 1 332 ? 25.858 6.845 -26.287 1.00 43.69 332 ALA A O 1
ATOM 2694 N N . LEU A 1 333 ? 25.763 8.967 -27.046 1.00 40.94 333 LEU A N 1
ATOM 2695 C CA . LEU A 1 333 ? 26.118 8.677 -28.429 1.00 40.94 333 LEU A CA 1
ATOM 2696 C C . LEU A 1 333 ? 27.609 8.322 -28.442 1.00 40.94 333 LEU A C 1
ATOM 2698 O O . LEU A 1 333 ? 28.423 9.174 -28.114 1.00 40.94 333 LEU A O 1
ATOM 2702 N N . GLU A 1 334 ? 27.906 7.075 -28.815 1.00 42.62 334 GLU A N 1
ATOM 2703 C CA . GLU A 1 334 ? 29.244 6.549 -29.125 1.00 42.62 334 GLU A CA 1
ATOM 2704 C C . GLU A 1 334 ? 30.203 6.426 -27.921 1.00 42.62 334 GLU A C 1
ATOM 2706 O O . GLU A 1 334 ? 30.724 7.415 -27.430 1.00 42.62 334 GLU A O 1
ATOM 2711 N N . GLU A 1 335 ? 30.450 5.192 -27.450 1.00 35.28 335 GLU A N 1
ATOM 2712 C CA . GLU A 1 335 ? 31.803 4.676 -27.152 1.00 35.28 335 GLU A CA 1
ATOM 2713 C C . GLU A 1 335 ? 31.798 3.197 -26.708 1.00 35.28 335 GLU A C 1
ATOM 2715 O O . GLU A 1 335 ? 30.832 2.660 -26.161 1.00 35.28 335 GLU A O 1
ATOM 2720 N N . GLU A 1 336 ? 32.913 2.548 -27.029 1.00 37.19 336 GLU A N 1
ATOM 2721 C CA . GLU A 1 336 ? 33.177 1.118 -27.153 1.00 37.19 336 GLU A CA 1
ATOM 2722 C C . GLU A 1 336 ? 33.471 0.416 -25.808 1.00 37.19 336 GLU A C 1
ATOM 2724 O O . GLU A 1 336 ? 34.617 0.094 -25.562 1.00 37.19 336 GLU A O 1
ATOM 2729 N N . GLU A 1 337 ? 32.488 0.124 -24.943 1.00 32.91 337 GLU A N 1
ATOM 2730 C CA . GLU A 1 337 ? 32.554 -1.000 -23.968 1.00 32.91 337 GLU A CA 1
ATOM 2731 C C . GLU A 1 337 ? 31.146 -1.374 -23.440 1.00 32.91 337 GLU A C 1
ATOM 2733 O O . GLU A 1 337 ? 30.333 -0.481 -23.180 1.00 32.91 337 GLU A O 1
ATOM 2738 N N . PRO A 1 338 ? 30.820 -2.670 -23.220 1.00 36.69 338 PRO A N 1
ATOM 2739 C CA . PRO A 1 338 ? 29.511 -3.100 -22.735 1.00 36.69 338 PRO A CA 1
ATOM 2740 C C . PRO A 1 338 ? 29.430 -2.935 -21.211 1.00 36.69 338 PRO A C 1
ATOM 2742 O O . PRO A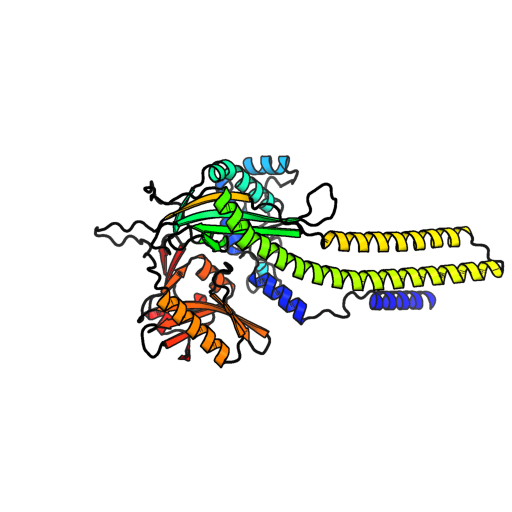 1 338 ? 29.366 -3.901 -20.451 1.00 36.69 338 PRO A O 1
ATOM 2745 N N . VAL A 1 339 ? 29.436 -1.694 -20.733 1.00 39.62 339 VAL A N 1
ATOM 2746 C CA . VAL A 1 339 ? 28.987 -1.409 -19.367 1.00 39.62 339 VAL A CA 1
ATOM 2747 C C . VAL A 1 339 ? 27.477 -1.647 -19.351 1.00 39.62 339 VAL A C 1
ATOM 2749 O O . VAL A 1 339 ? 26.777 -1.134 -20.221 1.00 39.62 339 VAL A O 1
ATOM 2752 N N . LYS A 1 340 ? 26.976 -2.439 -18.395 1.00 45.81 340 LYS A N 1
ATOM 2753 C CA . LYS A 1 340 ? 25.545 -2.708 -18.161 1.00 45.81 340 LYS A CA 1
ATOM 2754 C C . LYS A 1 340 ? 24.778 -1.395 -17.923 1.00 45.81 340 LYS A C 1
ATOM 2756 O O . LYS A 1 340 ? 24.598 -0.959 -16.788 1.00 45.81 340 LYS A O 1
ATOM 2761 N N . ARG A 1 341 ? 24.413 -0.716 -19.008 1.00 51.81 341 ARG A N 1
ATOM 2762 C CA . ARG A 1 341 ? 23.653 0.535 -19.044 1.00 51.81 341 ARG A CA 1
ATOM 2763 C C . ARG A 1 341 ? 22.200 0.163 -19.322 1.00 51.81 341 ARG A C 1
ATOM 2765 O O . ARG A 1 341 ? 21.942 -0.655 -20.204 1.00 51.81 341 ARG A O 1
ATOM 2772 N N . GLY A 1 342 ? 21.268 0.720 -18.546 1.00 49.91 342 GLY A N 1
ATOM 2773 C CA . GLY A 1 342 ? 19.837 0.489 -18.749 1.00 49.91 342 GLY A CA 1
ATOM 2774 C C . GLY A 1 342 ? 19.451 0.774 -20.195 1.00 49.91 342 GLY A C 1
ATOM 2775 O O . GLY A 1 342 ? 19.918 1.748 -20.785 1.00 49.91 342 GLY A O 1
ATOM 2776 N N . VAL A 1 343 ? 18.640 -0.103 -20.781 1.00 55.34 343 VAL A N 1
ATOM 2777 C CA . VAL A 1 343 ? 18.113 0.113 -22.128 1.00 55.34 343 VAL A CA 1
ATOM 2778 C C . VAL A 1 343 ? 16.870 0.980 -21.962 1.00 55.34 343 VAL A C 1
ATOM 2780 O O . VAL A 1 343 ? 15.943 0.531 -21.282 1.00 55.34 343 VAL A O 1
ATOM 2783 N N . PRO A 1 344 ? 16.818 2.191 -22.557 1.00 52.78 344 PRO A N 1
ATOM 2784 C CA . PRO A 1 344 ? 15.604 2.990 -22.540 1.00 52.78 344 PRO A CA 1
ATOM 2785 C C . PRO A 1 344 ? 14.465 2.139 -23.093 1.00 52.78 344 PRO A C 1
ATOM 2787 O O . PRO A 1 344 ? 14.525 1.679 -24.241 1.00 52.78 344 PRO A O 1
ATOM 2790 N N . MET A 1 345 ? 13.439 1.890 -22.280 1.00 59.78 345 MET A N 1
ATOM 2791 C CA . MET A 1 345 ? 12.228 1.264 -22.790 1.00 59.78 345 MET A CA 1
ATOM 2792 C C . MET A 1 345 ? 11.553 2.276 -23.707 1.00 59.78 345 MET A C 1
ATOM 2794 O O . MET A 1 345 ? 10.827 3.152 -23.249 1.00 59.78 345 MET A O 1
ATOM 2798 N N . ARG A 1 346 ? 11.774 2.164 -25.018 1.00 59.19 346 ARG A N 1
ATOM 2799 C CA . ARG A 1 346 ? 10.928 2.873 -25.971 1.00 59.19 346 ARG A CA 1
ATOM 2800 C C . ARG A 1 346 ? 9.551 2.221 -25.915 1.00 59.19 346 ARG A C 1
ATOM 2802 O O . ARG A 1 346 ? 9.330 1.188 -26.551 1.00 59.19 346 ARG A O 1
ATOM 2809 N N . ARG A 1 347 ? 8.675 2.786 -25.084 1.00 65.00 347 ARG A N 1
ATOM 2810 C CA . ARG A 1 347 ? 7.279 2.374 -24.990 1.00 65.00 347 ARG A CA 1
ATOM 2811 C C . ARG A 1 347 ? 6.631 2.584 -26.352 1.00 65.00 347 ARG A C 1
ATOM 2813 O O . ARG A 1 347 ? 6.797 3.614 -27.000 1.00 65.00 347 ARG A O 1
ATOM 2820 N N . ASP A 1 348 ? 5.983 1.535 -26.829 1.00 79.44 348 ASP A N 1
ATOM 2821 C CA . ASP A 1 348 ? 5.149 1.579 -28.018 1.00 79.44 348 ASP A CA 1
ATOM 2822 C C . ASP A 1 348 ? 3.728 1.384 -27.502 1.00 79.44 348 ASP A C 1
ATOM 2824 O O . ASP A 1 348 ? 3.279 0.249 -27.337 1.00 79.44 348 ASP A O 1
ATOM 2828 N N . ASP A 1 349 ? 3.072 2.494 -27.155 1.00 83.25 349 ASP A N 1
ATOM 2829 C CA . ASP A 1 349 ? 1.756 2.506 -26.499 1.00 83.25 349 ASP A CA 1
ATOM 2830 C C . ASP A 1 349 ? 0.721 1.696 -27.292 1.00 83.25 349 ASP A C 1
ATOM 2832 O O . ASP A 1 349 ? -0.159 1.050 -26.728 1.00 83.25 349 ASP A O 1
ATOM 2836 N N . GLU A 1 350 ? 0.864 1.663 -28.621 1.00 89.00 350 GLU A N 1
ATOM 2837 C CA . GLU A 1 350 ? 0.055 0.825 -29.504 1.00 89.00 350 GLU A CA 1
ATOM 2838 C C . GLU A 1 350 ? 0.276 -0.672 -29.219 1.00 89.00 350 GLU A C 1
ATOM 2840 O O . GLU A 1 350 ? -0.679 -1.439 -29.116 1.00 89.00 350 GLU A O 1
ATOM 2845 N N . VAL A 1 351 ? 1.530 -1.108 -29.065 1.00 90.00 351 VAL A N 1
ATOM 2846 C CA . VAL A 1 351 ? 1.881 -2.505 -28.752 1.00 90.00 351 VAL A CA 1
ATOM 2847 C C . VAL A 1 351 ? 1.403 -2.904 -27.361 1.00 90.00 351 VAL A C 1
ATOM 2849 O O . VAL A 1 351 ? 0.927 -4.030 -27.199 1.00 90.00 351 VAL A O 1
ATOM 2852 N N . GLU A 1 352 ? 1.527 -2.012 -26.380 1.00 90.31 352 GLU A N 1
ATOM 2853 C CA . GLU A 1 352 ? 1.064 -2.227 -25.005 1.00 90.31 352 GLU A CA 1
ATOM 2854 C C . GLU A 1 352 ? -0.463 -2.356 -24.955 1.00 90.31 352 GLU A C 1
ATOM 2856 O O . GLU A 1 352 ? -0.978 -3.356 -24.452 1.00 90.31 352 GLU A O 1
ATOM 2861 N N . ALA A 1 353 ? -1.188 -1.432 -25.595 1.00 92.38 353 ALA A N 1
ATOM 2862 C CA . ALA A 1 353 ? -2.645 -1.482 -25.692 1.00 92.38 353 ALA A CA 1
ATOM 2863 C C . ALA A 1 353 ? -3.139 -2.771 -26.372 1.00 92.38 353 ALA A C 1
ATOM 2865 O O . ALA A 1 353 ? -4.084 -3.405 -25.898 1.00 92.38 353 ALA A O 1
ATOM 2866 N N . ILE A 1 354 ? -2.478 -3.204 -27.454 1.00 94.25 354 ILE A N 1
ATOM 2867 C CA . ILE A 1 354 ? -2.806 -4.470 -28.127 1.00 94.25 354 ILE A CA 1
ATOM 2868 C C . ILE A 1 354 ? -2.528 -5.665 -27.209 1.00 94.25 354 ILE A C 1
ATOM 2870 O O . ILE A 1 354 ? -3.347 -6.582 -27.142 1.00 94.25 354 ILE A O 1
ATOM 2874 N N . ALA A 1 355 ? -1.397 -5.678 -26.501 1.00 95.44 355 ALA A N 1
ATOM 2875 C CA . ALA A 1 355 ? -1.048 -6.771 -25.599 1.00 95.44 355 ALA A CA 1
ATOM 2876 C C . ALA A 1 355 ? -2.053 -6.897 -24.442 1.00 95.44 355 ALA A C 1
ATOM 2878 O O . ALA A 1 355 ? -2.537 -7.998 -24.168 1.00 95.44 355 ALA A O 1
ATOM 2879 N N . MET A 1 356 ? -2.428 -5.770 -23.833 1.00 96.56 356 MET A N 1
ATOM 2880 C CA . MET A 1 356 ? -3.445 -5.695 -22.783 1.00 96.56 356 MET A CA 1
ATOM 2881 C C . MET A 1 356 ? -4.808 -6.185 -23.271 1.00 96.56 356 MET A C 1
ATOM 2883 O O . MET A 1 356 ? -5.448 -7.009 -22.616 1.00 96.56 356 MET A O 1
ATOM 2887 N N . ASP A 1 357 ? -5.244 -5.746 -24.453 1.00 96.38 357 ASP A N 1
ATOM 2888 C CA . ASP A 1 357 ? -6.508 -6.194 -25.038 1.00 96.38 357 ASP A CA 1
ATOM 2889 C C . ASP A 1 357 ? -6.503 -7.702 -25.351 1.00 96.38 357 ASP A C 1
ATOM 2891 O O . ASP A 1 357 ? -7.471 -8.403 -25.041 1.00 96.38 357 ASP A O 1
ATOM 2895 N N . VAL A 1 358 ? -5.407 -8.239 -25.900 1.00 96.88 358 VAL A N 1
ATOM 2896 C CA . VAL A 1 358 ? -5.252 -9.684 -26.149 1.00 96.88 358 VAL A CA 1
ATOM 2897 C C . VAL A 1 358 ? -5.321 -10.476 -24.841 1.00 96.88 358 VAL A C 1
ATOM 2899 O O . VAL A 1 358 ? -6.069 -11.454 -24.766 1.00 96.88 358 VAL A O 1
ATOM 2902 N N . ALA A 1 359 ? -4.604 -10.041 -23.802 1.00 97.31 359 ALA A N 1
ATOM 2903 C CA . ALA A 1 359 ? -4.616 -10.678 -22.488 1.00 97.31 359 ALA A CA 1
ATOM 2904 C C . ALA A 1 359 ? -6.024 -10.667 -21.865 1.00 97.31 359 ALA A C 1
ATOM 2906 O O . ALA A 1 359 ? -6.538 -11.715 -21.466 1.00 97.31 359 ALA A O 1
ATOM 2907 N N . MET A 1 360 ? -6.697 -9.512 -21.855 1.00 97.12 360 MET A N 1
ATOM 2908 C CA . MET A 1 360 ? -8.058 -9.387 -21.326 1.00 97.12 360 MET A CA 1
ATOM 2909 C C . MET A 1 360 ? -9.076 -10.220 -22.113 1.00 97.12 360 MET A C 1
ATOM 2911 O O . MET A 1 360 ? -9.953 -10.851 -21.518 1.00 97.12 360 MET A O 1
ATOM 2915 N N . ARG A 1 361 ? -8.992 -10.248 -23.450 1.00 96.88 361 ARG A N 1
ATOM 2916 C CA . ARG A 1 361 ? -9.873 -11.085 -24.280 1.00 96.88 361 ARG A CA 1
ATOM 2917 C C . ARG A 1 361 ? -9.656 -12.570 -24.017 1.00 96.88 361 ARG A C 1
ATOM 2919 O O . ARG A 1 361 ? -10.637 -13.309 -23.947 1.00 96.88 361 ARG A O 1
ATOM 2926 N N . TYR A 1 362 ? -8.408 -12.994 -23.840 1.00 96.75 362 TYR A N 1
ATOM 2927 C CA . TYR A 1 362 ? -8.080 -14.375 -23.505 1.00 96.75 362 TYR A CA 1
ATOM 2928 C C . TYR A 1 362 ? -8.608 -14.792 -22.124 1.00 96.75 362 TYR A C 1
ATOM 2930 O O . TYR A 1 362 ? -9.151 -15.885 -21.977 1.00 96.75 362 TYR A O 1
ATOM 2938 N N . GLU A 1 363 ? -8.532 -13.919 -21.118 1.00 97.44 363 GLU A N 1
ATOM 2939 C CA . GLU A 1 363 ? -9.150 -14.193 -19.816 1.00 97.44 363 GLU A CA 1
ATOM 2940 C C . GLU A 1 363 ? -10.677 -14.328 -19.945 1.00 97.44 363 GLU A C 1
ATOM 2942 O O . GLU A 1 363 ? -11.259 -15.336 -19.529 1.00 97.44 363 GLU A O 1
ATOM 2947 N N . ARG A 1 364 ? -11.333 -13.368 -20.610 1.00 97.19 364 ARG A N 1
ATOM 2948 C CA . ARG A 1 364 ? -12.794 -13.380 -20.804 1.00 97.19 364 ARG A CA 1
ATOM 2949 C C . ARG A 1 364 ? -13.283 -14.613 -21.561 1.00 97.19 364 ARG A C 1
ATOM 2951 O O . ARG A 1 364 ? -14.316 -15.171 -21.195 1.00 97.19 364 ARG A O 1
ATOM 2958 N N . SER A 1 365 ? -12.557 -15.068 -22.586 1.00 95.69 365 SER A N 1
ATOM 2959 C CA . SER A 1 365 ? -12.957 -16.237 -23.386 1.00 95.69 365 SER A CA 1
ATOM 2960 C C . SER A 1 365 ? -12.974 -17.540 -22.581 1.00 95.69 365 SER A C 1
ATOM 2962 O O . SER A 1 365 ? -13.700 -18.469 -22.931 1.00 95.69 365 SER A O 1
ATOM 2964 N N . ARG A 1 366 ? -12.231 -17.592 -21.468 1.00 93.69 366 ARG A N 1
ATOM 2965 C CA . ARG A 1 366 ? -12.187 -18.726 -20.534 1.00 93.69 366 ARG A CA 1
ATOM 2966 C C . ARG A 1 366 ? -13.140 -18.571 -19.345 1.00 93.69 366 ARG A C 1
ATOM 2968 O O . ARG A 1 366 ? -13.076 -19.363 -18.409 1.00 93.69 366 ARG A O 1
ATOM 2975 N N . GLY A 1 367 ? -14.006 -17.556 -19.361 1.00 94.75 367 GLY A N 1
ATOM 2976 C CA . GLY A 1 367 ? -14.951 -17.269 -18.280 1.00 94.75 367 GLY A CA 1
ATOM 2977 C C . GLY A 1 367 ? -14.344 -16.525 -17.088 1.00 94.75 367 GLY A C 1
ATOM 2978 O O . GLY A 1 367 ? -14.997 -16.423 -16.051 1.00 94.75 367 GLY A O 1
ATOM 2979 N N . TRP A 1 368 ? -13.123 -15.998 -17.220 1.00 96.94 368 TRP A N 1
ATOM 2980 C CA . TRP A 1 368 ? -12.510 -15.154 -16.197 1.00 96.94 368 TRP A CA 1
ATOM 2981 C C . TRP A 1 368 ? -12.955 -13.695 -16.344 1.00 96.94 368 TRP A C 1
ATOM 2983 O O . TRP A 1 368 ? -13.316 -13.234 -17.430 1.00 96.94 368 TRP A O 1
ATOM 2993 N N . LYS A 1 369 ? -12.921 -12.949 -15.239 1.00 97.25 369 LYS A N 1
ATOM 2994 C CA . LYS A 1 369 ? -13.244 -11.519 -15.173 1.00 97.25 369 LYS A CA 1
ATOM 2995 C C . LYS A 1 369 ? -11.963 -10.708 -14.936 1.00 97.25 369 LYS A C 1
ATOM 2997 O O . LYS A 1 369 ? -11.564 -10.574 -13.778 1.00 97.25 369 LYS A O 1
ATOM 3002 N N . PRO A 1 370 ? -11.314 -10.193 -15.997 1.00 97.06 370 PRO A N 1
ATOM 3003 C CA . PRO A 1 370 ? -10.132 -9.347 -15.869 1.00 97.06 370 PRO A CA 1
ATOM 3004 C C . PRO A 1 370 ? -10.502 -7.890 -15.571 1.00 97.06 370 PRO A C 1
ATOM 3006 O O . PRO A 1 370 ? -11.432 -7.340 -16.169 1.00 97.06 370 PRO A O 1
ATOM 3009 N N . PHE A 1 371 ? -9.720 -7.271 -14.695 1.00 95.19 371 PHE A N 1
ATOM 3010 C CA . PHE A 1 371 ? -9.747 -5.860 -14.325 1.00 95.19 371 PHE A CA 1
ATOM 3011 C C . PHE A 1 371 ? -8.357 -5.271 -14.572 1.00 95.19 371 PHE A C 1
ATOM 3013 O O . PHE A 1 371 ? -7.368 -5.851 -14.124 1.00 95.19 371 PHE A O 1
ATOM 3020 N N . ASP A 1 372 ? -8.293 -4.146 -15.280 1.00 94.69 372 ASP A N 1
ATOM 3021 C CA . ASP A 1 372 ? -7.058 -3.381 -15.460 1.00 94.69 372 ASP A CA 1
ATOM 3022 C C . ASP A 1 372 ? -6.736 -2.637 -14.162 1.00 94.69 372 ASP A C 1
ATOM 3024 O O . ASP A 1 372 ? -7.573 -1.892 -13.650 1.00 94.69 372 ASP A O 1
ATOM 3028 N N . VAL A 1 373 ? -5.550 -2.895 -13.620 1.00 90.25 373 VAL A N 1
ATOM 3029 C CA . VAL A 1 373 ? -5.020 -2.262 -12.407 1.00 90.25 373 VAL A CA 1
ATOM 3030 C C . VAL A 1 373 ? -3.613 -1.697 -12.631 1.00 90.25 373 VAL A C 1
ATOM 3032 O O . VAL A 1 373 ? -2.930 -1.342 -11.670 1.00 90.25 373 VAL A O 1
ATOM 3035 N N . SER A 1 374 ? -3.189 -1.558 -13.892 1.00 86.31 374 SER A N 1
ATOM 3036 C CA . SER A 1 374 ? -1.853 -1.072 -14.280 1.00 86.31 374 SER A CA 1
ATOM 3037 C C . SER A 1 374 ? -1.512 0.303 -13.680 1.00 86.31 374 SER A C 1
ATOM 3039 O O . SER A 1 374 ? -0.359 0.591 -13.367 1.00 86.31 374 SER A O 1
ATOM 3041 N N . GLN A 1 375 ? -2.524 1.144 -13.436 1.00 82.50 375 GLN A N 1
ATOM 3042 C CA . GLN A 1 375 ? -2.377 2.480 -12.842 1.00 82.50 375 GLN A CA 1
ATOM 3043 C C . GLN A 1 375 ? -2.560 2.516 -11.313 1.00 82.50 375 GLN A C 1
ATOM 3045 O O . GLN A 1 375 ? -2.369 3.563 -10.693 1.00 82.50 375 GLN A O 1
ATOM 3050 N N . GLU A 1 376 ? -2.915 1.394 -10.677 1.00 81.69 376 GLU A N 1
ATOM 3051 C CA . GLU A 1 376 ? -3.130 1.322 -9.222 1.00 81.69 376 GLU A CA 1
ATOM 3052 C C . GLU A 1 376 ? -1.811 1.150 -8.442 1.00 81.69 376 GLU A C 1
ATOM 3054 O O . GLU A 1 376 ? -1.776 1.289 -7.219 1.00 81.69 376 GLU A O 1
ATOM 3059 N N . GLY A 1 377 ? -0.692 0.925 -9.145 1.00 79.06 377 GLY A N 1
ATOM 3060 C CA . GLY A 1 377 ? 0.635 0.777 -8.543 1.00 79.06 377 GLY A CA 1
ATOM 3061 C C . GLY A 1 377 ? 0.847 -0.552 -7.830 1.00 79.06 377 GLY A C 1
ATOM 3062 O O . GLY A 1 377 ? 1.655 -0.639 -6.907 1.00 79.06 377 GLY A O 1
ATOM 3063 N N . GLU A 1 378 ? 0.110 -1.568 -8.261 1.00 81.56 378 GLU A N 1
ATOM 3064 C CA . GLU A 1 378 ? 0.131 -2.921 -7.718 1.00 81.56 378 GLU A CA 1
ATOM 3065 C C . GLU A 1 378 ? 1.330 -3.756 -8.205 1.00 81.56 378 GLU A C 1
ATOM 3067 O O . GLU A 1 378 ? 1.608 -4.819 -7.640 1.00 81.56 378 GLU A O 1
ATOM 3072 N N . HIS A 1 379 ? 2.068 -3.244 -9.201 1.00 86.75 379 HIS A N 1
ATOM 3073 C CA . HIS A 1 379 ? 3.203 -3.894 -9.874 1.00 86.75 379 HIS A CA 1
ATOM 3074 C C . HIS A 1 379 ? 2.819 -5.199 -10.594 1.00 86.75 379 HIS A C 1
ATOM 3076 O O . HIS A 1 379 ? 3.560 -6.182 -10.571 1.00 86.75 379 HIS A O 1
ATOM 3082 N N . TYR A 1 380 ? 1.613 -5.195 -11.163 1.00 91.25 380 TYR A N 1
ATOM 3083 C CA . TYR A 1 380 ? 1.111 -6.092 -12.200 1.00 91.25 380 TYR A CA 1
ATOM 3084 C C . TYR A 1 380 ? -0.036 -5.378 -12.935 1.00 91.25 380 TYR A C 1
ATOM 3086 O O . TYR A 1 380 ? -0.684 -4.503 -12.356 1.00 91.25 380 TYR A O 1
ATOM 3094 N N . ASP A 1 381 ? -0.320 -5.757 -14.179 1.00 94.25 381 ASP A N 1
ATOM 3095 C CA . ASP A 1 381 ? -1.255 -5.006 -15.030 1.00 94.25 381 ASP A CA 1
ATOM 3096 C C . ASP A 1 381 ? -2.721 -5.425 -14.878 1.00 94.25 381 ASP A C 1
ATOM 3098 O O . ASP A 1 381 ? -3.625 -4.590 -14.912 1.00 94.25 381 ASP A O 1
ATOM 3102 N N . ILE A 1 382 ? -2.990 -6.728 -14.738 1.00 96.19 382 ILE A N 1
ATOM 3103 C CA . ILE A 1 382 ? -4.357 -7.268 -14.747 1.00 96.19 382 ILE A CA 1
ATOM 3104 C C . ILE A 1 382 ? -4.605 -8.135 -13.512 1.00 96.19 382 ILE A C 1
ATOM 3106 O O . ILE A 1 382 ? -3.928 -9.138 -13.278 1.00 96.19 382 ILE A O 1
ATOM 3110 N N . ARG A 1 383 ? -5.669 -7.814 -12.769 1.00 95.50 383 ARG A N 1
ATOM 3111 C CA . ARG A 1 383 ? -6.273 -8.719 -11.781 1.00 95.50 383 ARG A CA 1
ATOM 3112 C C . ARG A 1 383 ? -7.406 -9.486 -12.447 1.00 95.50 383 ARG A C 1
ATOM 3114 O O . ARG A 1 383 ? -8.390 -8.885 -12.864 1.00 95.50 383 ARG A O 1
ATOM 3121 N N . SER A 1 384 ? -7.310 -10.807 -12.519 1.00 95.88 384 SER A N 1
ATOM 3122 C CA . SER A 1 384 ? -8.326 -11.652 -13.153 1.00 95.88 384 SER A CA 1
ATOM 3123 C C . SER A 1 384 ? -8.956 -12.608 -12.147 1.00 95.88 384 SER A C 1
ATOM 3125 O O . SER A 1 384 ? -8.246 -13.335 -11.452 1.00 95.88 384 SER A O 1
ATOM 3127 N N . VAL A 1 385 ? -10.289 -12.595 -12.049 1.00 95.19 385 VAL A N 1
ATOM 3128 C CA . VAL A 1 385 ? -11.058 -13.441 -11.121 1.00 95.19 385 VAL A CA 1
ATOM 3129 C C . VAL A 1 385 ? -11.735 -14.570 -11.888 1.00 95.19 385 VAL A C 1
ATOM 3131 O O . VAL A 1 385 ? -12.515 -14.323 -12.811 1.00 95.19 385 VAL A O 1
ATOM 3134 N N . GLY A 1 386 ? -11.431 -15.807 -11.515 1.00 93.00 386 GLY A N 1
ATOM 3135 C CA . GLY A 1 386 ? -11.980 -17.005 -12.128 1.00 93.00 386 GLY A CA 1
ATOM 3136 C C . GLY A 1 386 ? -13.381 -17.358 -11.612 1.00 93.00 386 GLY A C 1
ATOM 3137 O O . GLY A 1 386 ? -13.857 -16.782 -10.627 1.00 93.00 386 GLY A O 1
ATOM 3138 N N . PRO A 1 387 ? -14.073 -18.306 -12.267 1.00 89.50 387 PRO A N 1
ATOM 3139 C CA . PRO A 1 387 ? -15.454 -18.666 -11.942 1.00 89.50 387 PRO A CA 1
ATOM 3140 C C . PRO A 1 387 ? -15.673 -19.166 -10.509 1.00 89.50 387 PRO A C 1
ATOM 3142 O O . PRO A 1 387 ? -16.769 -18.991 -9.979 1.00 89.50 387 PRO A O 1
ATOM 3145 N N . ASN A 1 388 ? -14.657 -19.769 -9.878 1.00 87.12 388 ASN A N 1
ATOM 3146 C CA . ASN A 1 388 ? -14.746 -20.283 -8.508 1.00 87.12 388 ASN A CA 1
ATOM 3147 C C . ASN A 1 388 ? -14.155 -19.305 -7.473 1.00 87.12 388 ASN A C 1
ATOM 3149 O O . ASN A 1 388 ? -13.954 -19.679 -6.315 1.00 87.12 388 ASN A O 1
ATOM 3153 N N . GLY A 1 389 ? -13.890 -18.056 -7.873 1.00 84.81 389 GLY A N 1
ATOM 3154 C CA . GLY A 1 389 ? -13.331 -17.007 -7.018 1.00 84.81 389 GLY A CA 1
ATOM 3155 C C . GLY A 1 389 ? -11.805 -17.022 -6.908 1.00 84.81 389 GLY A C 1
ATOM 3156 O O . GLY A 1 389 ? -11.243 -16.212 -6.175 1.00 84.81 389 GLY A O 1
ATOM 3157 N N . GLU A 1 390 ? -11.116 -17.912 -7.625 1.00 89.12 390 GLU A N 1
ATOM 3158 C CA . GLU A 1 390 ? -9.661 -17.889 -7.726 1.00 89.12 390 GLU A CA 1
ATOM 3159 C C . GLU A 1 390 ? -9.169 -16.593 -8.387 1.00 89.12 390 GLU A C 1
ATOM 3161 O O . GLU A 1 390 ? -9.832 -16.031 -9.256 1.00 89.12 390 GLU A O 1
ATOM 3166 N N . LYS A 1 391 ? -7.990 -16.108 -7.990 1.00 91.69 391 LYS A N 1
ATOM 3167 C CA . LYS A 1 391 ? -7.424 -14.860 -8.513 1.00 91.69 391 LYS A CA 1
ATOM 3168 C C . LYS A 1 391 ? -6.080 -15.099 -9.181 1.00 91.69 391 LYS A C 1
ATOM 3170 O O . LYS A 1 391 ? -5.225 -15.785 -8.619 1.00 91.69 391 LYS A O 1
ATOM 3175 N N . ARG A 1 392 ? -5.896 -14.479 -10.344 1.00 94.00 392 ARG A N 1
ATOM 3176 C CA . ARG A 1 392 ? -4.623 -14.362 -11.057 1.00 94.00 392 ARG A CA 1
ATOM 3177 C C . ARG A 1 392 ? -4.193 -12.910 -11.109 1.00 94.00 392 ARG A C 1
ATOM 3179 O O . ARG A 1 392 ? -5.014 -12.028 -11.355 1.00 94.00 392 ARG A O 1
ATOM 3186 N N . TYR A 1 393 ? -2.902 -12.706 -10.929 1.00 94.56 393 TYR A N 1
ATOM 3187 C CA . TYR A 1 393 ? -2.249 -11.413 -11.056 1.00 94.56 393 TYR A CA 1
ATOM 3188 C C . TYR A 1 393 ? -1.296 -11.505 -12.233 1.00 94.56 393 TYR A C 1
ATOM 3190 O O . TYR A 1 393 ? -0.385 -12.335 -12.227 1.00 94.56 393 TYR A O 1
ATOM 3198 N N . ILE A 1 394 ? -1.592 -10.746 -13.276 1.00 97.12 394 ILE A N 1
ATOM 3199 C CA . ILE A 1 394 ? -1.007 -10.932 -14.593 1.00 97.12 394 ILE A CA 1
ATOM 3200 C C . ILE A 1 394 ? -0.195 -9.690 -14.940 1.00 97.12 394 ILE A C 1
ATOM 3202 O O . ILE A 1 394 ? -0.747 -8.596 -15.017 1.00 97.12 394 ILE A O 1
ATOM 3206 N N . GLU A 1 395 ? 1.091 -9.896 -15.183 1.00 97.25 395 GLU A N 1
ATOM 3207 C CA . GLU A 1 395 ? 1.992 -8.938 -15.819 1.00 97.25 395 GLU A CA 1
ATOM 3208 C C . GLU A 1 395 ? 1.972 -9.165 -17.334 1.00 97.25 395 GLU A C 1
ATOM 3210 O O . GLU A 1 395 ? 2.122 -10.308 -17.783 1.00 97.25 395 GLU A O 1
ATOM 3215 N N . VAL A 1 396 ? 1.782 -8.118 -18.137 1.00 96.50 396 VAL A N 1
ATOM 3216 C CA . VAL A 1 396 ? 1.621 -8.215 -19.592 1.00 96.50 396 VAL A CA 1
ATOM 3217 C C . VAL A 1 396 ? 2.785 -7.535 -20.307 1.00 96.50 396 VAL A C 1
ATOM 3219 O O . VAL A 1 396 ? 2.967 -6.326 -20.264 1.00 96.50 396 VAL A O 1
ATOM 3222 N N . LYS A 1 397 ? 3.560 -8.306 -21.076 1.00 94.31 397 LYS A N 1
ATOM 3223 C CA . LYS A 1 397 ? 4.658 -7.781 -21.899 1.00 94.31 397 LYS A CA 1
ATOM 3224 C C . LYS A 1 397 ? 4.345 -7.924 -23.385 1.00 94.31 397 LYS A C 1
ATOM 3226 O O . LYS A 1 397 ? 4.284 -9.028 -23.924 1.00 94.31 397 LYS A O 1
ATOM 3231 N N . GLY A 1 398 ? 4.179 -6.789 -24.063 1.00 91.38 398 GLY A N 1
ATOM 3232 C CA . GLY A 1 398 ? 3.936 -6.717 -25.506 1.00 91.38 398 GLY A CA 1
ATOM 3233 C C . GLY A 1 398 ? 5.211 -6.578 -26.342 1.00 91.38 398 GLY A C 1
ATOM 3234 O O . GLY A 1 398 ? 6.159 -5.893 -25.951 1.00 91.38 398 GLY A O 1
ATOM 3235 N N . ARG A 1 399 ? 5.243 -7.194 -27.529 1.00 90.56 399 ARG A N 1
ATOM 3236 C CA . ARG A 1 399 ? 6.297 -7.030 -28.541 1.00 90.56 399 ARG A CA 1
ATOM 3237 C C . ARG A 1 399 ? 5.695 -6.895 -29.939 1.00 90.56 399 ARG A C 1
ATOM 3239 O O . ARG A 1 399 ? 4.858 -7.689 -30.362 1.00 90.56 399 ARG A O 1
ATOM 3246 N N . ALA A 1 400 ? 6.180 -5.913 -30.706 1.00 86.88 400 ALA A N 1
ATOM 3247 C CA . ALA A 1 400 ? 5.762 -5.724 -32.100 1.00 86.88 400 ALA A CA 1
ATOM 3248 C C . ALA A 1 400 ? 6.086 -6.947 -32.980 1.00 86.88 400 ALA A C 1
ATOM 3250 O O . ALA A 1 400 ? 5.309 -7.290 -33.868 1.00 86.88 400 ALA A O 1
ATOM 3251 N N . LYS A 1 401 ? 7.227 -7.600 -32.718 1.00 85.88 401 LYS A N 1
ATOM 3252 C CA . LYS A 1 401 ? 7.637 -8.898 -33.279 1.00 85.88 401 LYS A CA 1
ATOM 3253 C C . LYS A 1 401 ? 7.835 -9.882 -32.119 1.00 85.88 401 LYS A C 1
ATOM 3255 O O . LYS A 1 401 ? 6.925 -10.019 -31.313 1.00 85.88 401 LYS A O 1
ATOM 3260 N N . SER A 1 402 ? 9.002 -10.507 -32.004 1.00 87.56 402 SER A N 1
ATOM 3261 C CA . SER A 1 402 ? 9.444 -11.269 -30.833 1.00 87.56 402 SER A CA 1
ATOM 3262 C C . SER A 1 402 ? 10.759 -10.679 -30.309 1.00 87.56 402 SER A C 1
ATOM 3264 O O . SER A 1 402 ? 11.359 -9.844 -30.994 1.00 87.56 402 SER A O 1
ATOM 3266 N N . GLY A 1 403 ? 11.169 -11.050 -29.099 1.00 87.19 403 GLY A N 1
ATOM 3267 C CA . GLY A 1 403 ? 12.431 -10.604 -28.507 1.00 87.19 403 GLY A CA 1
ATOM 3268 C C . GLY A 1 403 ? 12.469 -10.710 -26.986 1.00 87.19 403 GLY A C 1
ATOM 3269 O O . GLY A 1 403 ? 11.507 -11.142 -26.346 1.00 87.19 403 GLY A O 1
ATOM 3270 N N . ALA A 1 404 ? 13.585 -10.272 -26.403 1.00 87.62 404 ALA A N 1
ATOM 3271 C CA . ALA A 1 404 ? 13.748 -10.188 -24.957 1.00 87.62 404 ALA A CA 1
ATOM 3272 C C . ALA A 1 404 ? 12.701 -9.257 -24.324 1.00 87.62 404 ALA A C 1
ATOM 3274 O O . ALA A 1 404 ? 12.296 -8.239 -24.908 1.00 87.62 404 ALA A O 1
ATOM 3275 N N . ILE A 1 405 ? 12.269 -9.603 -23.114 1.00 90.00 405 ILE A N 1
ATOM 3276 C CA . ILE A 1 405 ? 11.391 -8.770 -22.290 1.00 90.00 405 ILE A CA 1
ATOM 3277 C C . ILE A 1 405 ? 12.179 -8.110 -21.162 1.00 90.00 405 ILE A C 1
ATOM 3279 O O . ILE A 1 405 ? 13.241 -8.593 -20.786 1.00 90.00 405 ILE A O 1
ATOM 3283 N N . ILE A 1 406 ? 11.667 -7.002 -20.634 1.00 88.81 406 ILE A N 1
ATOM 3284 C CA . ILE A 1 406 ? 12.251 -6.351 -19.462 1.00 88.81 406 ILE A CA 1
ATOM 3285 C C . ILE A 1 406 ? 11.162 -6.270 -18.397 1.00 88.81 406 ILE A C 1
ATOM 3287 O O . ILE A 1 406 ? 10.039 -5.875 -18.711 1.00 88.81 406 ILE A O 1
ATOM 3291 N N . LEU A 1 407 ? 11.508 -6.666 -17.176 1.00 90.25 407 LEU A N 1
ATOM 3292 C CA . LEU A 1 407 ? 10.723 -6.488 -15.960 1.00 90.25 407 LEU A CA 1
ATOM 3293 C C . LEU A 1 407 ? 11.356 -5.374 -15.128 1.00 90.25 407 LEU A C 1
ATOM 3295 O O . LEU A 1 407 ? 12.588 -5.304 -15.030 1.00 90.25 407 LEU A O 1
ATOM 3299 N N . THR A 1 408 ? 10.542 -4.527 -14.508 1.00 88.06 408 THR A N 1
ATOM 3300 C CA . THR A 1 408 ? 11.051 -3.621 -13.477 1.00 88.06 408 THR A CA 1
ATOM 3301 C C . THR A 1 408 ? 11.365 -4.401 -12.198 1.00 88.06 408 THR A C 1
ATOM 3303 O O . THR A 1 408 ? 10.897 -5.526 -11.992 1.00 88.06 408 THR A O 1
ATOM 3306 N N . GLY A 1 409 ? 12.190 -3.830 -11.320 1.00 86.06 409 GLY A N 1
ATOM 3307 C CA . GLY A 1 409 ? 12.479 -4.430 -10.016 1.00 86.06 409 GLY A CA 1
ATOM 3308 C C . GLY A 1 409 ? 11.215 -4.690 -9.191 1.00 86.06 409 GLY A C 1
ATOM 3309 O O . GLY A 1 409 ? 11.006 -5.832 -8.776 1.00 86.06 409 GLY A O 1
ATOM 3310 N N . PRO A 1 410 ? 10.332 -3.689 -9.014 1.00 86.69 410 PRO A N 1
ATOM 3311 C CA . PRO A 1 410 ? 9.056 -3.881 -8.330 1.00 86.69 410 PRO A CA 1
ATOM 3312 C C . PRO A 1 410 ? 8.152 -4.959 -8.951 1.00 86.69 410 PRO A C 1
ATOM 3314 O O . PRO A 1 410 ? 7.546 -5.726 -8.201 1.00 86.69 410 PRO A O 1
ATOM 3317 N N . GLU A 1 411 ? 8.086 -5.068 -10.286 1.00 90.12 411 GLU A N 1
ATOM 3318 C CA . GLU A 1 411 ? 7.336 -6.129 -10.987 1.00 90.12 411 GLU A CA 1
ATOM 3319 C C . GLU A 1 411 ? 7.915 -7.519 -10.682 1.00 90.12 411 GLU A C 1
ATOM 3321 O O . GLU A 1 411 ? 7.194 -8.433 -10.275 1.00 90.12 411 GLU A O 1
ATOM 3326 N N . ALA A 1 412 ? 9.233 -7.690 -10.828 1.00 90.00 412 ALA A N 1
ATOM 3327 C CA . ALA A 1 412 ? 9.905 -8.956 -10.541 1.00 90.00 412 ALA A CA 1
ATOM 3328 C C . ALA A 1 412 ? 9.722 -9.381 -9.074 1.00 90.00 412 ALA A C 1
ATOM 3330 O O . ALA A 1 412 ? 9.491 -10.559 -8.786 1.00 90.00 412 ALA A O 1
ATOM 3331 N N . ASP A 1 413 ? 9.789 -8.428 -8.146 1.00 86.31 413 ASP A N 1
ATOM 3332 C CA . ASP A 1 413 ? 9.584 -8.671 -6.721 1.00 86.31 413 ASP A CA 1
ATOM 3333 C C . ASP A 1 413 ? 8.131 -9.063 -6.409 1.00 86.31 413 ASP A C 1
ATOM 3335 O O . ASP A 1 413 ? 7.905 -10.068 -5.723 1.00 86.31 413 ASP A O 1
ATOM 3339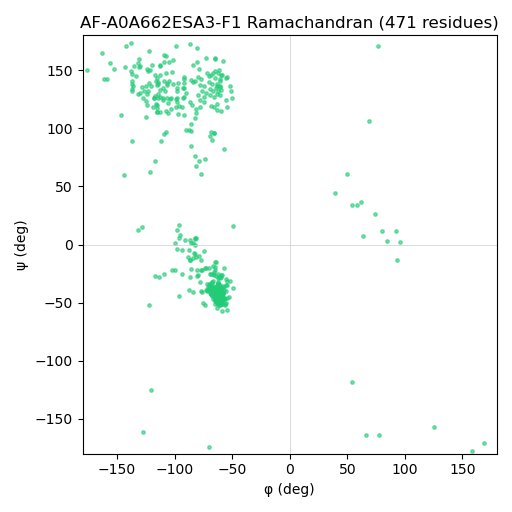 N N . LYS A 1 414 ? 7.147 -8.360 -6.991 1.00 86.19 414 LYS A N 1
ATOM 3340 C CA . LYS A 1 414 ? 5.719 -8.681 -6.835 1.00 86.19 414 LYS A CA 1
ATOM 3341 C C . LYS A 1 414 ? 5.391 -10.062 -7.396 1.00 86.19 414 LYS A C 1
ATOM 3343 O O . LYS A 1 414 ? 4.737 -10.858 -6.720 1.00 86.19 414 LYS A O 1
ATOM 3348 N N . LEU A 1 415 ? 5.864 -10.381 -8.600 1.00 90.19 415 LEU A N 1
ATOM 3349 C CA . LEU A 1 415 ? 5.625 -11.683 -9.220 1.00 90.19 415 LEU A CA 1
ATOM 3350 C C . LEU A 1 415 ? 6.263 -12.825 -8.414 1.00 90.19 415 LEU A C 1
ATOM 3352 O O . LEU A 1 415 ? 5.634 -13.868 -8.240 1.00 90.19 415 LEU A O 1
ATOM 3356 N N . ARG A 1 416 ? 7.473 -12.630 -7.865 1.00 87.38 416 ARG A N 1
ATOM 3357 C CA . ARG A 1 416 ? 8.124 -13.616 -6.985 1.00 87.38 416 ARG A CA 1
ATOM 3358 C C . ARG A 1 416 ? 7.325 -13.854 -5.703 1.00 87.38 416 ARG A C 1
ATOM 3360 O O . ARG A 1 416 ? 7.203 -14.995 -5.272 1.00 87.38 416 ARG A O 1
ATOM 3367 N N . GLN A 1 417 ? 6.774 -12.799 -5.104 1.00 82.06 417 GLN A N 1
ATOM 3368 C CA . GLN A 1 417 ? 5.959 -12.906 -3.891 1.00 82.06 417 GLN A CA 1
ATOM 3369 C C . GLN A 1 417 ? 4.644 -13.655 -4.142 1.00 82.06 417 GLN A C 1
ATOM 3371 O O . GLN A 1 417 ? 4.207 -14.449 -3.311 1.00 82.06 417 GLN A O 1
ATOM 3376 N N . LEU A 1 418 ? 3.982 -13.364 -5.262 1.00 85.44 418 LEU A N 1
ATOM 3377 C CA . LEU A 1 418 ? 2.685 -13.946 -5.600 1.00 85.44 418 LEU A CA 1
ATOM 3378 C C . LEU A 1 418 ? 2.782 -15.416 -6.030 1.00 85.44 418 LEU A C 1
ATOM 3380 O O . LEU A 1 418 ? 1.772 -16.118 -5.968 1.00 85.44 418 LEU A O 1
ATOM 3384 N N . GLY A 1 419 ? 3.966 -15.875 -6.449 1.00 88.06 419 GLY A N 1
ATOM 3385 C CA . GLY A 1 419 ? 4.264 -17.279 -6.726 1.00 88.06 419 GLY A CA 1
ATOM 3386 C C . GLY A 1 419 ? 3.283 -17.909 -7.715 1.00 88.06 419 GLY A C 1
ATOM 3387 O O . GLY A 1 419 ? 3.127 -17.454 -8.847 1.00 88.06 419 GLY A O 1
ATOM 3388 N N . ASP A 1 420 ? 2.558 -18.937 -7.276 1.00 90.62 420 ASP A N 1
ATOM 3389 C CA . ASP A 1 420 ? 1.587 -19.674 -8.094 1.00 90.62 420 ASP A CA 1
ATOM 3390 C C . ASP A 1 420 ? 0.378 -18.837 -8.552 1.00 90.62 420 ASP A C 1
ATOM 3392 O O . ASP A 1 420 ? -0.286 -19.186 -9.536 1.00 90.62 420 ASP A O 1
ATOM 3396 N N . ARG A 1 421 ? 0.101 -17.711 -7.888 1.00 91.62 421 ARG A N 1
ATOM 3397 C CA . ARG A 1 421 ? -0.948 -16.753 -8.275 1.00 91.62 421 ARG A CA 1
ATOM 3398 C C . ARG A 1 421 ? -0.458 -15.714 -9.284 1.00 91.62 421 ARG A C 1
ATOM 3400 O O . ARG A 1 421 ? -1.296 -15.026 -9.874 1.00 91.62 421 ARG A O 1
ATOM 3407 N N . ALA A 1 422 ? 0.855 -15.601 -9.491 1.00 94.00 422 ALA A N 1
ATOM 3408 C CA . ALA A 1 422 ? 1.458 -14.710 -10.476 1.00 94.00 422 ALA A CA 1
ATOM 3409 C C . ALA A 1 422 ? 1.531 -15.350 -11.863 1.00 94.00 422 ALA A C 1
ATOM 3411 O O . ALA A 1 422 ? 1.823 -16.538 -12.028 1.00 94.00 422 ALA A O 1
ATOM 3412 N N . TRP A 1 423 ? 1.286 -14.524 -12.873 1.00 96.94 423 TRP A N 1
ATOM 3413 C CA . TRP A 1 423 ? 1.310 -14.903 -14.273 1.00 96.94 423 TRP A CA 1
ATOM 3414 C C . TRP A 1 423 ? 2.029 -13.836 -15.088 1.00 96.94 423 TRP A C 1
ATOM 3416 O O . TRP A 1 423 ? 1.837 -12.647 -14.871 1.00 96.94 423 TRP A O 1
ATOM 3426 N N . LEU A 1 424 ? 2.824 -14.272 -16.057 1.00 97.56 424 LEU A N 1
ATOM 3427 C CA . LEU A 1 424 ? 3.441 -13.408 -17.056 1.00 97.56 424 LEU A CA 1
ATOM 3428 C C . LEU A 1 424 ? 2.881 -13.763 -18.429 1.00 97.56 424 LEU A C 1
ATOM 3430 O O . LEU A 1 424 ? 2.972 -14.916 -18.867 1.00 97.56 424 LEU A O 1
ATOM 3434 N N . TYR A 1 425 ? 2.256 -12.786 -19.078 1.00 97.50 425 TYR A N 1
ATOM 3435 C CA . TYR A 1 425 ? 1.645 -12.914 -20.395 1.00 97.50 425 TYR A CA 1
ATOM 3436 C C . TYR A 1 425 ? 2.517 -12.176 -21.397 1.00 97.50 425 TYR A C 1
ATOM 3438 O O . TYR A 1 425 ? 2.658 -10.959 -21.336 1.00 97.50 425 TYR A O 1
ATOM 3446 N N . ILE A 1 426 ? 3.111 -12.918 -22.325 1.00 96.38 426 ILE A N 1
ATOM 3447 C CA . ILE A 1 426 ? 3.974 -12.354 -23.360 1.00 96.38 426 ILE A CA 1
ATOM 3448 C C . ILE A 1 426 ? 3.197 -12.380 -24.667 1.00 96.38 426 ILE A C 1
ATOM 3450 O O . ILE A 1 426 ? 2.889 -13.453 -25.192 1.00 96.38 426 ILE A O 1
ATOM 3454 N N . VAL A 1 427 ? 2.869 -11.196 -25.180 1.00 95.38 427 VAL A N 1
ATOM 3455 C CA . VAL A 1 427 ? 2.160 -11.035 -26.450 1.00 95.38 427 VAL A CA 1
ATOM 3456 C C . VAL A 1 427 ? 3.156 -10.604 -27.511 1.00 95.38 427 VAL A C 1
ATOM 3458 O O . VAL A 1 427 ? 3.756 -9.535 -27.424 1.00 95.38 427 VAL A O 1
ATOM 3461 N N . THR A 1 428 ? 3.339 -11.441 -28.523 1.00 93.12 428 THR A N 1
ATOM 3462 C CA . THR A 1 428 ? 4.230 -11.162 -29.654 1.00 93.12 428 THR A CA 1
ATOM 3463 C C . THR A 1 428 ? 3.433 -10.896 -30.918 1.00 93.12 428 THR A C 1
ATOM 3465 O O . THR A 1 428 ? 2.256 -11.241 -31.027 1.00 93.12 428 THR A O 1
ATOM 3468 N N . SER A 1 429 ? 4.092 -10.305 -31.912 1.00 92.06 429 SER A N 1
ATOM 3469 C CA . SER A 1 429 ? 3.471 -9.962 -33.195 1.00 92.06 429 SER A CA 1
ATOM 3470 C C . SER A 1 429 ? 2.271 -9.016 -33.048 1.00 92.06 429 SER A C 1
ATOM 3472 O O . SER A 1 429 ? 1.328 -9.108 -33.832 1.00 92.06 429 SER A O 1
ATOM 3474 N N . CYS A 1 430 ? 2.301 -8.091 -32.076 1.00 89.88 430 CYS A N 1
ATOM 3475 C CA . CYS A 1 430 ? 1.179 -7.182 -31.800 1.00 89.88 430 CYS A CA 1
ATOM 3476 C C . CYS A 1 430 ? 0.766 -6.346 -33.023 1.00 89.88 430 CYS A C 1
ATOM 3478 O O . CYS A 1 430 ? -0.419 -6.143 -33.246 1.00 89.88 430 CYS A O 1
ATOM 3480 N N . LYS A 1 431 ? 1.718 -5.914 -33.864 1.00 86.81 431 LYS A N 1
ATOM 3481 C CA . LYS A 1 431 ? 1.420 -5.154 -35.100 1.00 86.81 431 LYS A CA 1
ATOM 3482 C C . LYS A 1 431 ? 1.015 -6.043 -36.286 1.00 86.81 431 LYS A C 1
ATOM 3484 O O . LYS A 1 431 ? 0.785 -5.556 -37.392 1.00 86.81 431 LYS A O 1
ATOM 3489 N N . GLY A 1 432 ? 0.991 -7.359 -36.088 1.00 85.62 432 GLY A N 1
ATOM 3490 C CA . GLY A 1 432 ? 0.559 -8.340 -37.075 1.00 85.62 432 GLY A CA 1
ATOM 3491 C C . GLY A 1 432 ? -0.952 -8.578 -37.043 1.00 85.62 432 GLY A C 1
ATOM 3492 O O . GLY A 1 432 ? -1.664 -8.130 -36.153 1.00 85.62 432 GLY A O 1
ATOM 3493 N N . LYS A 1 433 ? -1.457 -9.344 -38.017 1.00 82.62 433 LYS A N 1
ATOM 3494 C CA . LYS A 1 433 ? -2.885 -9.720 -38.078 1.00 82.62 433 LYS A CA 1
ATOM 3495 C C . LYS A 1 433 ? -3.292 -10.754 -37.022 1.00 82.62 433 LYS A C 1
ATOM 3497 O O . LYS A 1 433 ? -4.479 -10.913 -36.759 1.00 82.62 433 LYS A O 1
ATOM 3502 N N . GLN A 1 434 ? -2.322 -11.491 -36.484 1.00 87.62 434 GLN A N 1
ATOM 3503 C CA . GLN A 1 434 ? -2.519 -12.556 -35.503 1.00 87.62 434 GLN A CA 1
ATOM 3504 C C . GLN A 1 434 ? -1.440 -12.431 -34.420 1.00 87.62 434 GLN A C 1
ATOM 3506 O O . GLN A 1 434 ? -0.348 -12.981 -34.587 1.00 87.62 434 GLN A O 1
ATOM 3511 N N . PRO A 1 435 ? -1.707 -11.657 -33.353 1.00 93.00 435 PRO A N 1
ATOM 3512 C CA . PRO A 1 435 ? -0.868 -11.655 -32.164 1.00 93.00 435 PRO A CA 1
ATOM 3513 C C . PRO A 1 435 ? -0.834 -13.051 -31.545 1.00 93.00 435 PRO A C 1
ATOM 3515 O O . PRO A 1 435 ? -1.858 -13.735 -31.523 1.00 93.00 435 PRO A O 1
ATOM 3518 N N . LYS A 1 436 ? 0.328 -13.448 -31.029 1.00 94.00 436 LYS A N 1
ATOM 3519 C CA . LYS A 1 436 ? 0.500 -14.721 -30.323 1.00 94.00 436 LYS A CA 1
ATOM 3520 C C . LYS A 1 436 ? 0.639 -14.479 -28.837 1.00 94.00 436 LYS A C 1
ATOM 3522 O O . LYS A 1 436 ? 1.382 -13.576 -28.447 1.00 94.00 436 LYS A O 1
ATOM 3527 N N . LEU A 1 437 ? -0.024 -15.294 -28.026 1.00 96.06 437 LEU A N 1
ATOM 3528 C CA . LEU A 1 437 ? -0.002 -15.167 -26.571 1.00 96.06 437 LEU A CA 1
ATOM 3529 C C . LEU A 1 437 ? 0.681 -16.375 -25.944 1.00 96.06 437 LEU A C 1
ATOM 3531 O O . LEU A 1 437 ? 0.252 -17.512 -26.129 1.00 96.06 437 LEU A O 1
ATOM 3535 N N . ARG A 1 438 ? 1.687 -16.112 -25.115 1.00 96.25 438 ARG A N 1
ATOM 3536 C CA . ARG A 1 438 ? 2.297 -17.109 -24.241 1.00 96.25 438 ARG A CA 1
ATOM 3537 C C . ARG A 1 438 ? 2.012 -16.791 -22.785 1.00 96.25 438 ARG A C 1
ATOM 3539 O O . ARG A 1 438 ? 2.191 -15.653 -22.361 1.00 96.25 438 ARG A O 1
ATOM 3546 N N . VAL A 1 439 ? 1.593 -17.800 -22.026 1.00 96.69 439 VAL A N 1
ATOM 3547 C CA . VAL A 1 439 ? 1.210 -17.656 -20.617 1.00 96.69 439 VAL A CA 1
ATOM 3548 C C . VAL A 1 439 ? 2.120 -18.480 -19.717 1.00 96.69 439 VAL A C 1
ATOM 3550 O O . VAL A 1 439 ? 2.283 -19.685 -19.910 1.00 96.69 439 VAL A O 1
ATOM 3553 N N . ILE A 1 440 ? 2.721 -17.834 -18.720 1.00 96.62 440 ILE A N 1
ATOM 3554 C CA . ILE A 1 440 ? 3.664 -18.461 -17.791 1.00 96.62 440 ILE A CA 1
ATOM 3555 C C . ILE A 1 440 ? 3.165 -18.236 -16.362 1.00 96.62 440 ILE A C 1
ATOM 3557 O O . ILE A 1 440 ? 3.208 -17.117 -15.863 1.00 96.62 440 ILE A O 1
ATOM 3561 N N . GLN A 1 441 ? 2.694 -19.296 -15.703 1.00 96.62 441 GLN A N 1
ATOM 3562 C CA . GLN A 1 441 ? 2.386 -19.281 -14.267 1.00 96.62 441 GLN A CA 1
ATOM 3563 C C . GLN A 1 441 ? 3.669 -19.379 -13.447 1.00 96.62 441 GLN A C 1
ATOM 3565 O O . GLN A 1 441 ? 4.538 -20.172 -13.817 1.00 96.62 441 GLN A O 1
ATOM 3570 N N . ASP A 1 442 ? 3.737 -18.670 -12.322 1.00 94.44 442 ASP A N 1
ATOM 3571 C CA . ASP A 1 442 ? 4.912 -18.612 -11.446 1.00 94.44 442 ASP A CA 1
ATOM 3572 C C . ASP A 1 442 ? 6.198 -18.310 -12.245 1.00 94.44 442 ASP A C 1
ATOM 3574 O O . ASP A 1 442 ? 7.096 -19.149 -12.367 1.00 94.44 442 ASP A O 1
ATOM 3578 N N . PRO A 1 443 ? 6.250 -17.145 -12.920 1.00 94.31 443 PRO A N 1
ATOM 3579 C CA . PRO A 1 443 ? 7.295 -16.857 -13.896 1.00 94.31 443 PRO A CA 1
ATOM 3580 C C . PRO A 1 443 ? 8.691 -16.792 -13.269 1.00 94.31 443 PRO A C 1
ATOM 3582 O O . PRO A 1 443 ? 9.646 -17.275 -13.871 1.00 94.31 443 PRO A O 1
ATOM 3585 N N . LEU A 1 444 ? 8.824 -16.264 -12.049 1.00 92.69 444 LEU A N 1
ATOM 3586 C CA . LEU A 1 444 ? 10.129 -16.029 -11.417 1.00 92.69 444 LEU A CA 1
ATOM 3587 C C . LEU A 1 444 ? 10.780 -17.306 -10.867 1.00 92.69 444 LEU A C 1
ATOM 3589 O O . LEU A 1 444 ? 11.971 -17.279 -10.571 1.00 92.69 444 LEU A O 1
ATOM 3593 N N . SER A 1 445 ? 10.045 -18.420 -10.759 1.00 90.25 445 SER A N 1
ATOM 3594 C CA . SER A 1 445 ? 10.634 -19.735 -10.467 1.00 90.25 445 SER A CA 1
ATOM 3595 C C . SER A 1 445 ? 11.104 -20.480 -11.725 1.00 90.25 445 SER A C 1
ATOM 3597 O O . SER A 1 445 ? 11.819 -21.479 -11.626 1.00 90.25 445 SER A O 1
ATOM 3599 N N . LYS A 1 446 ? 10.703 -20.012 -12.917 1.00 91.81 446 LYS A N 1
ATOM 3600 C CA . LYS A 1 446 ? 10.924 -20.689 -14.208 1.00 91.81 446 LYS A CA 1
ATOM 3601 C C . LYS A 1 446 ? 11.861 -19.943 -15.148 1.00 91.81 446 LYS A C 1
ATOM 3603 O O . LYS A 1 446 ? 12.456 -20.593 -16.010 1.00 91.81 446 LYS A O 1
ATOM 3608 N N . LEU A 1 447 ? 11.916 -18.623 -15.014 1.00 92.56 447 LEU A N 1
ATOM 3609 C CA . LEU A 1 447 ? 12.711 -17.708 -15.824 1.00 92.56 447 LEU A CA 1
ATOM 3610 C C . LEU A 1 447 ? 13.982 -17.293 -15.082 1.00 92.56 447 LEU A C 1
ATOM 3612 O O . LEU A 1 447 ? 14.049 -17.338 -13.855 1.00 92.56 447 LEU A O 1
ATOM 3616 N N . ASN A 1 448 ? 14.964 -16.839 -15.847 1.00 89.19 448 ASN A N 1
ATOM 3617 C CA . ASN A 1 448 ? 16.278 -16.397 -15.407 1.00 89.19 448 ASN A CA 1
ATOM 3618 C C . ASN A 1 448 ? 16.460 -14.906 -15.745 1.00 89.19 448 ASN A C 1
ATOM 3620 O O . ASN A 1 448 ? 17.199 -14.572 -16.669 1.00 89.19 448 ASN A O 1
ATOM 3624 N N . PRO A 1 449 ? 15.765 -13.992 -15.039 1.00 87.50 449 PRO A N 1
ATOM 3625 C CA . PRO A 1 449 ? 15.937 -12.559 -15.242 1.00 87.50 449 PRO A CA 1
ATOM 3626 C C . PRO A 1 449 ? 17.361 -12.113 -14.888 1.00 87.50 449 PRO A C 1
ATOM 3628 O O . PRO A 1 449 ? 17.798 -12.246 -13.743 1.00 87.50 449 PRO A O 1
ATOM 3631 N N . GLU A 1 450 ? 18.069 -11.529 -15.849 1.00 84.00 450 GLU A N 1
ATOM 3632 C CA . GLU A 1 450 ? 19.397 -10.956 -15.650 1.00 84.00 450 GLU A CA 1
ATOM 3633 C C . GLU A 1 450 ? 19.303 -9.467 -15.309 1.00 84.00 450 GLU A C 1
ATOM 3635 O O . GLU A 1 450 ? 18.584 -8.699 -15.946 1.00 84.00 450 GLU A O 1
ATOM 3640 N N . MET 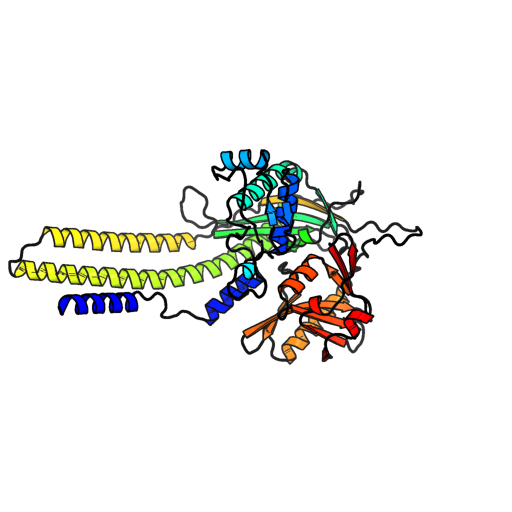A 1 451 ? 20.051 -9.027 -14.297 1.00 80.94 451 MET A N 1
ATOM 3641 C CA . MET A 1 451 ? 20.067 -7.620 -13.900 1.00 80.94 451 MET A CA 1
ATOM 3642 C C . MET A 1 451 ? 20.736 -6.755 -14.977 1.00 80.94 451 MET A C 1
ATOM 3644 O O . MET A 1 451 ? 21.930 -6.912 -15.258 1.00 80.94 451 MET A O 1
ATOM 3648 N N . LEU A 1 452 ? 19.968 -5.806 -15.515 1.00 71.75 452 LEU A N 1
ATOM 3649 C CA . LEU A 1 452 ? 20.386 -4.889 -16.572 1.00 71.75 452 LEU A CA 1
ATOM 3650 C C . LEU A 1 452 ? 20.854 -3.540 -16.011 1.00 71.75 452 LEU A C 1
ATOM 3652 O O . LEU A 1 452 ? 21.896 -3.038 -16.423 1.00 71.75 452 LEU A O 1
ATOM 3656 N N . TYR A 1 453 ? 20.117 -2.964 -15.053 1.00 64.19 453 TYR A N 1
ATOM 3657 C CA . TYR A 1 453 ? 20.451 -1.662 -14.464 1.00 64.19 453 TYR A CA 1
ATOM 3658 C C . TYR A 1 453 ? 20.061 -1.576 -12.988 1.00 64.19 453 TYR A C 1
ATOM 3660 O O . TYR A 1 453 ? 18.876 -1.553 -12.663 1.00 64.19 453 TYR A O 1
ATOM 3668 N N . ARG A 1 454 ? 21.074 -1.525 -12.107 1.00 62.94 454 ARG A N 1
ATOM 3669 C CA . ARG A 1 454 ? 20.990 -1.181 -10.669 1.00 62.94 454 ARG A CA 1
ATOM 3670 C C . ARG A 1 454 ? 19.764 -1.738 -9.924 1.00 62.94 454 ARG A C 1
ATOM 3672 O O . ARG A 1 454 ? 19.143 -1.011 -9.160 1.00 62.94 454 ARG A O 1
ATOM 3679 N N . GLU A 1 455 ? 19.426 -3.010 -10.153 1.00 66.25 455 GLU A N 1
ATOM 3680 C CA . GLU A 1 455 ? 18.272 -3.710 -9.544 1.00 66.25 455 GLU A CA 1
ATOM 3681 C C . GLU A 1 455 ? 16.879 -3.156 -9.904 1.00 66.25 455 GLU A C 1
ATOM 3683 O O . GLU A 1 455 ? 15.878 -3.620 -9.365 1.00 66.25 455 GLU A O 1
ATOM 3688 N N . VAL A 1 456 ? 16.789 -2.204 -10.835 1.00 71.00 456 VAL A N 1
ATOM 3689 C CA . VAL A 1 456 ? 15.521 -1.596 -11.278 1.00 71.00 456 VAL A CA 1
ATOM 3690 C C . VAL A 1 456 ? 15.049 -2.156 -12.614 1.00 71.00 456 VAL A C 1
ATOM 3692 O O . VAL A 1 456 ? 13.855 -2.131 -12.887 1.00 71.00 456 VAL A O 1
ATOM 3695 N N . GLN A 1 457 ? 15.948 -2.720 -13.422 1.00 80.38 457 GLN A N 1
ATOM 3696 C CA . GLN A 1 457 ? 15.590 -3.426 -14.653 1.00 80.38 457 GLN A CA 1
ATOM 3697 C C . GLN A 1 457 ? 16.217 -4.813 -14.713 1.00 80.38 457 GLN A C 1
ATOM 3699 O O . GLN A 1 457 ? 17.419 -4.985 -14.481 1.00 80.38 457 GLN A O 1
ATOM 3704 N N . PHE A 1 458 ? 15.393 -5.776 -15.111 1.00 84.19 458 PHE A N 1
ATOM 3705 C CA . PHE A 1 458 ? 15.751 -7.167 -15.323 1.00 84.19 458 PHE A CA 1
ATOM 3706 C C . PHE A 1 458 ? 15.376 -7.586 -16.742 1.00 84.19 458 PHE A C 1
ATOM 3708 O O . PHE A 1 458 ? 14.215 -7.474 -17.125 1.00 84.19 458 PHE A O 1
ATOM 3715 N N . VAL A 1 459 ? 16.334 -8.079 -17.521 1.00 87.38 459 VAL A N 1
ATOM 3716 C CA . VAL A 1 459 ? 16.085 -8.609 -18.865 1.00 87.38 459 VAL A CA 1
ATOM 3717 C C . VAL A 1 459 ? 15.823 -10.111 -18.796 1.00 87.38 459 VAL A C 1
ATOM 3719 O O . VAL A 1 459 ? 16.528 -10.842 -18.108 1.00 87.38 459 VAL A O 1
ATOM 3722 N N . VAL A 1 460 ? 14.800 -10.579 -19.506 1.00 88.31 460 VAL A N 1
ATOM 3723 C CA . VAL A 1 460 ? 14.546 -12.005 -19.733 1.00 88.31 460 VAL A CA 1
ATOM 3724 C C . VAL A 1 460 ? 14.688 -12.267 -21.225 1.00 88.31 460 VAL A C 1
ATOM 3726 O O . VAL A 1 460 ? 13.901 -11.770 -22.038 1.00 88.31 460 VAL A O 1
ATOM 3729 N N . GLU A 1 461 ? 15.705 -13.047 -21.576 1.00 90.12 461 GLU A N 1
ATOM 3730 C CA . GLU A 1 461 ? 16.032 -13.375 -22.960 1.00 90.12 461 GLU A CA 1
ATOM 3731 C C . GLU A 1 461 ? 14.931 -14.192 -23.644 1.00 90.12 461 GLU A C 1
ATOM 3733 O O . GLU A 1 461 ? 14.239 -15.001 -23.023 1.00 90.12 461 GLU A O 1
ATOM 3738 N N . GLU A 1 462 ? 14.789 -14.019 -24.961 1.00 88.50 462 GLU A N 1
ATOM 3739 C CA . GLU A 1 462 ? 13.763 -14.723 -25.743 1.00 88.50 462 GLU A CA 1
ATOM 3740 C C . GLU A 1 462 ? 13.877 -16.245 -25.629 1.00 88.50 462 GLU A C 1
ATOM 3742 O O . GLU A 1 462 ? 12.877 -16.945 -25.454 1.00 88.50 462 GLU A O 1
ATOM 3747 N N . ALA A 1 463 ? 15.102 -16.766 -25.673 1.00 88.12 463 ALA A N 1
ATOM 3748 C CA . ALA A 1 463 ? 15.360 -18.196 -25.546 1.00 88.12 463 ALA A CA 1
ATOM 3749 C C . ALA A 1 463 ? 14.888 -18.768 -24.196 1.00 88.12 463 ALA A C 1
ATOM 3751 O O . ALA A 1 463 ? 14.515 -19.941 -24.119 1.00 88.12 463 ALA A O 1
ATOM 3752 N N . ASP A 1 464 ? 14.875 -17.945 -23.145 1.00 89.38 464 ASP A N 1
ATOM 3753 C CA . ASP A 1 464 ? 14.462 -18.367 -21.814 1.00 89.38 464 ASP A CA 1
ATOM 3754 C C . ASP A 1 464 ? 12.939 -18.495 -21.734 1.00 89.38 464 ASP A C 1
ATOM 3756 O O . ASP A 1 464 ? 12.431 -19.557 -21.384 1.00 89.38 464 ASP A O 1
ATOM 3760 N N . TRP A 1 465 ? 12.183 -17.477 -22.161 1.00 91.00 465 TRP A N 1
ATOM 3761 C CA . TRP A 1 465 ? 10.723 -17.507 -22.026 1.00 91.00 465 TRP A CA 1
ATOM 3762 C C . TRP A 1 465 ? 10.003 -18.326 -23.112 1.00 91.00 465 TRP A C 1
ATOM 3764 O O . TRP A 1 465 ? 8.938 -18.888 -22.846 1.00 91.00 465 TRP A O 1
ATOM 3774 N N . THR A 1 466 ? 10.568 -18.477 -24.315 1.00 89.38 466 THR A N 1
ATOM 3775 C CA . THR A 1 466 ? 9.943 -19.241 -25.424 1.00 89.38 466 THR A CA 1
ATOM 3776 C C . THR A 1 466 ? 9.835 -20.745 -25.167 1.00 89.38 466 THR A C 1
ATOM 3778 O O . THR A 1 466 ? 9.036 -21.428 -25.810 1.00 89.38 466 THR A O 1
ATOM 3781 N N . THR A 1 467 ? 10.599 -21.287 -24.220 1.00 88.06 467 THR A N 1
ATOM 3782 C CA . THR A 1 467 ? 10.529 -22.709 -23.836 1.00 88.06 467 THR A CA 1
ATOM 3783 C C . THR A 1 467 ? 9.667 -22.955 -22.598 1.00 88.06 467 THR A C 1
ATOM 3785 O O . THR A 1 467 ? 9.455 -24.104 -22.211 1.00 88.06 467 THR A O 1
ATOM 3788 N N . LYS A 1 468 ? 9.148 -21.890 -21.974 1.00 89.94 468 LYS A N 1
ATOM 3789 C CA . LYS A 1 468 ? 8.346 -21.949 -20.746 1.00 89.94 468 LYS A CA 1
ATOM 3790 C C . LYS A 1 468 ? 6.885 -21.622 -21.035 1.00 89.94 468 LYS A C 1
ATOM 3792 O O . LYS A 1 468 ? 6.559 -20.936 -22.005 1.00 89.94 468 LYS A O 1
ATOM 3797 N N . GLY A 1 469 ? 6.015 -22.093 -20.145 1.00 85.38 469 GLY A N 1
ATOM 3798 C CA . GLY A 1 469 ? 4.580 -21.839 -20.222 1.00 85.38 469 GLY A CA 1
ATOM 3799 C C . GLY A 1 469 ? 3.900 -22.494 -21.423 1.00 85.38 469 GLY A C 1
ATOM 3800 O O . GLY A 1 469 ? 4.445 -23.400 -22.050 1.00 85.38 469 GLY A O 1
ATOM 3801 N N . GLU A 1 470 ? 2.695 -22.023 -21.720 1.00 89.69 470 GLU A N 1
ATOM 3802 C CA . GLU A 1 470 ? 1.847 -22.534 -22.797 1.00 89.69 470 GLU A CA 1
ATOM 3803 C C . GLU A 1 470 ? 1.623 -21.448 -23.855 1.00 89.69 470 GLU A C 1
ATOM 3805 O O . GLU A 1 470 ? 1.440 -20.275 -23.523 1.00 89.69 470 GLU A O 1
ATOM 3810 N N . GLU A 1 471 ? 1.627 -21.834 -25.133 1.00 89.81 471 GLU A N 1
ATOM 3811 C CA . GLU A 1 471 ? 1.166 -20.973 -26.227 1.00 89.81 471 GLU A CA 1
ATOM 3812 C C . GLU A 1 471 ? -0.360 -21.073 -26.292 1.00 89.81 471 GLU A C 1
ATOM 3814 O O . GLU A 1 471 ? -0.919 -22.125 -26.598 1.00 89.81 471 GLU A O 1
ATOM 3819 N N . ALA A 1 472 ? -1.020 -19.990 -25.901 1.00 83.88 472 ALA A N 1
ATOM 3820 C CA . ALA A 1 472 ? -2.458 -19.922 -25.699 1.00 83.88 472 ALA A CA 1
ATOM 3821 C C . ALA A 1 472 ? -3.219 -19.419 -26.935 1.00 83.88 472 ALA A C 1
ATOM 3823 O O . ALA A 1 472 ? -4.407 -19.722 -27.072 1.00 83.88 472 ALA A O 1
ATOM 3824 N N . LEU A 1 473 ? -2.548 -18.647 -27.801 1.00 73.81 473 LEU A N 1
ATOM 3825 C CA . LEU A 1 473 ? -3.052 -18.105 -29.069 1.00 73.81 473 LEU A CA 1
ATOM 3826 C C . LEU A 1 473 ? -1.938 -18.017 -30.109 1.00 73.81 473 LEU A C 1
ATOM 3828 O O . LEU A 1 473 ? -0.820 -17.604 -29.711 1.00 73.81 473 LEU A O 1
#

Sequence (473 aa):
DSASKARVGDLIELQKKTSFASRLDLQAARELRDASDERRLQPLFIQRFFERAWTACGGTIIEDRHFPVWHLGPVPSALKKVASEIKKPIPDKYDTPFVFDKQLLSVASPIRVPEHTRLLGPGDPLFDTLIEWAIREAQEAFAKGTRLVDPNIDEPKRIWLVRSTIEDGRLERAKRLAHERLIVVSLDRSGFQATSPSYLLDCLPPEGEVELPALPRPEDKKLQLWIYEEVTEKQLESVHALREEECELRREYLLDTFTDLILERQSELNDLQQAQLFGEANYEEAEKLRGKIEDLKQRRKDRLAELDQMLQLRASLPEILTEALVLPVPVALEEEEPVKRGVPMRRDDEVEAIAMDVAMRYERSRGWKPFDVSQEGEHYDIRSVGPNGEKRYIEVKGRAKSGAIILTGPEADKLRQLGDRAWLYIVTSCKGKQPKLRVIQDPLSKLNPEMLYREVQFVVEEADWTTKGEEAL

Solvent-accessible surface area (backbone atoms only — not comparable to full-atom values): 26210 Å² total; per-residue (Å²): 126,62,69,62,55,48,52,52,48,51,50,51,50,46,51,60,70,67,40,93,58,88,76,70,49,65,63,61,56,47,50,52,48,52,52,45,64,66,72,46,81,51,38,65,58,52,42,54,50,47,54,54,52,40,43,72,55,68,31,50,75,44,73,50,94,88,34,94,33,37,40,52,44,59,56,29,68,65,54,53,53,50,20,60,76,72,71,46,87,70,70,68,57,55,95,49,39,31,31,46,52,67,62,54,74,38,92,83,35,91,54,76,62,67,91,69,51,39,81,51,42,91,85,34,69,65,46,49,40,49,49,53,47,53,54,61,72,39,47,67,51,34,73,72,35,53,64,31,26,25,45,70,35,80,65,62,33,41,34,32,43,30,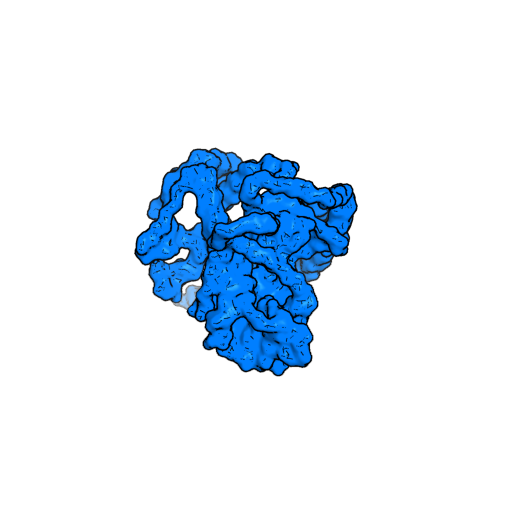42,39,42,30,33,34,52,58,92,56,100,56,91,49,70,70,44,76,47,70,33,26,38,37,39,51,95,92,40,81,45,81,37,32,54,55,59,58,69,58,43,38,75,58,88,72,89,73,86,82,75,97,68,89,78,76,57,69,69,60,53,47,50,50,44,37,64,74,47,42,50,56,46,49,55,54,49,48,57,53,46,50,56,55,42,51,57,49,47,54,54,49,51,54,53,51,50,53,52,44,51,52,54,50,50,56,42,51,53,52,54,52,40,39,77,74,69,52,80,59,66,70,59,49,50,55,49,53,51,51,47,50,51,50,52,50,51,50,53,53,53,52,52,51,46,58,22,57,68,42,64,44,74,52,81,61,42,77,64,32,43,34,43,37,32,37,64,86,77,77,83,84,77,97,67,93,67,76,60,60,69,65,40,79,80,51,68,70,29,46,54,45,27,51,51,53,52,44,50,55,37,42,76,74,59,26,50,60,41,86,33,62,65,66,46,68,47,39,33,32,46,29,37,37,86,88,70,50,64,39,39,27,34,73,48,46,27,58,47,82,65,63,48,76,39,44,33,62,34,51,50,41,34,50,73,45,29,83,37,13,32,38,35,41,25,25,24,42,81,46,99,66,51,32,34,34,44,23,69,25,40,64,85,74,48,75,66,41,79,37,27,95,68,40,31,26,38,34,51,41,81,56,55,74,78,48,62,46,82,78,79

Foldseek 3Di:
DVVVVVVVVVVVVVCVVVVPPPCPPVVVVVVVVVVCVLPPDFLVVQVVLCCVLCVVLVWDKDQDPQARWIATDFRHPLLCVLCVVVVNDDDRGDPATEGSDPLQVDPPRPGDDDPRYYHDGPPPSSSVSSVVSVCVVCQVCQVVFAAWEALADDDKKKKFWKKWFKFFQDDDPDTHTLDIDIWIWIQDPVGIDIFHPLVCVSIDHDDPDDDDPPDDDDDPVVVLVCCCVVPRVVVQVVSLVVLVVVLVVVLVVLVVVLVVVLVVLVVVLVVQVVVVVVPPDPPVVSVVSVVVSVVSVVVSVVVNVVSVRSNRMDIDRMDGRHMYMYHHFDDDDDDDDPDLGRNRNPDPVLQVVLQVVVVCVLLVVQVKHWDACVRVSSLAGIWIAHPVRQIAGEHTAGELAAWKTKGFLSNLSSLQVCAQRYKYWYWHNSVHPDIKIFIAGRDNVQFDFPDRPDSGMTITTRVRRVVGGDTSD

pLDDT: mean 85.07, std 14.46, range [32.91, 97.56]

Nearest PDB structures (foldseek):
  2dq3-assembly1_B  TM=4.540E-01  e=8.080E+00  Aquifex aeolicus VF5
  4mh6-assembly1_A  TM=2.783E-01  e=4.627E+00  Vibrio parahaemolyticus RIMD 2210633

Radius of gyration: 29.08 Å; Cα contacts (8 Å, |Δi|>4): 703; chains: 1; bounding box: 80×57×88 Å

Secondary structure (DSSP, 8-state):
-HHHHHHHHHHHHHHHHS-TTTT--HHHHHHHHHHHHHHSPPHHHHHHHHHHHHHHTT--EEE-SSSS-EEE-SPPHHHHHHHHHTT----S---S-EES-GGGGSTT-SS---TT-EE-STTSHHHHHHHHHHHHHHHHHHHH-EEEE-TT-SS-EEEEEEEEEEE-S---SS--EEEEEEEEEEE-SS-EEEE-GGGGGG-B--SS--PPP------HHHHHHHHIIIIIHHHHHHHHHHHHHHHHHHHHHHHHHHHHHHHHHHHHHHHHHHHHHTT---HHHHHHHHHHHHHHHHHHHHHHHHHHHHT--EEPPPEEEEEEEEE-----S-------PPPP----HHHHHHHHHHHHHHHHHTT-EEEE-TTTTSSSSEEEE-TTS-EEEEEEEE-SS---EEEEHHHHHHHHHHGGGEEEEEEE-TTSSS-EEEEEESHHHH--PEEEETTTEEEE-HHHHTTSSEE--